Protein 3CP7 (pdb70)

Foldseek 3Di:
DLVAQQKWKKWWADPVGIFIAIWGFEDFPLLFKIKFFLVSFWVFAPTGGTHFIKTAGPFAQHGDPLDIWTFDDKQAQPCRRHHVDQLRGMTMTGTDADPNHHSNNSSVHGAYADAPDDAFFKKKWWWQAPDPVGNSRDIDIDIATWDDDPVHHQKTKGQAQGHGNHGTTFIAGDDDNHHHTFWTFHDDDPVDHRITITHGRYPSVVVSRNVVSVPD/DLVQQQKWKKWWADPVGIFIAIWGFADFPLLFKIKFWLVSFAVFQQGDTTHFIKTAGPFAQHHDPLDIWTFDDWQAQPNCRNHVDQLRGMTMTGTDADVNHHSCNSSVDGAYADAPDDAFFKKKWWFQAPDPPGNSRDIDIFIATWDADPVDHQKTKGFDQGHGNHGTTFIAGDDDSHHHTFWTFHDADDDRGGITITHGRYPSVVVSRNVVRVPD

Solvent-accessible surface area: 15744 Å² total; per-residue (Å²): 47,86,146,4,23,17,0,0,6,0,78,18,21,27,127,155,31,126,85,37,4,0,0,0,0,0,40,8,84,22,53,5,0,0,1,1,0,0,58,0,0,4,74,1,113,56,15,48,8,8,105,118,6,30,0,1,0,5,23,74,132,23,112,22,148,25,11,60,2,40,28,88,10,11,7,18,0,5,4,14,2,22,108,20,28,87,57,39,0,1,0,0,0,5,3,45,68,79,90,68,49,22,0,22,125,66,18,63,64,23,4,71,28,18,21,86,62,82,93,34,65,86,0,0,0,18,0,0,0,37,50,90,120,30,80,2,47,61,36,51,46,8,72,8,75,3,89,93,5,83,128,68,34,42,0,6,1,1,76,9,84,16,36,53,8,2,17,0,0,0,0,0,38,28,120,23,36,66,23,25,0,5,2,0,0,3,29,48,41,151,128,56,103,92,38,15,2,1,1,55,2,10,67,7,0,68,36,2,32,57,5,0,6,56,58,9,41,89,146,6,14,13,0,0,5,0,72,18,23,29,108,154,27,122,88,45,4,0,0,0,0,0,42,17,79,29,62,6,0,0,0,0,0,0,56,0,0,4,79,3,120,20,12,42,24,8,91,122,6,37,0,0,0,4,20,76,127,22,110,29,174,42,13,58,2,43,29,88,8,12,8,16,0,4,7,11,4,25,109,16,27,90,58,43,0,2,1,0,0,5,2,45,63,84,91,57,48,16,0,31,100,68,12,64,54,24,4,75,27,20,19,80,60,84,94,34,66,94,1,0,0,18,0,0,1,38,49,84,104,29,82,2,48,59,38,59,44,8,70,7,73,2,89,89,9,113,152,67,38,42,0,5,3,1,75,11,86,4,11,47,7,2,16,0,0,0,0,0,36,32,126,21,37,69,24,28,0,5,2,0,0,3,49,30,127,99,190,148,11,110,50,7,8,1,1,55,2,11,60,9,0,70,36,1,33,56,5,0,5,58,54,11

Radius of gyration: 22.45 Å; Cα contacts (8 Å, |Δi|>4): 1334; chains: 2; bounding box: 52×55×59 Å

CATH classification: 2.40.10.10 (+2 more: 2.40.10.10, 6.10.250.400)

Organism: NCBI:txid269144

Secondary structure (DSSP, 8-state):
-TT-TTEEEEEEEETTEEEEEEEEEB--TTS-EEEE-GGGTB--TT-BB-EEEEEEET-SSS--TT--EEEEEEEE-HHHHHH--GGG--EEEEEP-BTTB-HHHHHS--B-B--SPPSS-EEEEEE---STT--SSS-EEEEEE-EE-TTSSS-EEEE----TT-TTPEEEESSSSSS-EEEE--EEETTEEEEEEE----HHHHHHHHHHTTT-/-TTSTTEEEEEEEETTEEEEEEEEEB--TTS-EEEE-GGGTB-STT-BBPEEEEEEET-SSS--TT--EEEEEEEE-HHHHHH--GGG--EEEEEP-BTTB-HHHHH---B-B--SPPSS-EEEEEE---STT--SSS-EEEEEE-EE-TTSSS-EEEE----TT-TTPEEEESSSSSS-EEEE--B--SSS--EEEE----HHHHHHHHHHTTT-

Sequence (432 aa):
PADSPHIGKVFFSTNQGDFVCSANIVASANQSTVATAGHCLHDGNGGQFARNFVFAPAYDYGESEHGVWAAEELVTSAEWANRGDFEHDYAFAVLETKGGTTVQQQVGTASPIAFNQPRGQYYSAYGYPAAAPFNGQELHSCHGTATNDPMGSSTQGIPCNMTGGSSGGPWFLGNGTGGAQNSTNSYGYTFLPNVMFGPYFGSGAQQNYNYASTTNPADSPHIGKVFFSTNQGDFVCSANIVASANQSTVATAGHCLHDGNGGQFARNFVFAPAYDYGESEHGVWAAEELVTSAEWANRGDFEHDYAFAVLETKGGTTVQQQVGTASPIAFNQPRGQYYSAYGYPAAAPFNGQELHSCHGTATNDPMGSSTQGIPCNMTGGSSGGPWFLGNGTGGAQNSTNSYGYTFLPNVMFGPYFGSGAQQNYNYASTTN

B-factor: mean 14.72, std 7.17, range [6.96, 46.22]

InterPro domains:
  IPR009003 Peptidase S1, PA clan [SSF50494] (6-188)
  IPR050966 Glutamyl Endopeptidase [PTHR15462] (9-176)

Structure (mmCIF, N/CA/C/O backbone):
data_3CP7
#
_entry.id   3CP7
#
_cell.length_a   92.260
_cell.length_b   92.260
_cell.length_c   137.880
_cell.angle_alpha   90.00
_cell.angle_beta   90.00
_cell.angle_gamma   120.00
#
_symmetry.space_group_name_H-M   'H 3'
#
loop_
_entity.id
_entity.type
_entity.pdbx_description
1 polymer 'alkaline serine protease AL20'
2 non-polymer 'FORMIC ACID'
3 water water
#
loop_
_atom_site.group_PDB
_atom_site.id
_atom_site.type_symbol
_atom_site.label_atom_id
_atom_site.label_alt_id
_atom_site.label_comp_id
_atom_site.label_asym_id
_atom_site.label_entity_id
_atom_site.label_seq_id
_atom_site.pdbx_PDB_ins_code
_atom_site.Cartn_x
_atom_site.Cartn_y
_atom_site.Cartn_z
_atom_site.occupancy
_atom_site.B_iso_or_equiv
_atom_site.auth_seq_id
_atom_site.auth_comp_id
_atom_site.auth_asym_id
_atom_site.auth_atom_id
_atom_site.pdbx_PDB_model_num
ATOM 1 N N . PRO A 1 3 ? 14.346 25.545 43.312 1.00 16.94 3 PRO A N 1
ATOM 2 C CA . PRO A 1 3 ? 15.104 26.183 44.389 1.00 16.58 3 PRO A CA 1
ATOM 3 C C . PRO A 1 3 ? 15.483 25.214 45.508 1.00 16.55 3 PRO A C 1
ATOM 4 O O . PRO A 1 3 ? 16.538 25.397 46.154 1.00 15.68 3 PRO A O 1
ATOM 8 N N . ALA A 1 4 ? 14.654 24.185 45.722 1.00 16.15 4 ALA A N 1
ATOM 9 C CA . ALA A 1 4 ? 14.884 23.226 46.809 1.00 14.90 4 ALA A CA 1
ATOM 10 C C . ALA A 1 4 ? 16.208 22.508 46.659 1.00 14.48 4 ALA A C 1
ATOM 11 O O . ALA A 1 4 ? 16.804 22.111 47.655 1.00 14.15 4 ALA A O 1
ATOM 13 N N . ASP A 1 5 ? 16.686 22.372 45.428 1.00 13.78 5 ASP A N 1
ATOM 14 C CA . ASP A 1 5 ? 17.950 21.679 45.196 1.00 13.85 5 ASP A CA 1
ATOM 15 C C . ASP A 1 5 ? 19.201 22.512 45.460 1.00 13.48 5 ASP A C 1
ATOM 16 O O . ASP A 1 5 ? 20.299 21.979 45.477 1.00 13.72 5 ASP A O 1
ATOM 21 N N . SER A 1 6 ? 19.041 23.815 45.657 1.00 12.39 6 SER A N 1
ATOM 22 C CA . SER A 1 6 ? 20.190 24.693 45.902 1.00 11.83 6 SER A CA 1
ATOM 23 C C . SER A 1 6 ? 19.839 25.720 46.974 1.00 11.49 6 SER A C 1
ATOM 24 O O . SER A 1 6 ? 19.777 26.919 46.683 1.00 11.38 6 SER A O 1
ATOM 27 N N . PRO A 1 7 ? 19.580 25.265 48.214 1.00 10.37 7 PRO A N 1
ATOM 28 C CA . PRO A 1 7 ? 19.042 26.137 49.257 1.00 10.59 7 PRO A CA 1
ATOM 29 C C . PRO A 1 7 ? 20.005 27.198 49.783 1.00 9.96 7 PRO A C 1
ATOM 30 O O . PRO A 1 7 ? 19.576 28.087 50.511 1.00 10.78 7 PRO A O 1
ATOM 34 N N . HIS A 1 8 ? 21.281 27.102 49.416 1.00 9.51 8 HIS A N 1
ATOM 35 C CA . HIS A 1 8 ? 22.219 28.175 49.710 1.00 9.27 8 HIS A CA 1
ATOM 36 C C . HIS A 1 8 ? 21.884 29.443 48.924 1.00 9.26 8 HIS A C 1
ATOM 37 O O . HIS A 1 8 ? 22.224 30.533 49.367 1.00 9.20 8 HIS A O 1
ATOM 44 N N . ILE A 1 9 ? 21.217 29.297 47.777 1.00 9.24 9 ILE A N 1
ATOM 45 C CA . ILE A 1 9 ? 20.784 30.467 46.993 1.00 8.94 9 ILE A CA 1
ATOM 46 C C . ILE A 1 9 ? 19.436 30.939 47.543 1.00 9.33 9 ILE A C 1
ATOM 47 O O . ILE A 1 9 ? 18.572 30.114 47.857 1.00 9.07 9 ILE A O 1
ATOM 52 N N . GLY A 1 10 ? 19.235 32.247 47.644 1.00 8.79 10 GLY A N 1
ATOM 53 C CA . GLY A 1 10 ? 17.984 32.744 48.202 1.00 9.09 10 GLY A CA 1
ATOM 54 C C . GLY A 1 10 ? 17.621 34.122 47.714 1.00 8.58 10 GLY A C 1
ATOM 55 O O . GLY A 1 10 ? 18.406 34.775 47.013 1.00 8.48 10 GLY A O 1
ATOM 56 N N . LYS A 1 11 ? 16.424 34.554 48.109 1.00 9.02 11 LYS A N 1
ATOM 57 C CA . LYS A 1 11 ? 15.869 35.841 47.706 1.00 9.19 11 LYS A CA 1
ATOM 58 C C . LYS A 1 11 ? 16.143 36.849 48.822 1.00 9.34 11 LYS A C 1
ATOM 59 O O . LYS A 1 11 ? 16.186 36.469 50.002 1.00 9.86 11 LYS A O 1
ATOM 65 N N . VAL A 1 12 ? 16.349 38.114 48.447 1.00 8.76 12 VAL A N 1
ATOM 66 C CA . VAL A 1 12 ? 16.607 39.186 49.405 1.00 9.54 12 VAL A CA 1
ATOM 67 C C . VAL A 1 12 ? 15.464 40.203 49.328 1.00 9.71 12 VAL A C 1
ATOM 68 O O . VAL A 1 12 ? 14.998 40.530 48.231 1.00 9.75 12 VAL A O 1
ATOM 72 N N . PHE A 1 13 ? 15.010 40.667 50.491 1.00 9.87 13 PHE A N 1
ATOM 73 C CA . PHE A 1 13 ? 14.090 41.799 50.588 1.00 10.66 13 PHE A CA 1
ATOM 74 C C . PHE A 1 13 ? 14.797 42.890 51.370 1.00 10.55 13 PHE A C 1
ATOM 75 O O . PHE A 1 13 ? 15.513 42.614 52.329 1.00 11.01 13 PHE A O 1
ATOM 83 N N . PHE A 1 14 ? 14.605 44.137 50.962 1.00 11.02 14 PHE A N 1
ATOM 84 C CA . PHE A 1 14 ? 15.129 45.263 51.740 1.00 11.52 14 PHE A CA 1
ATOM 85 C C . PHE A 1 14 ? 14.340 46.530 51.453 1.00 12.68 14 PHE A C 1
ATOM 86 O O . PHE A 1 14 ? 13.554 46.572 50.508 1.00 12.39 14 PHE A O 1
ATOM 94 N N . SER A 1 15 ? 14.561 47.552 52.272 1.00 13.37 15 SER A N 1
ATOM 95 C CA . SER A 1 15 ? 13.888 48.837 52.084 1.00 14.28 15 SER A CA 1
ATOM 96 C C . SER A 1 15 ? 14.883 49.985 52.121 1.00 14.63 15 SER A C 1
ATOM 97 O O . SER A 1 15 ? 15.942 49.882 52.732 1.00 14.55 15 SER A O 1
ATOM 100 N N . THR A 1 16 ? 14.534 51.073 51.439 1.00 15.73 16 THR A N 1
ATOM 101 C CA . THR A 1 16 ? 15.284 52.324 51.507 1.00 16.79 16 THR A CA 1
ATOM 102 C C . THR A 1 16 ? 14.269 53.456 51.652 1.00 17.85 16 THR A C 1
ATOM 103 O O . THR A 1 16 ? 13.074 53.203 51.758 1.00 17.99 16 THR A O 1
ATOM 107 N N . ASN A 1 17 ? 14.747 54.698 51.657 1.00 19.40 17 ASN A N 1
ATOM 108 C CA . ASN A 1 17 ? 13.861 55.864 51.628 1.00 20.76 17 ASN A CA 1
ATOM 109 C C . ASN A 1 17 ? 12.978 55.891 50.374 1.00 21.26 17 ASN A C 1
ATOM 110 O O . ASN A 1 17 ? 11.936 56.549 50.357 1.00 22.10 17 ASN A O 1
ATOM 115 N N . GLN A 1 18 ? 13.398 55.170 49.336 1.00 21.56 18 GLN A N 1
ATOM 116 C CA . GLN A 1 18 ? 12.678 55.130 48.060 1.00 21.96 18 GLN A CA 1
ATOM 117 C C . GLN A 1 18 ? 11.632 54.006 47.984 1.00 21.28 18 GLN A C 1
ATOM 118 O O . GLN A 1 18 ? 10.900 53.901 46.997 1.00 21.93 18 GLN A O 1
ATOM 124 N N . GLY A 1 19 ? 11.555 53.169 49.019 1.00 19.91 19 GLY A N 1
ATOM 125 C CA . GLY A 1 19 ? 10.547 52.110 49.067 1.00 18.61 19 GLY A CA 1
ATOM 126 C C . GLY A 1 19 ? 11.109 50.729 49.348 1.00 17.41 19 GLY A C 1
ATOM 127 O O . GLY A 1 19 ? 12.183 50.602 49.938 1.00 17.26 19 GLY A O 1
ATOM 128 N N . ASP A 1 20 ? 10.363 49.703 48.929 1.00 16.39 20 ASP A N 1
ATOM 129 C CA . ASP A 1 20 ? 10.735 48.299 49.125 1.00 15.89 20 ASP A CA 1
ATOM 130 C C . ASP A 1 20 ? 11.304 47.697 47.851 1.00 15.54 20 ASP A C 1
ATOM 131 O O . ASP A 1 20 ? 10.768 47.906 46.756 1.00 15.76 20 ASP A O 1
ATOM 136 N N . PHE A 1 21 ? 12.390 46.941 48.012 1.00 14.07 21 PHE A N 1
ATOM 137 C CA . PHE A 1 21 ? 13.115 46.368 46.886 1.00 13.24 21 PHE A CA 1
ATOM 138 C C . PHE A 1 21 ? 13.434 44.900 47.124 1.00 12.18 21 PHE A C 1
ATOM 139 O O . PHE A 1 21 ? 13.297 44.396 48.234 1.00 11.25 21 PHE A O 1
ATOM 147 N N . VAL A 1 22 ? 13.855 44.228 46.059 1.00 11.75 22 VAL A N 1
ATOM 148 C CA . VAL A 1 22 ? 14.224 42.823 46.120 1.00 12.01 22 VAL A CA 1
ATOM 149 C C . VAL A 1 22 ? 15.556 42.580 45.394 1.00 11.22 22 VAL A C 1
ATOM 150 O O . VAL A 1 22 ? 15.932 43.310 44.479 1.00 11.92 22 VAL A O 1
ATOM 154 N N . CYS A 1 23 ? 16.277 41.563 45.848 1.00 10.08 23 CYS A N 1
ATOM 155 C CA . CYS A 1 23 ? 17.575 41.191 45.278 1.00 9.31 23 CYS A CA 1
ATOM 156 C C . CYS A 1 23 ? 17.724 39.676 45.444 1.00 8.77 23 CYS A C 1
ATOM 157 O O . CYS A 1 23 ? 16.739 38.970 45.730 1.00 8.11 23 CYS A O 1
ATOM 160 N N . SER A 1 24 ? 18.946 39.179 45.269 1.00 7.78 24 SER A N 1
ATOM 161 C CA . SER A 1 24 ? 19.252 37.769 45.472 1.00 7.87 24 SER A CA 1
ATOM 162 C C . SER A 1 24 ? 20.570 37.700 46.237 1.00 7.47 24 SER A C 1
ATOM 163 O O . SER A 1 24 ? 21.294 38.693 46.339 1.00 7.69 24 SER A O 1
ATOM 166 N N . ALA A 1 25 ? 20.883 36.525 46.778 1.00 7.45 25 ALA A N 1
ATOM 167 C CA . ALA A 1 25 ? 22.141 36.323 47.490 1.00 7.85 25 ALA A CA 1
ATOM 168 C C . ALA A 1 25 ? 22.433 34.838 47.612 1.00 8.03 25 ALA A C 1
ATOM 169 O O . ALA A 1 25 ? 21.633 33.999 47.195 1.00 8.01 25 ALA A O 1
ATOM 171 N N . ASN A 1 26 ? 23.572 34.514 48.218 1.00 7.73 26 ASN A N 1
ATOM 172 C CA . ASN A 1 26 ? 24.002 33.133 48.307 1.00 8.31 26 ASN A CA 1
ATOM 173 C C . ASN A 1 26 ? 24.842 32.888 49.544 1.00 8.09 26 ASN A C 1
ATOM 174 O O . ASN A 1 26 ? 25.761 33.642 49.809 1.00 7.97 26 ASN A O 1
ATOM 179 N N . ILE A 1 27 ? 24.538 31.816 50.280 1.00 7.90 27 ILE A N 1
ATOM 180 C CA . ILE A 1 27 ? 25.352 31.439 51.437 1.00 8.16 27 ILE A CA 1
ATOM 181 C C . ILE A 1 27 ? 26.713 30.932 50.972 1.00 8.06 27 ILE A C 1
ATOM 182 O O . ILE A 1 27 ? 26.797 29.957 50.217 1.00 8.62 27 ILE A O 1
ATOM 187 N N . VAL A 1 28 ? 27.769 31.602 51.426 1.00 8.18 28 VAL A N 1
ATOM 188 C CA . VAL A 1 28 ? 29.141 31.183 51.138 1.00 8.52 28 VAL A CA 1
ATOM 189 C C . VAL A 1 28 ? 29.782 30.671 52.423 1.00 8.54 28 VAL A C 1
ATOM 190 O O . VAL A 1 28 ? 29.484 31.162 53.513 1.00 8.90 28 VAL A O 1
ATOM 194 N N . ALA A 1 29 ? 30.634 29.657 52.290 1.00 9.63 29 ALA A N 1
ATOM 195 C CA . ALA A 1 29 ? 31.278 29.052 53.464 1.00 10.06 29 ALA A CA 1
ATOM 196 C C . ALA A 1 29 ? 31.989 30.127 54.263 1.00 10.74 29 ALA A C 1
ATOM 197 O O . ALA A 1 29 ? 32.719 30.928 53.690 1.00 12.00 29 ALA A O 1
ATOM 199 N N . SER A 1 30 ? 31.766 30.160 55.575 1.00 10.55 30 SER A N 1
ATOM 200 C CA . SER A 1 30 ? 32.346 31.203 56.418 1.00 10.88 30 SER A CA 1
ATOM 201 C C . SER A 1 30 ? 32.598 30.712 57.826 1.00 10.69 30 SER A C 1
ATOM 202 O O . SER A 1 30 ? 31.824 29.912 58.356 1.00 10.64 30 SER A O 1
ATOM 205 N N . ALA A 1 31 ? 33.656 31.223 58.453 1.00 10.67 31 ALA A N 1
ATOM 206 C CA . ALA A 1 31 ? 33.908 30.887 59.861 1.00 10.87 31 ALA A CA 1
ATOM 207 C C . ALA A 1 31 ? 32.692 31.200 60.740 1.00 10.60 31 ALA A C 1
ATOM 208 O O . ALA A 1 31 ? 32.342 30.414 61.636 1.00 11.60 31 ALA A O 1
ATOM 210 N N . ASN A 1 32 ? 32.035 32.335 60.503 1.00 10.30 32 ASN A N 1
ATOM 211 C CA . ASN A 1 32 ? 30.899 32.700 61.350 1.00 10.28 32 ASN A CA 1
ATOM 212 C C . ASN A 1 32 ? 29.602 31.981 61.003 1.00 10.21 32 ASN A C 1
ATOM 213 O O . ASN A 1 32 ? 28.599 32.156 61.707 1.00 10.71 32 ASN A O 1
ATOM 218 N N . GLN A 1 33 ? 29.625 31.193 59.922 1.00 10.44 33 GLN A N 1
ATOM 219 C CA . GLN A 1 33 ? 28.466 30.393 59.495 1.00 10.35 33 GLN A CA 1
ATOM 220 C C . GLN A 1 33 ? 27.224 31.241 59.184 1.00 10.35 33 GLN A C 1
ATOM 221 O O . GLN A 1 33 ? 26.103 30.736 59.145 1.00 10.20 33 GLN A O 1
ATOM 227 N N . SER A 1 34 ? 27.439 32.519 58.909 1.00 9.46 34 SER A N 1
ATOM 228 C CA . SER A 1 34 ? 26.353 33.489 58.857 1.00 9.55 34 SER A CA 1
ATOM 229 C C . SER A 1 34 ? 26.426 34.432 57.661 1.00 9.06 34 SER A C 1
ATOM 230 O O . SER A 1 34 ? 25.755 35.464 57.664 1.00 9.74 34 SER A O 1
ATOM 233 N N . THR A 1 35 ? 27.233 34.091 56.660 1.00 8.75 35 THR A N 1
ATOM 234 C CA . THR A 1 35 ? 27.577 35.061 55.619 1.00 9.18 35 THR A CA 1
ATOM 235 C C . THR A 1 35 ? 26.975 34.715 54.268 1.00 8.55 35 THR A C 1
ATOM 236 O O . THR A 1 35 ? 27.146 33.597 53.766 1.00 8.65 35 THR A O 1
ATOM 240 N N . VAL A 1 36 ? 26.287 35.700 53.686 1.00 8.51 36 VAL A N 1
ATOM 241 C CA . VAL A 1 36 ? 25.839 35.613 52.292 1.00 8.42 36 VAL A CA 1
ATOM 242 C C . VAL A 1 36 ? 26.553 36.645 51.421 1.00 8.15 36 VAL A C 1
ATOM 243 O O . VAL A 1 36 ? 26.808 37.785 51.846 1.00 8.95 36 VAL A O 1
ATOM 247 N N . ALA A 1 37 ? 26.874 36.229 50.202 1.00 7.63 37 ALA A N 1
ATOM 248 C CA . ALA A 1 37 ? 27.408 37.117 49.181 1.00 7.85 37 ALA A CA 1
ATOM 249 C C . ALA A 1 37 ? 26.256 37.730 48.420 1.00 7.61 37 ALA A C 1
ATOM 250 O O . ALA A 1 37 ? 25.257 37.061 48.109 1.00 7.87 37 ALA A O 1
ATOM 252 N N . THR A 1 38 ? 26.406 39.012 48.110 1.00 7.55 38 THR A N 1
ATOM 253 C CA . THR A 1 38 ? 25.406 39.721 47.327 1.00 7.48 38 THR A CA 1
ATOM 254 C C . THR A 1 38 ? 26.084 40.880 46.595 1.00 7.33 38 THR A C 1
ATOM 255 O O . THR A 1 38 ? 27.322 40.962 46.566 1.00 7.46 38 THR A O 1
ATOM 259 N N . ALA A 1 39 ? 25.291 41.755 45.980 1.00 7.00 39 ALA A N 1
ATOM 260 C CA . ALA A 1 39 ? 25.829 42.959 45.330 1.00 7.50 39 ALA A CA 1
ATOM 261 C C . ALA A 1 39 ? 25.871 44.103 46.330 1.00 7.72 39 ALA A C 1
ATOM 262 O O . ALA A 1 39 ? 25.020 44.202 47.215 1.00 8.81 39 ALA A O 1
ATOM 264 N N . GLY A 1 40 ? 26.848 44.989 46.172 1.00 7.73 40 GLY A N 1
ATOM 265 C CA . GLY A 1 40 ? 26.906 46.195 46.996 1.00 8.39 40 GLY A CA 1
ATOM 266 C C . GLY A 1 40 ? 25.617 46.989 46.928 1.00 8.49 40 GLY A C 1
ATOM 267 O O . GLY A 1 40 ? 25.120 47.453 47.955 1.00 8.82 40 GLY A O 1
ATOM 268 N N . HIS A 1 41 ? 25.045 47.138 45.732 1.00 8.44 41 HIS A N 1
ATOM 269 C CA . HIS A 1 41 ? 23.854 47.953 45.578 1.00 9.00 41 HIS A CA 1
ATOM 270 C C . HIS A 1 41 ? 22.612 47.315 46.193 1.00 9.40 41 HIS A C 1
ATOM 271 O O . HIS A 1 41 ? 21.583 47.975 46.311 1.00 10.79 41 HIS A O 1
ATOM 278 N N . CYS A 1 42 ? 22.704 46.047 46.593 1.00 9.37 42 CYS A N 1
ATOM 279 C CA . CYS A 1 42 ? 21.602 45.380 47.296 1.00 10.12 42 CYS A CA 1
ATOM 280 C C . CYS A 1 42 ? 21.622 45.658 48.793 1.00 10.67 42 CYS A C 1
ATOM 281 O O . CYS A 1 42 ? 20.689 45.269 49.507 1.00 11.47 42 CYS A O 1
ATOM 284 N N . LEU A 1 43 ? 22.669 46.317 49.285 1.00 10.30 43 LEU A N 1
ATOM 285 C CA . LEU A 1 43 ? 22.685 46.650 50.712 1.00 10.37 43 LEU A CA 1
ATOM 286 C C . LEU A 1 43 ? 23.190 48.052 51.045 1.00 10.61 43 LEU A C 1
ATOM 287 O O . LEU A 1 43 ? 23.188 48.447 52.220 1.00 10.33 43 LEU A O 1
ATOM 292 N N . HIS A 1 44 ? 23.572 48.820 50.025 1.00 10.59 44 HIS A N 1
ATOM 293 C CA . HIS A 1 44 ? 24.027 50.190 50.237 1.00 11.48 44 HIS A CA 1
ATOM 294 C C . HIS A 1 44 ? 23.749 51.034 49.001 1.00 12.18 44 HIS A C 1
ATOM 295 O O . HIS A 1 44 ? 23.944 50.567 47.875 1.00 11.35 44 HIS A O 1
ATOM 302 N N . ASP A 1 45 ? 23.317 52.279 49.217 1.00 13.95 45 ASP A N 1
ATOM 303 C CA . ASP A 1 45 ? 22.916 53.181 48.128 1.00 15.88 45 ASP A CA 1
ATOM 304 C C . ASP A 1 45 ? 24.038 53.515 47.143 1.00 16.19 45 ASP A C 1
ATOM 305 O O . ASP A 1 45 ? 23.775 53.821 45.975 1.00 16.99 45 ASP A O 1
ATOM 310 N N . GLY A 1 46 ? 25.279 53.491 47.622 1.00 16.05 46 GLY A N 1
ATOM 311 C CA . GLY A 1 46 ? 26.394 54.028 46.849 1.00 17.54 46 GLY A CA 1
ATOM 312 C C . GLY A 1 46 ? 26.642 55.484 47.201 1.00 18.87 46 GLY A C 1
ATOM 313 O O . GLY A 1 46 ? 26.228 55.949 48.269 1.00 18.22 46 GLY A O 1
ATOM 314 N N . ASN A 1 47 ? 27.294 56.208 46.294 1.00 20.46 47 ASN A N 1
ATOM 315 C CA . ASN A 1 47 ? 27.827 57.545 46.606 1.00 22.33 47 ASN A CA 1
ATOM 316 C C . ASN A 1 47 ? 26.843 58.484 47.321 1.00 22.80 47 ASN A C 1
ATOM 317 O O . ASN A 1 47 ? 25.780 58.810 46.785 1.00 23.15 47 ASN A O 1
ATOM 322 N N . GLY A 1 48 ? 27.211 58.893 48.538 1.00 23.04 48 GLY A N 1
ATOM 323 C CA . GLY A 1 48 ? 26.431 59.840 49.336 1.00 23.62 48 GLY A CA 1
ATOM 324 C C . GLY A 1 48 ? 25.177 59.285 49.991 1.00 23.61 48 GLY A C 1
ATOM 325 O O . GLY A 1 48 ? 24.424 60.029 50.622 1.00 24.52 48 GLY A O 1
ATOM 326 N N . GLY A 1 49 ? 24.952 57.981 49.847 1.00 23.21 49 GLY A N 1
ATOM 327 C CA . GLY A 1 49 ? 23.769 57.333 50.401 1.00 22.32 49 GLY A CA 1
ATOM 328 C C . GLY A 1 49 ? 24.029 56.605 51.705 1.00 21.67 49 GLY A C 1
ATOM 329 O O . GLY A 1 49 ? 25.029 56.850 52.370 1.00 21.90 49 GLY A O 1
ATOM 330 N N . GLN A 1 50 ? 23.114 55.713 52.072 1.00 20.54 50 GLN A N 1
ATOM 331 C CA . GLN A 1 50 ? 23.199 54.981 53.340 1.00 19.90 50 GLN A CA 1
ATOM 332 C C . GLN A 1 50 ? 22.921 53.490 53.154 1.00 17.95 50 GLN A C 1
ATOM 333 O O . GLN A 1 50 ? 22.682 53.041 52.038 1.00 17.58 50 GLN A O 1
ATOM 339 N N . PHE A 1 51 ? 22.965 52.729 54.246 1.00 16.36 51 PHE A N 1
ATOM 340 C CA . PHE A 1 51 ? 22.698 51.292 54.170 1.00 14.99 51 PHE A CA 1
ATOM 341 C C . PHE A 1 51 ? 21.216 50.992 53.971 1.00 14.46 51 PHE A C 1
ATOM 342 O O . PHE A 1 51 ? 20.348 51.765 54.390 1.00 14.59 51 PHE A O 1
ATOM 350 N N . ALA A 1 52 ? 20.939 49.868 53.316 1.00 13.62 52 ALA A N 1
ATOM 351 C CA . ALA A 1 52 ? 19.589 49.347 53.202 1.00 13.66 52 ALA A CA 1
ATOM 352 C C . ALA A 1 52 ? 19.045 49.039 54.595 1.00 13.86 52 ALA A C 1
ATOM 353 O O . ALA A 1 52 ? 19.798 48.749 55.531 1.00 13.80 52 ALA A O 1
ATOM 355 N N . ARG A 1 53 ? 17.728 49.115 54.727 1.00 13.88 53 ARG A N 1
ATOM 356 C CA . ARG A 1 53 ? 17.073 48.794 55.980 1.00 14.57 53 ARG A CA 1
ATOM 357 C C . ARG A 1 53 ? 16.313 47.493 55.839 1.00 14.18 53 ARG A C 1
ATOM 358 O O . ARG A 1 53 ? 15.861 47.141 54.750 1.00 13.85 53 ARG A O 1
ATOM 366 N N . ASN A 1 54 ? 16.204 46.766 56.944 1.00 14.24 54 ASN A N 1
ATOM 367 C CA . ASN A 1 54 ? 15.435 45.523 56.997 1.00 14.73 54 ASN A CA 1
ATOM 368 C C . ASN A 1 54 ? 15.804 44.513 55.914 1.00 13.64 54 ASN A C 1
ATOM 369 O O . ASN A 1 54 ? 14.939 43.884 55.293 1.00 13.95 54 ASN A O 1
ATOM 374 N N . PHE A 1 55 ? 17.111 44.368 55.706 1.00 12.52 55 PHE A N 1
ATOM 375 C CA . PHE A 1 55 ? 17.652 43.372 54.794 1.00 12.10 55 PHE A CA 1
ATOM 376 C C . PHE A 1 55 ? 17.351 41.987 55.341 1.00 11.22 55 PHE A C 1
ATOM 377 O O . PHE A 1 55 ? 17.752 41.646 56.460 1.00 11.48 55 PHE A O 1
ATOM 385 N N . VAL A 1 56 ? 16.656 41.195 54.533 1.00 11.47 56 VAL A N 1
ATOM 386 C CA . VAL A 1 56 ? 16.263 39.845 54.919 1.00 11.43 56 VAL A CA 1
ATOM 387 C C . VAL A 1 56 ? 16.599 38.863 53.795 1.00 10.72 56 VAL A C 1
ATOM 388 O O . VAL A 1 56 ? 16.409 39.176 52.626 1.00 11.15 56 VAL A O 1
ATOM 392 N N . PHE A 1 57 ? 17.063 37.678 54.177 1.00 9.75 57 PHE A N 1
ATOM 393 C CA . PHE A 1 57 ? 17.474 36.644 53.238 1.00 9.98 57 PHE A CA 1
ATOM 394 C C . PHE A 1 57 ? 16.594 35.416 53.419 1.00 9.59 57 PHE A C 1
ATOM 395 O O . PHE A 1 57 ? 16.403 34.955 54.543 1.00 10.54 57 PHE A O 1
ATOM 403 N N . ALA A 1 58 ? 16.058 34.909 52.312 1.00 10.12 58 ALA A N 1
ATOM 404 C CA . ALA A 1 58 ? 15.159 33.751 52.321 1.00 10.17 58 ALA A CA 1
ATOM 405 C C . ALA A 1 58 ? 15.765 32.608 51.512 1.00 9.93 58 ALA A C 1
ATOM 406 O O . ALA A 1 58 ? 15.604 32.557 50.289 1.00 9.77 58 ALA A O 1
ATOM 408 N N . PRO A 1 59 ? 16.473 31.686 52.190 1.00 10.52 59 PRO A N 1
ATOM 409 C CA . PRO A 1 59 ? 17.085 30.562 51.474 1.00 10.65 59 PRO A CA 1
ATOM 410 C C . PRO A 1 59 ? 16.043 29.701 50.772 1.00 10.98 59 PRO A C 1
ATOM 411 O O . PRO A 1 59 ? 14.986 29.409 51.347 1.00 11.71 59 PRO A O 1
ATOM 415 N N . ALA A 1 60 ? 16.331 29.299 49.540 1.00 11.03 60 ALA A N 1
ATOM 416 C CA . ALA A 1 60 ? 15.463 28.374 48.797 1.00 11.05 60 ALA A CA 1
ATOM 417 C C . ALA A 1 60 ? 14.035 28.900 48.613 1.00 11.25 60 ALA A C 1
ATOM 418 O O . ALA A 1 60 ? 13.087 28.116 48.487 1.00 11.47 60 ALA A O 1
ATOM 420 N N . TYR A 1 61 ? 13.886 30.221 48.576 1.00 11.17 61 TYR A N 1
ATOM 421 C CA . TYR A 1 61 ? 12.592 30.850 48.295 1.00 11.49 61 TYR A CA 1
ATOM 422 C C . TYR A 1 61 ? 11.959 30.232 47.044 1.00 11.71 61 TYR A C 1
ATOM 423 O O . TYR A 1 61 ? 12.643 29.997 46.041 1.00 11.32 61 TYR A O 1
ATOM 432 N N . ASP A 1 62 ? 10.654 29.960 47.112 1.00 12.69 62 ASP A N 1
ATOM 433 C CA . ASP A 1 62 ? 9.914 29.335 46.014 1.00 13.79 62 ASP A CA 1
ATOM 434 C C . ASP A 1 62 ? 8.439 29.648 46.208 1.00 13.82 62 ASP A C 1
ATOM 435 O O . ASP A 1 62 ? 7.757 28.956 46.969 1.00 13.71 62 ASP A O 1
ATOM 440 N N . TYR A 1 63 ? 7.955 30.703 45.549 1.00 13.77 63 TYR A N 1
ATOM 441 C CA . TYR A 1 63 ? 6.592 31.218 45.793 1.00 14.03 63 TYR A CA 1
ATOM 442 C C . TYR A 1 63 ? 6.327 31.380 47.294 1.00 14.24 63 TYR A C 1
ATOM 443 O O . TYR A 1 63 ? 5.273 30.976 47.815 1.00 15.15 63 TYR A O 1
ATOM 452 N N . GLY A 1 64 ? 7.301 31.977 47.982 1.00 14.21 64 GLY A N 1
ATOM 453 C CA . GLY A 1 64 ? 7.246 32.163 49.425 1.00 13.77 64 GLY A CA 1
ATOM 454 C C . GLY A 1 64 ? 8.461 31.553 50.097 1.00 13.71 64 GLY A C 1
ATOM 455 O O . GLY A 1 64 ? 9.230 30.816 49.477 1.00 13.13 64 GLY A O 1
ATOM 456 N N . GLU A 1 65 ? 8.633 31.852 51.377 1.00 13.50 65 GLU A N 1
ATOM 457 C CA . GLU A 1 65 ? 9.743 31.289 52.128 1.00 14.68 65 GLU A CA 1
ATOM 458 C C . GLU A 1 65 ? 9.697 29.765 52.125 1.00 14.30 65 GLU A C 1
ATOM 459 O O . GLU A 1 65 ? 8.634 29.156 51.976 1.00 14.71 65 GLU A O 1
ATOM 465 N N . SER A 1 66 ? 10.866 29.158 52.265 1.00 13.78 66 SER A N 1
ATOM 466 C CA . SER A 1 66 ? 10.970 27.717 52.386 1.00 13.66 66 SER A CA 1
ATOM 467 C C . SER A 1 66 ? 10.932 27.352 53.866 1.00 14.10 66 SER A C 1
ATOM 468 O O . SER A 1 66 ? 10.742 28.205 54.740 1.00 14.45 66 SER A O 1
ATOM 471 N N . GLU A 1 67 ? 11.140 26.072 54.138 1.00 14.57 67 GLU A N 1
ATOM 472 C CA . GLU A 1 67 ? 11.242 25.584 55.508 1.00 15.23 67 GLU A CA 1
ATOM 473 C C . GLU A 1 67 ? 12.378 26.252 56.297 1.00 15.05 67 GLU A C 1
ATOM 474 O O . GLU A 1 67 ? 12.378 26.249 57.523 1.00 15.66 67 GLU A O 1
ATOM 480 N N . HIS A 1 68 ? 13.344 26.833 55.583 1.00 14.93 68 HIS A N 1
ATOM 481 C CA . HIS A 1 68 ? 14.481 27.487 56.235 1.00 14.73 68 HIS A CA 1
ATOM 482 C C . HIS A 1 68 ? 14.146 28.870 56.777 1.00 14.84 68 HIS A C 1
ATOM 483 O O . HIS A 1 68 ? 14.913 29.442 57.556 1.00 15.57 68 HIS A O 1
ATOM 490 N N . GLY A 1 69 ? 12.994 29.392 56.366 1.00 14.52 69 GLY A N 1
ATOM 491 C CA . GLY A 1 69 ? 12.498 30.654 56.881 1.00 13.97 69 GLY A CA 1
ATOM 492 C C . GLY A 1 69 ? 13.243 31.854 56.340 1.00 13.97 69 GLY A C 1
ATOM 493 O O . GLY A 1 69 ? 13.826 31.801 55.258 1.00 13.99 69 GLY A O 1
ATOM 494 N N . VAL A 1 70 ? 13.215 32.934 57.112 1.00 13.22 70 VAL A N 1
ATOM 495 C CA . VAL A 1 70 ? 13.698 34.236 56.671 1.00 13.99 70 VAL A CA 1
ATOM 496 C C . VAL A 1 70 ? 14.690 34.753 57.711 1.00 13.25 70 VAL A C 1
ATOM 497 O O . VAL A 1 70 ? 14.445 34.640 58.910 1.00 14.01 70 VAL A O 1
ATOM 501 N N . TRP A 1 71 ? 15.818 35.294 57.253 1.00 12.29 71 TRP A N 1
ATOM 502 C CA . TRP A 1 71 ? 16.940 35.628 58.125 1.00 11.95 71 TRP A CA 1
ATOM 503 C C . TRP A 1 71 ? 17.318 37.098 58.022 1.00 11.65 71 TRP A C 1
ATOM 504 O O . TRP A 1 71 ? 17.671 37.570 56.943 1.00 11.33 71 TRP A O 1
ATOM 515 N N . ALA A 1 72 ? 17.256 37.822 59.137 1.00 11.29 72 ALA A N 1
ATOM 516 C CA . ALA A 1 72 ? 17.587 39.245 59.142 1.00 11.62 72 ALA A CA 1
ATOM 517 C C . ALA A 1 72 ? 19.093 39.467 59.187 1.00 11.60 72 ALA A C 1
ATOM 518 O O . ALA A 1 72 ? 19.813 38.728 59.858 1.00 12.03 72 ALA A O 1
ATOM 520 N N . ALA A 1 73 ? 19.563 40.505 58.491 1.00 12.44 73 ALA A N 1
ATOM 521 C CA . ALA A 1 73 ? 20.965 40.898 58.579 1.00 12.55 73 ALA A CA 1
ATOM 522 C C . ALA A 1 73 ? 21.296 41.581 59.901 1.00 13.32 73 ALA A C 1
ATOM 523 O O . ALA A 1 73 ? 20.488 42.354 60.444 1.00 14.13 73 ALA A O 1
ATOM 525 N N . GLU A 1 74 ? 22.489 41.293 60.413 1.00 13.65 74 GLU A N 1
ATOM 526 C CA . GLU A 1 74 ? 23.044 42.015 61.555 1.00 14.53 74 GLU A CA 1
ATOM 527 C C . GLU A 1 74 ? 24.138 42.988 61.143 1.00 14.32 74 GLU A C 1
ATOM 528 O O . GLU A 1 74 ? 24.212 44.089 61.678 1.00 15.29 74 GLU A O 1
ATOM 534 N N . GLU A 1 75 ? 24.992 42.570 60.208 1.00 13.04 75 GLU A N 1
ATOM 535 C CA . GLU A 1 75 ? 26.036 43.444 59.663 1.00 12.50 75 GLU A CA 1
ATOM 536 C C . GLU A 1 75 ? 26.012 43.399 58.146 1.00 11.34 75 GLU A C 1
ATOM 537 O O . GLU A 1 75 ? 26.220 42.343 57.545 1.00 12.15 75 GLU A O 1
ATOM 543 N N . LEU A 1 76 ? 25.759 44.551 57.538 1.00 10.64 76 LEU A N 1
ATOM 544 C CA . LEU A 1 76 ? 25.924 44.724 56.102 1.00 10.75 76 LEU A CA 1
ATOM 545 C C . LEU A 1 76 ? 27.350 45.186 55.859 1.00 10.40 76 LEU A C 1
ATOM 546 O O . LEU A 1 76 ? 27.808 46.161 56.482 1.00 10.23 76 LEU A O 1
ATOM 551 N N . VAL A 1 77 ? 28.061 44.461 54.993 1.00 9.69 77 VAL A N 1
ATOM 552 C CA . VAL A 1 77 ? 29.487 44.701 54.737 1.00 10.36 77 VAL A CA 1
ATOM 553 C C . VAL A 1 77 ? 29.678 45.026 53.261 1.00 9.85 77 VAL A C 1
ATOM 554 O O . VAL A 1 77 ? 29.769 44.132 52.403 1.00 10.11 77 VAL A O 1
ATOM 558 N N . THR A 1 78 ? 29.702 46.319 52.972 1.00 9.65 78 THR A N 1
ATOM 559 C CA . THR A 1 78 ? 29.852 46.819 51.617 1.00 10.22 78 THR A CA 1
ATOM 560 C C . THR A 1 78 ? 31.327 47.012 51.247 1.00 9.48 78 THR A C 1
ATOM 561 O O . THR A 1 78 ? 32.152 47.284 52.115 1.00 9.23 78 THR A O 1
ATOM 565 N N . SER A 1 79 ? 31.662 46.876 49.963 1.00 8.98 79 SER A N 1
ATOM 566 C CA . SER A 1 79 ? 32.985 47.276 49.515 1.00 9.00 79 SER A CA 1
ATOM 567 C C . SER A 1 79 ? 33.134 48.782 49.723 1.00 9.05 79 SER A C 1
ATOM 568 O O . SER A 1 79 ? 32.135 49.522 49.700 1.00 9.29 79 SER A O 1
ATOM 571 N N . ALA A 1 80 ? 34.371 49.231 49.941 1.00 8.25 80 ALA A N 1
ATOM 572 C CA . ALA A 1 80 ? 34.637 50.650 50.138 1.00 9.16 80 ALA A CA 1
ATOM 573 C C . ALA A 1 80 ? 34.350 51.437 48.883 1.00 9.42 80 ALA A C 1
ATOM 574 O O . ALA A 1 80 ? 33.813 52.538 48.956 1.00 10.04 80 ALA A O 1
ATOM 576 N N . GLU A 1 81 ? 34.722 50.889 47.735 1.00 8.70 81 GLU A N 1
ATOM 577 C CA . GLU A 1 81 ? 34.582 51.644 46.490 1.00 8.32 81 GLU A CA 1
ATOM 578 C C . GLU A 1 81 ? 33.117 51.774 46.087 1.00 8.46 81 GLU A C 1
ATOM 579 O O . GLU A 1 81 ? 32.716 52.805 45.536 1.00 8.33 81 GLU A O 1
ATOM 585 N N . TRP A 1 82 ? 32.318 50.743 46.347 1.00 8.63 82 TRP A N 1
ATOM 586 C CA . TRP A 1 82 ? 30.882 50.871 46.114 1.00 9.31 82 TRP A CA 1
ATOM 587 C C . TRP A 1 82 ? 30.263 51.931 47.040 1.00 9.71 82 TRP A C 1
ATOM 588 O O . TRP A 1 82 ? 29.589 52.860 46.583 1.00 9.80 82 TRP A O 1
ATOM 599 N N . ALA A 1 83 ? 30.490 51.789 48.343 1.00 10.20 83 ALA A N 1
ATOM 600 C CA . ALA A 1 83 ? 29.868 52.699 49.319 1.00 11.29 83 ALA A CA 1
ATOM 601 C C . ALA A 1 83 ? 30.234 54.155 49.103 1.00 11.45 83 ALA A C 1
ATOM 602 O O . ALA A 1 83 ? 29.395 55.041 49.290 1.00 11.89 83 ALA A O 1
ATOM 604 N N . ASN A 1 84 ? 31.485 54.394 48.735 1.00 11.55 84 ASN A N 1
ATOM 605 C CA . ASN A 1 84 ? 32.002 55.741 48.664 1.00 12.17 84 ASN A CA 1
ATOM 606 C C . ASN A 1 84 ? 31.784 56.390 47.299 1.00 12.65 84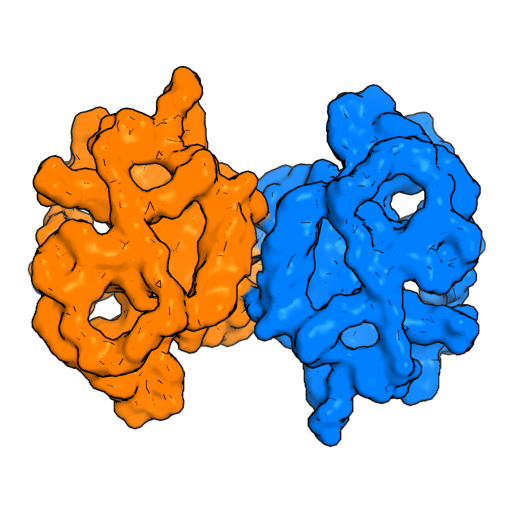 ASN A C 1
ATOM 607 O O . ASN A 1 84 ? 31.654 57.611 47.214 1.00 12.84 84 ASN A O 1
ATOM 612 N N . ARG A 1 85 ? 31.752 55.594 46.228 1.00 12.30 85 ARG A N 1
ATOM 613 C CA . ARG A 1 85 ? 31.789 56.155 44.877 1.00 13.37 85 ARG A CA 1
ATOM 614 C C . ARG A 1 85 ? 30.820 55.483 43.876 1.00 12.41 85 ARG A C 1
ATOM 615 O O . ARG A 1 85 ? 30.715 55.919 42.729 1.00 13.25 85 ARG A O 1
ATOM 623 N N . GLY A 1 86 ? 30.117 54.430 44.293 1.00 11.27 86 GLY A N 1
ATOM 624 C CA . GLY A 1 86 ? 29.254 53.681 43.373 1.00 11.05 86 GLY A CA 1
ATOM 625 C C . GLY A 1 86 ? 30.049 53.023 42.257 1.00 10.49 86 GLY A C 1
ATOM 626 O O . GLY A 1 86 ? 29.571 52.910 41.123 1.00 11.15 86 GLY A O 1
ATOM 627 N N . ASP A 1 87 ? 31.263 52.582 42.585 1.00 9.43 87 ASP A N 1
ATOM 628 C CA . ASP A 1 87 ? 32.192 52.005 41.613 1.00 9.31 87 ASP A CA 1
ATOM 629 C C . ASP A 1 87 ? 31.749 50.593 41.258 1.00 8.83 87 ASP A C 1
ATOM 630 O O . ASP A 1 87 ? 31.872 49.676 42.077 1.00 8.94 87 ASP A O 1
ATOM 635 N N . PHE A 1 88 ? 31.267 50.399 40.034 1.00 9.23 88 PHE A N 1
ATOM 636 C CA . PHE A 1 88 ? 30.782 49.081 39.616 1.00 9.03 88 PHE A CA 1
ATOM 637 C C . PHE A 1 88 ? 31.870 48.006 39.556 1.00 9.06 88 PHE A C 1
ATOM 638 O O . PHE A 1 88 ? 31.551 46.808 39.613 1.00 8.82 88 PHE A O 1
ATOM 646 N N . GLU A 1 89 ? 33.141 48.405 39.480 1.00 8.58 89 GLU A N 1
ATOM 647 C CA . GLU A 1 89 ? 34.193 47.383 39.566 1.00 9.05 89 GLU A CA 1
ATOM 648 C C . GLU A 1 89 ? 34.155 46.640 40.898 1.00 8.30 89 GLU A C 1
ATOM 649 O O . GLU A 1 89 ? 34.711 45.547 41.013 1.00 8.28 89 GLU A O 1
ATOM 655 N N . HIS A 1 90 ? 33.502 47.242 41.898 1.00 7.89 90 HIS A N 1
ATOM 656 C CA . HIS A 1 90 ? 33.441 46.647 43.235 1.00 7.95 90 HIS A CA 1
ATOM 657 C C . HIS A 1 90 ? 32.019 46.550 43.751 1.00 7.92 90 HIS A C 1
ATOM 658 O O . HIS A 1 90 ? 31.778 46.692 44.948 1.00 7.28 90 HIS A O 1
ATOM 665 N N . ASP A 1 91 ? 31.074 46.257 42.861 1.00 7.42 91 ASP A N 1
ATOM 666 C CA . ASP A 1 91 ? 29.685 46.107 43.282 1.00 7.63 91 ASP A CA 1
ATOM 667 C C . ASP A 1 91 ? 29.453 44.705 43.839 1.00 7.93 91 ASP A C 1
ATOM 668 O O . ASP A 1 91 ? 28.685 43.920 43.280 1.00 8.25 91 ASP A O 1
ATOM 673 N N . TYR A 1 92 ? 30.152 44.393 44.928 1.00 7.68 92 TYR A N 1
ATOM 674 C CA . TYR A 1 92 ? 29.960 43.152 45.672 1.00 7.55 92 TYR A CA 1
ATOM 675 C C . TYR A 1 92 ? 29.918 43.504 47.158 1.00 7.85 92 TYR A C 1
ATOM 676 O O . TYR A 1 92 ? 30.371 44.579 47.582 1.00 8.08 92 TYR A O 1
ATOM 685 N N . ALA A 1 93 ? 29.371 42.587 47.948 1.00 7.54 93 ALA A N 1
ATOM 686 C CA . ALA A 1 93 ? 29.183 42.828 49.368 1.00 7.69 93 ALA A CA 1
ATOM 687 C C . ALA A 1 93 ? 28.817 41.536 50.047 1.00 7.26 93 ALA A C 1
ATOM 688 O O . ALA A 1 93 ? 28.534 40.535 49.397 1.00 7.65 93 ALA A O 1
ATOM 690 N N . PHE A 1 94 ? 28.818 41.577 51.371 1.00 7.52 94 PHE A N 1
ATOM 691 C CA . PHE A 1 94 ? 28.439 40.421 52.165 1.00 7.55 94 PHE A CA 1
ATOM 692 C C . PHE A 1 94 ? 27.508 40.881 53.254 1.00 7.88 94 PHE A C 1
ATOM 693 O O . PHE A 1 94 ? 27.689 41.975 53.800 1.00 9.04 94 PHE A O 1
ATOM 701 N N . ALA A 1 95 ? 26.516 40.063 53.575 1.00 7.93 95 ALA A N 1
ATOM 702 C CA . ALA A 1 95 ? 25.658 40.345 54.723 1.00 8.18 95 ALA A CA 1
ATOM 703 C C . ALA A 1 95 ? 25.843 39.233 55.734 1.00 8.54 95 ALA A C 1
ATOM 704 O O . ALA A 1 95 ? 25.803 38.044 55.397 1.00 8.69 95 ALA A O 1
ATOM 706 N N . VAL A 1 96 ? 26.066 39.639 56.978 1.00 9.00 96 VAL A N 1
ATOM 707 C CA . VAL A 1 96 ? 26.196 38.703 58.085 1.00 9.25 96 VAL A CA 1
ATOM 708 C C . VAL A 1 96 ? 24.851 38.642 58.807 1.00 9.66 96 VAL A C 1
ATOM 709 O O . VAL A 1 96 ? 24.346 39.663 59.286 1.00 10.28 96 VAL A O 1
ATOM 713 N N . LEU A 1 97 ? 24.275 37.442 58.841 1.00 10.14 97 LEU A N 1
ATOM 714 C CA . LEU A 1 97 ? 22.912 37.250 59.305 1.00 10.71 97 LEU A CA 1
ATOM 715 C C . LEU A 1 97 ? 22.823 36.885 60.772 1.00 11.45 97 LEU A C 1
ATOM 716 O O . LEU A 1 97 ? 23.789 36.442 61.386 1.00 11.97 97 LEU A O 1
ATOM 721 N N . GLU A 1 98 ? 21.635 37.103 61.318 1.00 11.66 98 GLU A N 1
ATOM 722 C CA . GLU A 1 98 ? 21.309 36.731 62.684 1.00 12.37 98 GLU A CA 1
ATOM 723 C C . GLU A 1 98 ? 21.486 35.236 62.928 1.00 12.57 98 GLU A C 1
ATOM 724 O O . GLU A 1 98 ? 21.523 34.418 61.993 1.00 12.40 98 GLU A O 1
ATOM 730 N N . THR A 1 99 ? 21.594 34.900 64.211 1.00 13.84 99 THR A N 1
ATOM 731 C CA . THR A 1 99 ? 21.543 33.536 64.686 1.00 15.34 99 THR A CA 1
ATOM 732 C C . THR A 1 99 ? 20.187 33.361 65.376 1.00 15.90 99 THR A C 1
ATOM 733 O O . THR A 1 99 ? 19.733 34.257 66.092 1.00 16.97 99 THR A O 1
ATOM 737 N N . LYS A 1 100 ? 19.525 32.236 65.114 1.00 16.97 100 LYS A N 1
ATOM 738 C CA . LYS A 1 100 ? 18.191 31.976 65.659 1.00 17.89 100 LYS A CA 1
ATOM 739 C C . LYS A 1 100 ? 18.266 30.878 66.700 1.00 18.73 100 LYS A C 1
ATOM 740 O O . LYS A 1 100 ? 18.457 29.713 66.354 1.00 18.65 100 LYS A O 1
ATOM 746 N N . GLY A 1 101 ? 18.130 31.255 67.972 1.00 19.57 101 GLY A N 1
ATOM 747 C CA . GLY A 1 101 ? 18.166 30.286 69.073 1.00 20.28 101 GLY A CA 1
ATOM 748 C C . GLY A 1 101 ? 19.399 29.404 68.999 1.00 20.21 101 GLY A C 1
ATOM 749 O O . GLY A 1 101 ? 19.325 28.178 69.171 1.00 21.66 101 GLY A O 1
ATOM 750 N N . GLY A 1 102 ? 20.532 30.034 68.708 1.00 19.79 102 GLY A N 1
ATOM 751 C CA . GLY A 1 102 ? 21.800 29.337 68.579 1.00 18.58 102 GLY A CA 1
ATOM 752 C C . GLY A 1 102 ? 22.099 28.790 67.193 1.00 17.56 102 GLY A C 1
ATOM 753 O O . GLY A 1 102 ? 23.213 28.332 66.954 1.00 18.18 102 GLY A O 1
ATOM 754 N N . THR A 1 103 ? 21.125 28.842 66.279 1.00 15.90 103 THR A N 1
ATOM 755 C CA . THR A 1 103 ? 21.316 28.274 64.934 1.00 14.85 103 THR A CA 1
ATOM 756 C C . THR A 1 103 ? 21.716 29.333 63.915 1.00 13.39 103 THR A C 1
ATOM 757 O O . THR A 1 103 ? 21.016 30.324 63.722 1.00 13.50 103 THR A O 1
ATOM 761 N N . THR A 1 104 ? 22.859 29.113 63.280 1.00 12.25 104 THR A N 1
ATOM 762 C CA . THR A 1 104 ? 23.323 29.983 62.200 1.00 11.32 104 THR A CA 1
ATOM 763 C C . THR A 1 104 ? 22.736 29.521 60.860 1.00 11.16 104 THR A C 1
ATOM 764 O O . THR A 1 104 ? 22.310 28.371 60.705 1.00 10.97 104 THR A O 1
ATOM 768 N N . VAL A 1 105 ? 22.727 30.413 59.874 1.00 10.07 105 VAL A N 1
ATOM 769 C CA . VAL A 1 105 ? 22.094 30.077 58.604 1.00 10.01 105 VAL A CA 1
ATOM 770 C C . VAL A 1 105 ? 22.797 28.900 57.913 1.00 9.76 105 VAL A C 1
ATOM 771 O O . VAL A 1 105 ? 22.143 28.068 57.275 1.00 9.55 105 VAL A O 1
ATOM 775 N N . GLN A 1 106 ? 24.122 28.831 58.035 1.00 9.88 106 GLN A N 1
ATOM 776 C CA . GLN A 1 106 ? 24.870 27.752 57.400 1.00 10.10 106 GLN A CA 1
ATOM 777 C C . GLN A 1 106 ? 24.574 26.415 58.085 1.00 10.20 106 GLN A C 1
ATOM 778 O O . GLN A 1 106 ? 24.513 25.389 57.423 1.00 9.93 106 GLN A O 1
ATOM 784 N N . GLN A 1 107 ? 24.391 26.446 59.404 1.00 10.21 107 GLN A N 1
ATOM 785 C CA . GLN A 1 107 ? 23.998 25.251 60.159 1.00 10.94 107 GLN A CA 1
ATOM 786 C C . GLN A 1 107 ? 22.571 24.826 59.818 1.00 11.12 107 GLN A C 1
ATOM 787 O O . GLN A 1 107 ? 22.278 23.631 59.697 1.00 11.04 107 GLN A O 1
ATOM 793 N N . GLN A 1 108 ? 21.686 25.812 59.676 1.00 10.45 108 GLN A N 1
ATOM 794 C CA . GLN A 1 108 ? 20.295 25.568 59.303 1.00 11.16 108 GLN A CA 1
ATOM 795 C C . GLN A 1 108 ? 20.195 24.855 57.959 1.00 10.86 108 GLN A C 1
ATOM 796 O O . GLN A 1 108 ? 19.499 23.851 57.807 1.00 11.34 108 GLN A O 1
ATOM 802 N N . VAL A 1 109 ? 20.879 25.410 56.966 1.00 10.87 109 VAL A N 1
ATOM 803 C CA . VAL A 1 109 ? 20.778 24.888 55.611 1.00 11.09 109 VAL A CA 1
ATOM 804 C C . VAL A 1 109 ? 21.649 23.645 55.422 1.00 11.10 109 VAL A C 1
ATOM 805 O O . VAL A 1 109 ? 21.334 22.786 54.597 1.00 12.30 109 VAL A O 1
ATOM 809 N N . GLY A 1 110 ? 22.739 23.559 56.181 1.00 10.47 110 GLY A N 1
ATOM 810 C CA . GLY A 1 110 ? 23.571 22.350 56.198 1.00 10.82 110 GLY A CA 1
ATOM 811 C C . GLY A 1 110 ? 24.647 22.338 55.125 1.00 11.26 110 GLY A C 1
ATOM 812 O O . GLY A 1 110 ? 25.383 21.362 54.987 1.00 11.89 110 GLY A O 1
ATOM 813 N N . THR A 1 111 ? 24.751 23.439 54.377 1.00 11.09 111 THR A N 1
ATOM 814 C CA . THR A 1 111 ? 25.707 23.554 53.286 1.00 10.50 111 THR A CA 1
ATOM 815 C C . THR A 1 111 ? 25.912 25.021 52.925 1.00 10.00 111 THR A C 1
ATOM 816 O O . THR A 1 111 ? 25.204 25.907 53.432 1.00 10.64 111 THR A O 1
ATOM 820 N N . ALA A 1 112 ? 26.922 25.253 52.085 1.00 9.90 112 ALA A N 1
ATOM 821 C CA . ALA A 1 112 ? 27.283 26.587 51.618 1.00 9.57 112 ALA A CA 1
ATOM 822 C C . ALA A 1 112 ? 28.154 26.416 50.396 1.00 9.78 112 ALA A C 1
ATOM 823 O O . ALA A 1 112 ? 28.781 25.370 50.200 1.00 11.14 112 ALA A O 1
ATOM 825 N N . SER A 1 113 ? 28.210 27.452 49.566 1.00 9.17 113 SER A N 1
ATOM 826 C CA . SER A 1 113 ? 29.105 27.443 48.416 1.00 9.02 113 SER A CA 1
ATOM 827 C C . SER A 1 113 ? 30.532 27.782 48.811 1.00 8.90 113 SER A C 1
ATOM 828 O O . SER A 1 113 ? 30.747 28.665 49.645 1.00 9.06 113 SER A O 1
ATOM 831 N N . PRO A 1 114 ? 31.515 27.130 48.161 1.00 9.33 114 PRO A N 1
ATOM 832 C CA . PRO A 1 114 ? 32.873 27.651 48.268 1.00 9.64 114 PRO A CA 1
ATOM 833 C C . PRO A 1 114 ? 32.923 28.981 47.513 1.00 8.94 114 PRO A C 1
ATOM 834 O O . PRO A 1 114 ? 32.042 29.260 46.689 1.00 9.18 114 PRO 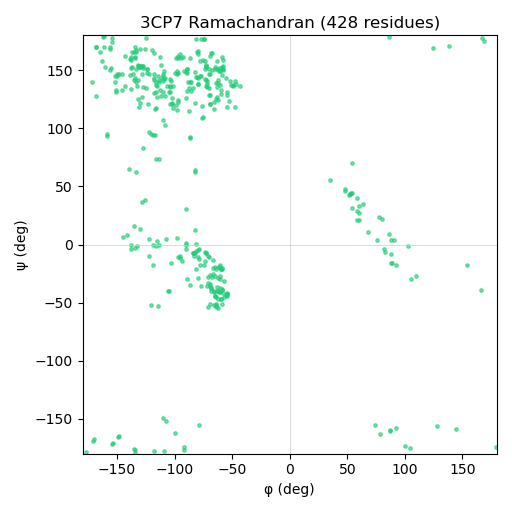A O 1
ATOM 838 N N . ILE A 1 115 ? 33.940 29.781 47.788 1.00 8.89 115 ILE A N 1
ATOM 839 C CA . ILE A 1 115 ? 34.099 31.068 47.110 1.00 9.24 115 ILE A CA 1
ATOM 840 C C . ILE A 1 115 ? 35.553 31.174 46.679 1.00 9.59 115 ILE A C 1
ATOM 841 O O . ILE A 1 115 ? 36.456 30.752 47.404 1.00 10.73 115 ILE A O 1
ATOM 846 N N . ALA A 1 116 ? 35.764 31.706 45.479 1.00 9.00 116 ALA A N 1
ATOM 847 C CA . ALA A 1 116 ? 37.089 31.759 44.851 1.00 9.03 116 ALA A CA 1
ATOM 848 C C . ALA A 1 116 ? 37.417 33.175 44.393 1.00 8.51 116 ALA A C 1
ATOM 849 O O . ALA A 1 116 ? 36.532 33.935 43.974 1.00 8.79 116 ALA A O 1
ATOM 851 N N . PHE A 1 117 ? 38.698 33.512 44.460 1.00 8.32 117 PHE A N 1
ATOM 852 C CA . PHE A 1 117 ? 39.190 34.841 44.085 1.00 8.94 117 PHE A CA 1
ATOM 853 C C . PHE A 1 117 ? 40.422 34.709 43.215 1.00 9.12 117 PHE A C 1
ATOM 854 O O . PHE A 1 117 ? 41.103 33.664 43.219 1.00 9.82 117 PHE A O 1
ATOM 862 N N . ASN A 1 118 ? 40.722 35.780 42.483 1.00 9.39 118 ASN A N 1
ATOM 863 C CA . ASN A 1 118 ? 41.926 35.823 41.650 1.00 10.09 118 ASN A CA 1
ATOM 864 C C . ASN A 1 118 ? 42.023 34.643 40.701 1.00 10.21 118 ASN A C 1
ATOM 865 O O . ASN A 1 118 ? 43.091 34.031 40.526 1.00 10.69 118 ASN A O 1
ATOM 870 N N . GLN A 1 119 ? 40.887 34.349 40.082 1.00 10.48 119 GLN A N 1
ATOM 871 C CA . GLN A 1 119 ? 40.771 33.307 39.076 1.00 10.32 119 GLN A CA 1
ATOM 872 C C . GLN A 1 119 ? 40.901 33.922 37.679 1.00 10.90 119 GLN A C 1
ATOM 873 O O . GLN A 1 119 ? 40.777 35.134 37.527 1.00 10.58 119 GLN A O 1
ATOM 879 N N . PRO A 1 120 ? 41.152 33.090 36.648 1.00 10.87 120 PRO A N 1
ATOM 880 C CA . PRO A 1 120 ? 41.246 33.659 35.308 1.00 11.30 120 PRO A CA 1
ATOM 881 C C . PRO A 1 120 ? 39.978 34.387 34.875 1.00 11.46 120 PRO A C 1
ATOM 882 O O . PRO A 1 120 ? 38.876 34.062 35.330 1.00 11.38 120 PRO A O 1
ATOM 886 N N . ARG A 1 121 ? 40.157 35.372 34.005 1.00 11.26 121 ARG A N 1
ATOM 887 C CA . ARG A 1 121 ? 39.052 35.985 33.286 1.00 11.46 121 ARG A CA 1
ATOM 888 C C . ARG A 1 121 ? 38.570 35.057 32.172 1.00 11.94 121 ARG A C 1
ATOM 889 O O . ARG A 1 121 ? 39.309 34.175 31.726 1.00 12.43 121 ARG A O 1
ATOM 897 N N . GLY A 1 122 ? 37.335 35.253 31.728 1.00 11.29 122 GLY A N 1
ATOM 898 C CA . GLY A 1 122 ? 36.822 34.549 30.557 1.00 11.70 122 GLY A CA 1
ATOM 899 C C . GLY A 1 122 ? 36.419 33.114 30.802 1.00 12.30 122 GLY A C 1
ATOM 900 O O . GLY A 1 122 ? 36.353 32.314 29.863 1.00 12.99 122 GLY A O 1
ATOM 901 N N . GLN A 1 123 ? 36.109 32.789 32.054 1.00 12.44 123 GLN A N 1
ATOM 902 C CA . GLN A 1 123 ? 35.637 31.452 32.400 1.00 12.86 123 GLN A CA 1
ATOM 903 C C . GLN A 1 123 ? 34.153 31.268 32.081 1.00 12.10 123 GLN A C 1
ATOM 904 O O . GLN A 1 123 ? 33.434 32.236 31.837 1.00 12.31 123 GLN A O 1
ATOM 910 N N . TYR A 1 124 ? 33.707 30.014 32.100 1.00 11.99 124 TYR A N 1
ATOM 911 C CA . TYR A 1 124 ? 32.310 29.666 31.920 1.00 11.57 124 TYR A CA 1
ATOM 912 C C . TYR A 1 124 ? 31.597 29.693 33.277 1.00 10.93 124 TYR A C 1
ATOM 913 O O . TYR A 1 124 ? 32.106 29.156 34.270 1.00 11.15 124 TYR A O 1
ATOM 922 N N . TYR A 1 125 ? 30.414 30.298 33.293 1.00 9.85 125 TYR A N 1
ATOM 923 C CA . TYR A 1 125 ? 29.640 30.481 34.509 1.00 9.97 125 TYR A CA 1
ATOM 924 C C . TYR A 1 125 ? 28.212 30.009 34.383 1.00 10.11 125 TYR A C 1
ATOM 925 O O . TYR A 1 125 ? 27.624 30.021 33.295 1.00 10.47 125 TYR A O 1
ATOM 934 N N . SER A 1 126 ? 27.657 29.635 35.534 1.00 10.02 126 SER A N 1
ATOM 935 C CA . SER A 1 126 ? 26.233 29.485 35.740 1.00 9.26 126 SER A CA 1
ATOM 936 C C . SER A 1 126 ? 25.822 30.514 36.792 1.00 9.72 126 SER A C 1
ATOM 937 O O . SER A 1 126 ? 26.324 30.483 37.925 1.00 9.65 126 SER A O 1
ATOM 940 N N . ALA A 1 127 ? 24.950 31.441 36.402 1.00 8.88 127 ALA A N 1
ATOM 941 C CA . ALA A 1 127 ? 24.504 32.527 37.289 1.00 9.05 127 ALA A CA 1
ATOM 942 C C . ALA A 1 127 ? 23.046 32.318 37.658 1.00 9.05 127 ALA A C 1
ATOM 943 O O . ALA A 1 127 ? 22.256 31.857 36.838 1.00 9.18 127 ALA A O 1
ATOM 945 N N . TYR A 1 128 ? 22.690 32.656 38.893 1.00 9.08 128 TYR A N 1
ATOM 946 C CA . TYR A 1 128 ? 21.359 32.379 39.429 1.00 8.41 128 TYR A CA 1
ATOM 947 C C . TYR A 1 128 ? 20.774 33.606 40.088 1.00 8.26 128 TYR A C 1
ATOM 948 O O . TYR A 1 128 ? 21.508 34.464 40.581 1.00 7.85 128 TYR A O 1
ATOM 957 N N . GLY A 1 129 ? 19.452 33.686 40.122 1.00 8.45 129 GLY A N 1
ATOM 958 C CA . GLY A 1 129 ? 18.813 34.757 40.864 1.00 9.11 129 GLY A CA 1
ATOM 959 C C . GLY A 1 129 ? 17.311 34.660 40.848 1.00 9.21 129 GLY A C 1
ATOM 960 O O . GLY A 1 129 ? 16.743 33.723 40.256 1.00 9.65 129 GLY A O 1
ATOM 961 N N . TYR A 1 130 ? 16.682 35.635 41.497 1.00 9.50 130 TYR A N 1
ATOM 962 C CA . TYR A 1 130 ? 15.236 35.755 41.586 1.00 10.01 130 TYR A CA 1
ATOM 963 C C . TYR A 1 130 ? 14.756 37.004 40.840 1.00 9.91 130 TYR A C 1
ATOM 964 O O . TYR A 1 130 ? 14.337 37.983 41.466 1.00 9.49 130 TYR A O 1
ATOM 973 N N . PRO A 1 131 ? 14.784 36.956 39.499 1.00 10.39 131 PRO A N 1
ATOM 974 C CA . PRO A 1 131 ? 14.346 38.135 38.744 1.00 10.66 131 PRO A CA 1
ATOM 975 C C . PRO A 1 131 ? 12.871 38.421 39.032 1.00 11.48 131 PRO A C 1
ATOM 976 O O . PRO A 1 131 ? 12.068 37.487 39.161 1.00 11.41 131 PRO A O 1
ATOM 980 N N . ALA A 1 132 ? 12.527 39.702 39.140 1.00 11.99 132 ALA A N 1
ATOM 981 C CA . ALA A 1 132 ? 11.205 40.102 39.605 1.00 13.29 132 ALA A CA 1
ATOM 982 C C . ALA A 1 132 ? 10.431 40.975 38.621 1.00 14.36 132 ALA A C 1
ATOM 983 O O . ALA A 1 132 ? 9.245 41.222 38.824 1.00 15.38 132 ALA A O 1
ATOM 985 N N . ALA A 1 133 ? 11.091 41.440 37.570 1.00 14.98 133 ALA A N 1
ATOM 986 C CA . ALA A 1 133 ? 10.403 42.222 36.538 1.00 16.18 133 ALA A CA 1
ATOM 987 C C . ALA A 1 133 ? 10.027 41.336 35.358 1.00 16.64 133 ALA A C 1
ATOM 988 O O . ALA A 1 133 ? 10.720 40.365 35.057 1.00 16.57 133 ALA A O 1
ATOM 990 N N . ALA A 1 134 ? 8.923 41.680 34.691 1.00 18.00 134 ALA A N 1
ATOM 991 C CA . ALA A 1 134 ? 8.432 40.930 33.527 1.00 18.72 134 ALA A CA 1
ATOM 992 C C . ALA A 1 134 ? 9.551 40.538 32.550 1.00 19.20 134 ALA A C 1
ATOM 993 O O . ALA A 1 134 ? 10.411 41.368 32.235 1.00 19.14 134 ALA A O 1
ATOM 995 N N . PRO A 1 135 ? 9.536 39.290 32.041 1.00 19.55 135 PRO A N 1
ATOM 996 C CA . PRO A 1 135 ? 8.541 38.218 32.161 1.00 19.76 135 PRO A CA 1
ATOM 997 C C . PRO A 1 135 ? 8.782 37.293 33.359 1.00 19.68 135 PRO A C 1
ATOM 998 O O . PRO A 1 135 ? 8.482 36.086 33.292 1.00 20.92 135 PRO A O 1
ATOM 1002 N N . PHE A 1 136 ? 9.356 37.845 34.426 1.00 18.01 136 PHE A N 1
ATOM 1003 C CA . PHE A 1 136 ? 9.566 37.095 35.654 1.00 16.83 136 PHE A CA 1
ATOM 1004 C C . PHE A 1 136 ? 8.686 37.676 36.753 1.00 15.97 136 PHE A C 1
ATOM 1005 O O . PHE A 1 136 ? 8.195 38.796 36.631 1.00 17.03 136 PHE A O 1
ATOM 1013 N N . ASN A 1 137 ? 8.461 36.903 37.812 1.00 14.71 137 ASN A N 1
ATOM 1014 C CA . ASN A 1 137 ? 7.516 37.309 38.847 1.00 14.17 137 ASN A CA 1
ATOM 1015 C C . ASN A 1 137 ? 8.128 37.389 40.237 1.00 13.41 137 ASN A C 1
ATOM 1016 O O . ASN A 1 137 ? 7.429 37.639 41.214 1.00 13.45 137 ASN A O 1
ATOM 1021 N N . GLY A 1 138 ? 9.441 37.174 40.312 1.00 12.91 138 GLY A N 1
ATOM 1022 C CA . GLY A 1 138 ? 10.165 37.299 41.580 1.00 12.23 138 GLY A CA 1
ATOM 1023 C C . GLY A 1 138 ? 10.087 36.067 42.456 1.00 12.33 138 GLY A C 1
ATOM 1024 O O . GLY A 1 138 ? 10.744 36.005 43.495 1.00 12.46 138 GLY A O 1
ATOM 1025 N N . GLN A 1 139 ? 9.286 35.090 42.038 1.00 11.87 139 GLN A N 1
ATOM 1026 C CA . GLN A 1 139 ? 8.959 33.945 42.885 1.00 12.35 139 GLN A CA 1
ATOM 1027 C C . GLN A 1 139 ? 9.815 32.719 42.620 1.00 12.38 139 GLN A C 1
ATOM 1028 O O . GLN A 1 139 ? 9.772 31.757 43.396 1.00 12.41 139 GLN A O 1
ATOM 1034 N N . GLU A 1 140 ? 10.579 32.760 41.532 1.00 12.33 140 GLU A N 1
ATOM 1035 C CA . GLU A 1 140 ? 11.257 31.595 40.977 1.00 13.38 140 GLU A CA 1
ATOM 1036 C C . GLU A 1 140 ? 12.757 31.800 40.892 1.00 12.77 140 GLU A C 1
ATOM 1037 O O . GLU A 1 140 ? 13.236 32.911 40.652 1.00 12.38 140 GLU A O 1
ATOM 1043 N N . LEU A 1 141 ? 13.495 30.714 41.070 1.00 12.34 141 LEU A N 1
ATOM 1044 C CA . LEU A 1 141 ? 14.925 30.714 40.817 1.00 12.26 141 LEU A CA 1
ATOM 1045 C C . LEU A 1 141 ? 15.155 30.517 39.324 1.00 12.39 141 LEU A C 1
ATOM 1046 O O . LEU A 1 141 ? 14.689 29.534 38.737 1.00 12.94 141 LEU A O 1
ATOM 1051 N N . HIS A 1 142 ? 15.847 31.470 38.711 1.00 11.84 142 HIS A N 1
ATOM 1052 C CA . HIS A 1 142 ? 16.220 31.369 37.313 1.00 11.87 142 HIS A CA 1
ATOM 1053 C C . HIS A 1 142 ? 17.729 31.347 37.140 1.00 11.71 142 HIS A C 1
ATOM 1054 O O . HIS A 1 142 ? 18.480 31.677 38.068 1.00 10.10 142 HIS A O 1
ATOM 1061 N N . SER A 1 143 ? 18.175 30.954 35.956 1.00 11.67 143 SER A N 1
ATOM 1062 C CA . SER A 1 143 ? 19.599 30.821 35.681 1.00 12.18 143 SER A CA 1
ATOM 1063 C C . SER A 1 143 ? 19.982 31.332 34.304 1.00 12.45 143 SER A C 1
ATOM 1064 O O . SER A 1 143 ? 19.134 31.417 33.398 1.00 12.46 143 SER A O 1
ATOM 1067 N N . CYS A 1 144 ? 21.268 31.632 34.166 1.00 11.95 144 CYS A N 1
ATOM 1068 C CA . CYS A 1 144 ? 21.896 31.981 32.893 1.00 12.65 144 CYS A CA 1
ATOM 1069 C C . CYS A 1 144 ? 23.214 31.240 32.853 1.00 12.33 144 CYS A C 1
ATOM 1070 O O . CYS A 1 144 ? 23.790 30.939 33.898 1.00 12.02 144 CYS A O 1
ATOM 1073 N N . HIS A 1 145 ? 23.688 30.940 31.649 1.00 12.81 145 HIS A N 1
ATOM 1074 C CA . HIS A 1 145 ? 24.896 30.159 31.475 1.00 13.00 145 HIS A CA 1
ATOM 1075 C C . HIS A 1 145 ? 25.659 30.680 30.287 1.00 13.12 145 HIS A C 1
ATOM 1076 O O . HIS A 1 145 ? 25.067 30.966 29.244 1.00 13.87 145 HIS A O 1
ATOM 1083 N N . GLY A 1 146 ? 26.971 30.801 30.440 1.00 12.44 146 GLY A N 1
ATOM 1084 C CA . GLY A 1 146 ? 27.779 31.253 29.333 1.00 12.75 146 GLY A CA 1
ATOM 1085 C C . GLY A 1 146 ? 29.192 31.598 29.703 1.00 12.61 146 GLY A C 1
ATOM 1086 O O . GLY A 1 146 ? 29.568 31.577 30.880 1.00 12.32 146 GLY A O 1
ATOM 1087 N N . THR A 1 147 ? 29.977 31.915 28.682 1.00 12.43 147 THR A N 1
ATOM 1088 C CA . THR A 1 147 ? 31.360 32.305 28.855 1.00 12.95 147 THR A CA 1
ATOM 1089 C C . THR A 1 147 ? 31.463 33.809 29.052 1.00 12.43 147 THR A C 1
ATOM 1090 O O . THR A 1 147 ? 30.859 34.592 28.307 1.00 12.97 147 THR A O 1
ATOM 1094 N N . ALA A 1 148 ? 32.217 34.207 30.070 1.00 11.73 148 ALA A N 1
ATOM 1095 C CA . ALA A 1 148 ? 32.411 35.626 30.362 1.00 11.76 148 ALA A CA 1
ATOM 1096 C C . ALA A 1 148 ? 33.304 36.302 29.331 1.00 11.38 148 ALA A C 1
ATOM 1097 O O . ALA A 1 148 ? 34.286 35.710 28.858 1.00 11.60 148 ALA A O 1
ATOM 1099 N N . THR A 1 149 ? 32.942 37.537 28.986 1.00 11.08 149 THR A N 1
ATOM 1100 C CA . THR A 1 149 ? 33.778 38.413 28.173 1.00 11.46 149 THR A CA 1
ATOM 1101 C C . THR A 1 149 ? 33.991 39.749 28.887 1.00 11.15 149 THR A C 1
ATOM 1102 O O . THR A 1 149 ? 33.305 40.049 29.873 1.00 10.77 149 THR A O 1
ATOM 1106 N N . ASN A 1 150 ? 34.923 40.553 28.390 1.00 11.29 150 ASN A N 1
ATOM 1107 C CA . ASN A 1 150 ? 35.284 41.814 29.008 1.00 11.26 150 ASN A CA 1
ATOM 1108 C C . ASN A 1 150 ? 34.196 42.868 28.874 1.00 11.36 150 ASN A C 1
ATOM 1109 O O . ASN A 1 150 ? 33.478 42.920 27.873 1.00 11.77 150 ASN A O 1
ATOM 1114 N N . ASP A 1 151 ? 34.091 43.709 29.892 1.00 11.20 151 ASP A N 1
ATOM 1115 C CA . ASP A 1 151 ? 33.215 44.867 29.859 1.00 11.56 151 ASP A CA 1
ATOM 1116 C C . ASP A 1 151 ? 33.508 45.687 28.596 1.00 12.08 151 ASP A C 1
ATOM 1117 O O . ASP A 1 151 ? 34.642 46.110 28.403 1.00 12.65 151 ASP A O 1
ATOM 1122 N N . PRO A 1 152 ? 32.485 45.926 27.746 1.00 12.57 152 PRO A N 1
ATOM 1123 C CA . PRO A 1 152 ? 32.727 46.773 26.559 1.00 13.42 152 PRO A CA 1
ATOM 1124 C C . PRO A 1 152 ? 33.190 48.179 26.925 1.00 14.53 152 PRO A C 1
ATOM 1125 O O . PRO A 1 152 ? 33.804 48.863 26.099 1.00 15.39 152 PRO A O 1
ATOM 1129 N N . MET A 1 153 ? 32.918 48.599 28.154 1.00 15.12 153 MET A N 1
ATOM 1130 C CA . MET A 1 153 ? 33.346 49.903 28.634 1.00 15.99 153 MET A CA 1
ATOM 1131 C C . MET A 1 153 ? 34.784 49.914 29.128 1.00 15.70 153 MET A C 1
ATOM 1132 O O . MET A 1 153 ? 35.320 50.975 29.463 1.00 16.41 153 MET A O 1
ATOM 1137 N N . GLY A 1 154 ? 35.401 48.740 29.206 1.00 14.75 154 GLY A N 1
ATOM 1138 C CA . GLY A 1 154 ? 36.813 48.668 29.558 1.00 14.22 154 GLY A CA 1
ATOM 1139 C C . GLY A 1 154 ? 37.135 48.544 31.034 1.00 13.18 154 GLY A C 1
ATOM 1140 O O . GLY A 1 154 ? 38.309 48.544 31.406 1.00 14.25 154 GLY A O 1
ATOM 1141 N N . SER A 1 155 ? 36.111 48.438 31.883 1.00 11.99 155 SER A N 1
ATOM 1142 C CA . SER A 1 155 ? 36.361 48.187 33.298 1.00 10.69 155 SER A CA 1
ATOM 1143 C C . SER A 1 155 ? 36.705 46.717 33.499 1.00 10.11 155 SER A C 1
ATOM 1144 O O . SER A 1 155 ? 36.663 45.928 32.554 1.00 10.03 155 SER A O 1
ATOM 1147 N N . SER A 1 156 ? 37.027 46.359 34.742 1.00 9.56 156 SER A N 1
ATOM 1148 C CA . SER A 1 156 ? 37.389 44.979 35.074 1.00 9.47 156 SER A CA 1
ATOM 1149 C C . SER A 1 156 ? 36.179 44.043 35.205 1.00 9.47 156 SER A C 1
ATOM 1150 O O . SER A 1 156 ? 36.345 42.835 35.430 1.00 8.92 156 SER A O 1
ATOM 1153 N N . THR A 1 157 ? 34.959 44.567 35.081 1.00 8.76 157 THR A N 1
ATOM 1154 C CA . THR A 1 157 ? 33.791 43.668 35.139 1.00 8.87 157 THR A CA 1
ATOM 1155 C C . THR A 1 157 ? 33.761 42.736 33.925 1.00 9.04 157 THR A C 1
ATOM 1156 O O . THR A 1 157 ? 34.482 42.953 32.930 1.00 9.39 157 THR A O 1
ATOM 1160 N N . GLN A 1 158 ? 32.947 41.692 34.019 1.00 8.71 158 GLN A N 1
ATOM 1161 C CA . GLN A 1 158 ? 32.754 40.753 32.912 1.00 8.82 158 GLN A CA 1
ATOM 1162 C C . GLN A 1 158 ? 31.276 40.564 32.654 1.00 9.34 158 GLN A C 1
ATOM 1163 O O . GLN A 1 158 ? 30.459 40.711 33.566 1.00 9.00 158 GLN A O 1
ATOM 1169 N N . GLY A 1 159 ? 30.943 40.230 31.411 1.00 9.42 159 GLY A N 1
ATOM 1170 C CA . GLY A 1 159 ? 29.564 40.009 31.026 1.00 9.66 159 GLY A CA 1
ATOM 1171 C C . GLY A 1 159 ? 29.325 38.597 30.551 1.00 9.63 159 GLY A C 1
ATOM 1172 O O . GLY A 1 159 ? 30.207 37.970 29.959 1.00 9.22 159 GLY A O 1
ATOM 1173 N N . ILE A 1 160 ? 28.125 38.097 30.830 1.00 10.13 160 ILE A N 1
ATOM 1174 C CA . ILE A 1 160 ? 27.662 36.829 30.270 1.00 10.42 160 ILE A CA 1
ATOM 1175 C C . ILE A 1 160 ? 26.287 36.991 29.624 1.00 10.51 160 ILE A C 1
ATOM 1176 O O . ILE A 1 160 ? 25.511 37.845 30.027 1.00 9.90 160 ILE A O 1
ATOM 1181 N N . PRO A 1 161 ? 25.963 36.147 28.628 1.00 11.10 161 PRO A N 1
ATOM 1182 C CA . PRO A 1 161 ? 24.602 36.195 28.091 1.00 11.38 161 PRO A CA 1
ATOM 1183 C C . PRO A 1 161 ? 23.591 35.809 29.169 1.00 11.20 161 PRO A C 1
ATOM 1184 O O . PRO A 1 161 ? 23.744 34.764 29.817 1.00 11.39 161 PRO A O 1
ATOM 1188 N N . CYS A 1 162 ? 22.587 36.654 29.381 1.00 11.09 162 CYS A N 1
ATOM 1189 C CA . CYS A 1 162 ? 21.657 36.453 30.487 1.00 11.34 162 CYS A CA 1
ATOM 1190 C C . CYS A 1 162 ? 20.450 37.349 30.366 1.00 11.75 162 CYS A C 1
ATOM 1191 O O . CYS A 1 162 ? 20.592 38.561 30.245 1.00 11.64 162 CYS A O 1
ATOM 1194 N N . ASN A 1 163 ? 19.268 36.754 30.439 1.00 11.52 163 ASN A N 1
ATOM 1195 C CA . ASN A 1 163 ? 18.026 37.499 30.271 1.00 11.91 163 ASN A CA 1
ATOM 1196 C C . ASN A 1 163 ? 17.356 37.910 31.588 1.00 11.87 163 ASN A C 1
ATOM 1197 O O . ASN A 1 163 ? 16.262 38.451 31.568 1.00 12.14 163 ASN A O 1
ATOM 1202 N N . MET A 1 164 ? 18.015 37.664 32.728 1.00 10.87 164 MET A N 1
ATOM 1203 C CA . MET A 1 164 ? 17.394 37.974 34.019 1.00 11.67 164 MET A CA 1
ATOM 1204 C C . MET A 1 164 ? 17.271 39.478 34.258 1.00 12.03 164 MET A C 1
ATOM 1205 O O . MET A 1 164 ? 18.142 40.248 33.852 1.00 13.34 164 MET A O 1
ATOM 1210 N N . THR A 1 165 ? 16.194 39.850 34.949 1.00 12.52 165 THR A N 1
ATOM 1211 C CA . THR A 1 165 ? 15.765 41.235 35.138 1.00 13.25 165 THR A CA 1
ATOM 1212 C C . THR A 1 165 ? 15.993 41.690 36.586 1.00 12.53 165 THR A C 1
ATOM 1213 O O . THR A 1 165 ? 16.507 40.926 37.409 1.00 12.32 165 THR A O 1
ATOM 1217 N N . GLY A 1 166 ? 15.595 42.920 36.903 1.00 11.75 166 GLY A N 1
ATOM 1218 C CA . GLY A 1 166 ? 15.735 43.474 38.253 1.00 10.80 166 GLY A CA 1
ATOM 1219 C C . GLY A 1 166 ? 15.202 42.497 39.286 1.00 10.56 166 GLY A C 1
ATOM 1220 O O . GLY A 1 166 ? 14.160 41.881 39.075 1.00 10.52 166 GLY A O 1
ATOM 1221 N N . GLY A 1 167 ? 15.938 42.357 40.391 1.00 9.98 167 GLY A N 1
ATOM 1222 C CA . GLY A 1 167 ? 15.660 41.371 41.433 1.00 9.58 167 GLY A CA 1
ATOM 1223 C C . GLY A 1 167 ? 16.722 40.287 41.418 1.00 9.15 167 GLY A C 1
ATOM 1224 O O . GLY A 1 167 ? 16.972 39.642 42.447 1.00 9.36 167 GLY A O 1
ATOM 1225 N N . SER A 1 168 ? 17.329 40.062 40.256 1.00 9.13 168 SER A N 1
ATOM 1226 C CA . SER A 1 168 ? 18.388 39.059 40.128 1.00 9.02 168 SER A CA 1
ATOM 1227 C C . SER A 1 168 ? 19.727 39.552 40.680 1.00 9.02 168 SER A C 1
ATOM 1228 O O . SER A 1 168 ? 20.626 38.742 40.946 1.00 8.29 168 SER A O 1
ATOM 1231 N N . SER A 1 169 ? 19.872 40.865 40.853 1.00 8.55 169 SER A N 1
ATOM 1232 C CA . SER A 1 169 ? 21.130 41.405 41.360 1.00 8.40 169 SER A CA 1
ATOM 1233 C C . SER A 1 169 ? 21.493 40.749 42.668 1.00 7.72 169 SER A C 1
ATOM 1234 O O . SER A 1 169 ? 20.625 40.487 43.507 1.00 7.55 169 SER A O 1
ATOM 1237 N N . GLY A 1 170 ? 22.788 40.526 42.849 1.00 7.25 170 GLY A N 1
ATOM 1238 C CA . GLY A 1 170 ? 23.291 39.886 44.049 1.00 7.45 170 GLY A CA 1
ATOM 1239 C C . GLY A 1 170 ? 23.339 38.382 43.936 1.00 8.08 170 GLY A C 1
ATOM 1240 O O . GLY A 1 170 ? 23.989 37.735 44.748 1.00 8.48 170 GLY A O 1
ATOM 1241 N N . GLY A 1 171 ? 22.646 37.822 42.947 1.00 7.27 171 GLY A N 1
ATOM 1242 C CA . GLY A 1 171 ? 22.662 36.370 42.737 1.00 7.70 171 GLY A CA 1
ATOM 1243 C C . GLY A 1 171 ? 24.044 35.878 42.355 1.00 7.51 171 GLY A C 1
ATOM 1244 O O . GLY A 1 171 ? 24.842 36.622 41.800 1.00 7.09 171 GLY A O 1
ATOM 1245 N N . PRO A 1 172 ? 24.359 34.626 42.694 1.00 7.68 172 PRO A N 1
ATOM 1246 C CA . PRO A 1 172 ? 25.716 34.117 42.521 1.00 7.41 172 PRO A CA 1
ATOM 1247 C C . PRO A 1 172 ? 26.074 33.741 41.087 1.00 7.43 172 PRO A C 1
ATOM 1248 O O . PRO A 1 172 ? 25.220 33.248 40.334 1.00 7.95 172 PRO A O 1
ATOM 1252 N N . TRP A 1 173 ? 27.335 33.970 40.727 1.00 7.62 173 TRP A N 1
ATOM 1253 C CA . TRP A 1 173 ? 27.937 33.337 39.552 1.00 8.10 173 TRP A CA 1
ATOM 1254 C C . TRP A 1 173 ? 28.808 32.199 40.050 1.00 8.42 173 TRP A C 1
ATOM 1255 O O . TRP A 1 173 ? 29.739 32.419 40.823 1.00 8.24 173 TRP A O 1
ATOM 1266 N N . PHE A 1 174 ? 28.510 30.986 39.599 1.00 8.97 174 PHE A N 1
ATOM 1267 C CA . PHE A 1 174 ? 29.335 29.826 39.929 1.00 9.21 174 PHE A CA 1
ATOM 1268 C C . PHE A 1 174 ? 30.186 29.448 38.734 1.00 9.22 174 PHE A C 1
ATOM 1269 O O . PHE A 1 174 ? 29.699 29.420 37.596 1.00 10.10 174 PHE A O 1
ATOM 1277 N N . LEU A 1 175 ? 31.459 29.177 38.998 1.00 9.72 175 LEU A N 1
ATOM 1278 C CA . LEU A 1 175 ? 32.322 28.598 37.978 1.00 10.41 175 LEU A CA 1
ATOM 1279 C C . LEU A 1 175 ? 31.750 27.256 37.524 1.00 10.84 175 LEU A C 1
ATOM 1280 O O . LEU A 1 175 ? 31.362 26.431 38.352 1.00 11.26 175 LEU A O 1
ATOM 1285 N N . GLY A 1 176 ? 31.684 27.057 36.209 1.00 11.54 176 GLY A N 1
ATOM 1286 C CA . GLY A 1 176 ? 31.256 25.777 35.649 1.00 11.94 176 GLY A CA 1
ATOM 1287 C C . GLY A 1 176 ? 29.758 25.634 35.468 1.00 12.52 176 GLY A C 1
ATOM 1288 O O . GLY A 1 176 ? 29.032 26.632 35.428 1.00 12.94 176 GLY A O 1
ATOM 1289 N N . ASN A 1 177 ? 29.279 24.391 35.348 1.00 13.07 177 ASN A N 1
ATOM 1290 C CA . ASN A 1 177 ? 27.859 24.168 35.075 1.00 13.97 177 ASN A CA 1
ATOM 1291 C C . ASN A 1 177 ? 27.116 23.745 36.331 1.00 13.31 177 ASN A C 1
ATOM 1292 O O . ASN A 1 177 ? 27.509 22.798 37.022 1.00 13.94 177 ASN A O 1
ATOM 1297 N N . GLY A 1 178 ? 26.053 24.479 36.638 1.00 12.46 178 GLY A N 1
ATOM 1298 C CA . GLY A 1 178 ? 25.196 24.163 37.769 1.00 12.31 178 GLY A CA 1
ATOM 1299 C C . GLY A 1 178 ? 25.454 25.003 39.010 1.00 11.65 178 GLY A C 1
ATOM 1300 O O . GLY A 1 178 ? 26.253 25.947 38.993 1.00 11.25 178 GLY A O 1
ATOM 1301 N N . THR A 1 179 ? 24.780 24.637 40.093 1.00 11.73 179 THR A N 1
ATOM 1302 C CA . THR A 1 179 ? 24.818 25.405 41.338 1.00 11.52 179 THR A CA 1
ATOM 1303 C C . THR A 1 179 ? 25.924 24.996 42.312 1.00 11.78 179 THR A C 1
ATOM 1304 O O . THR A 1 179 ? 26.068 25.610 43.369 1.00 11.69 179 THR A O 1
ATOM 1308 N N . GLY A 1 180 ? 26.718 23.992 41.948 1.00 12.14 180 GLY A N 1
ATOM 1309 C CA . GLY A 1 180 ? 27.657 23.382 42.895 1.00 12.46 180 GLY A CA 1
ATOM 1310 C C . GLY A 1 180 ? 29.088 23.889 42.893 1.00 12.70 180 GLY A C 1
ATOM 1311 O O . GLY A 1 180 ? 29.859 23.563 43.795 1.00 14.18 180 GLY A O 1
ATOM 1312 N N . GLY A 1 181 ? 29.452 24.681 41.884 1.00 12.73 181 GLY A N 1
ATOM 1313 C CA . GLY A 1 181 ? 30.813 25.203 41.768 1.00 11.85 181 GLY A CA 1
ATOM 1314 C C . GLY A 1 181 ? 31.125 26.325 42.749 1.00 11.18 181 GLY A C 1
ATOM 1315 O O . GLY A 1 181 ? 30.259 26.757 43.520 1.00 11.40 181 GLY A O 1
ATOM 1316 N N . ALA A 1 182 ? 32.369 26.792 42.727 1.00 10.45 182 ALA A N 1
ATOM 1317 C CA . ALA A 1 182 ? 32.778 27.910 43.575 1.00 10.09 182 ALA A CA 1
ATOM 1318 C C . ALA A 1 182 ? 32.159 29.206 43.065 1.00 9.64 182 ALA A C 1
ATOM 1319 O O . ALA A 1 182 ? 32.141 29.464 41.856 1.00 9.81 182 ALA A O 1
ATOM 1321 N N . GLN A 1 183 ? 31.642 30.008 43.994 1.00 8.25 183 GLN A N 1
ATOM 1322 C CA . GLN A 1 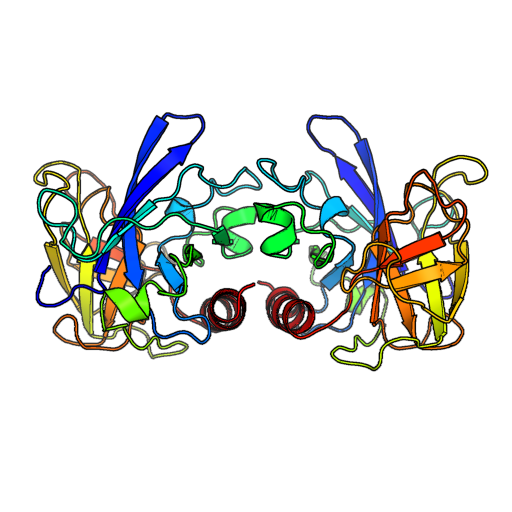183 ? 31.155 31.327 43.618 1.00 8.04 183 GLN A CA 1
ATOM 1323 C C . GLN A 1 183 ? 32.321 32.233 43.264 1.00 8.26 183 GLN A C 1
ATOM 1324 O O . GLN A 1 183 ? 33.321 32.281 43.981 1.00 8.31 183 GLN A O 1
ATOM 1330 N N . ASN A 1 184 ? 32.191 32.959 42.158 1.00 8.05 184 ASN A N 1
ATOM 1331 C CA . ASN A 1 184 ? 33.287 33.780 41.687 1.00 8.16 184 ASN A CA 1
ATOM 1332 C C . ASN A 1 184 ? 32.868 35.138 41.098 1.00 7.76 184 ASN A C 1
ATOM 1333 O O . ASN A 1 184 ? 33.695 35.869 40.548 1.00 8.31 184 ASN A O 1
ATOM 1338 N N . SER A 1 185 ? 31.585 35.467 41.238 1.00 7.51 185 SER A N 1
ATOM 1339 C CA . SER A 1 185 ? 31.097 36.829 41.003 1.00 7.61 185 SER A CA 1
ATOM 1340 C C . SER A 1 185 ? 29.654 36.889 41.478 1.00 7.38 185 SER A C 1
ATOM 1341 O O . SER A 1 185 ? 29.153 35.954 42.141 1.00 7.39 185 SER A O 1
ATOM 1344 N N . THR A 1 186 ? 28.996 37.985 41.131 1.00 7.99 186 THR A N 1
ATOM 1345 C CA . THR A 1 186 ? 27.646 38.243 41.548 1.00 8.50 186 THR A CA 1
ATOM 1346 C C . THR A 1 186 ? 26.961 39.000 40.389 1.00 8.04 186 THR A C 1
ATOM 1347 O O . THR A 1 186 ? 27.636 39.742 39.652 1.00 7.95 186 THR A O 1
ATOM 1351 N N . ASN A 1 187 ? 25.658 38.786 40.191 1.00 7.51 187 ASN A N 1
ATOM 1352 C CA . ASN A 1 187 ? 24.910 39.616 39.240 1.00 7.66 187 ASN A CA 1
ATOM 1353 C C . ASN A 1 187 ? 24.930 41.056 39.704 1.00 8.08 187 ASN A C 1
ATOM 1354 O O . ASN A 1 187 ? 24.503 41.338 40.820 1.00 8.12 187 ASN A O 1
ATOM 1359 N N . SER A 1 188 ? 25.390 41.973 38.857 1.00 7.49 188 SER A N 1
ATOM 1360 C CA . SER A 1 188 ? 25.488 43.371 39.261 1.00 7.91 188 SER A CA 1
ATOM 1361 C C . SER A 1 188 ? 24.675 44.365 38.423 1.00 7.73 188 SER A C 1
ATOM 1362 O O . SER A 1 188 ? 23.902 45.146 38.986 1.00 8.01 188 SER A O 1
ATOM 1365 N N . TYR A 1 189 ? 24.829 44.341 37.100 1.00 8.16 189 TYR A N 1
ATOM 1366 C CA . TYR A 1 189 ? 24.177 45.347 36.278 1.00 8.19 189 TYR A CA 1
ATOM 1367 C C . TYR A 1 189 ? 24.153 44.944 34.820 1.00 8.68 189 TYR A C 1
ATOM 1368 O O . TYR A 1 189 ? 24.850 44.016 34.412 1.00 8.69 189 TYR A O 1
ATOM 1377 N N . GLY A 1 190 ? 23.324 45.645 34.045 1.00 9.00 190 GLY A N 1
ATOM 1378 C CA . GLY A 1 190 ? 23.433 45.620 32.585 1.00 8.99 190 GLY A CA 1
ATOM 1379 C C . GLY A 1 190 ? 23.582 47.036 32.060 1.00 9.11 190 GLY A C 1
ATOM 1380 O O . GLY A 1 190 ? 23.572 48.009 32.835 1.00 9.03 190 GLY A O 1
ATOM 1381 N N . TYR A 1 191 ? 23.733 47.144 30.740 1.00 9.19 191 TYR A N 1
ATOM 1382 C CA . TYR A 1 191 ? 23.705 48.439 30.077 1.00 9.17 191 TYR A CA 1
ATOM 1383 C C . TYR A 1 191 ? 22.421 48.583 29.288 1.00 9.70 191 TYR A C 1
ATOM 1384 O O . TYR A 1 191 ? 21.950 47.627 28.675 1.00 9.80 191 TYR A O 1
ATOM 1393 N N . THR A 1 192 ? 21.882 49.799 29.263 1.00 10.54 192 THR A N 1
ATOM 1394 C CA . THR A 1 192 ? 20.646 50.071 28.528 1.00 11.40 192 THR A CA 1
ATOM 1395 C C . THR A 1 192 ? 20.755 49.710 27.041 1.00 12.04 192 THR A C 1
ATOM 1396 O O . THR A 1 192 ? 19.762 49.308 26.432 1.00 12.63 192 THR A O 1
ATOM 1400 N N . PHE A 1 193 ? 21.951 49.834 26.467 1.00 12.01 193 PHE A N 1
ATOM 1401 C CA . PHE A 1 193 ? 22.155 49.566 25.034 1.00 13.01 193 PHE A CA 1
ATOM 1402 C C . PHE A 1 193 ? 22.383 48.091 24.718 1.00 13.39 193 PHE A C 1
ATOM 1403 O O . PHE A 1 193 ? 22.447 47.704 23.555 1.00 13.94 193 PHE A O 1
ATOM 1411 N N . LEU A 1 194 ? 22.514 47.263 25.748 1.00 12.84 194 LEU A N 1
ATOM 1412 C CA . LEU A 1 194 ? 22.940 45.885 25.547 1.00 13.56 194 LEU A CA 1
ATOM 1413 C C . LEU A 1 194 ? 21.962 44.920 26.212 1.00 14.07 194 LEU A C 1
ATOM 1414 O O . LEU A 1 194 ? 22.181 44.491 27.340 1.00 13.49 194 LEU A O 1
ATOM 1419 N N . PRO A 1 195 ? 20.852 44.593 25.526 1.00 15.02 195 PRO A N 1
ATOM 1420 C CA . PRO A 1 195 ? 19.916 43.648 26.141 1.00 15.00 195 PRO A CA 1
ATOM 1421 C C . PRO A 1 195 ? 20.534 42.275 26.396 1.00 14.18 195 PRO A C 1
ATOM 1422 O O . PRO A 1 195 ? 21.442 41.848 25.678 1.00 14.10 195 PRO A O 1
ATOM 1426 N N . ASN A 1 196 ? 20.044 41.621 27.443 1.00 13.35 196 ASN A N 1
ATOM 1427 C CA . ASN A 1 196 ? 20.384 40.221 27.719 1.00 12.69 196 ASN A CA 1
ATOM 1428 C C . ASN A 1 196 ? 21.872 39.929 27.949 1.00 12.22 196 ASN A C 1
ATOM 1429 O O . ASN A 1 196 ? 22.367 38.854 27.589 1.00 12.07 196 ASN A O 1
ATOM 1434 N N . VAL A 1 197 ? 22.587 40.883 28.541 1.00 10.67 197 VAL A N 1
ATOM 1435 C CA . VAL A 1 197 ? 23.936 40.625 29.040 1.00 10.76 197 VAL A CA 1
ATOM 1436 C C . VAL A 1 197 ? 23.997 41.097 30.490 1.00 10.11 197 VAL A C 1
ATOM 1437 O O . VAL A 1 197 ? 23.619 42.221 30.804 1.00 10.13 197 VAL A O 1
ATOM 1441 N N . MET A 1 198 ? 24.440 40.205 31.375 1.00 9.17 198 MET A N 1
ATOM 1442 C CA . MET A 1 198 ? 24.610 40.526 32.790 1.00 9.27 198 MET A CA 1
ATOM 1443 C C . MET A 1 198 ? 26.086 40.715 33.105 1.00 8.41 198 MET A C 1
ATOM 1444 O O . MET A 1 198 ? 26.919 39.877 32.743 1.00 8.46 198 MET A O 1
ATOM 1449 N N . PHE A 1 199 ? 26.406 41.812 33.791 1.00 8.24 199 PHE A N 1
ATOM 1450 C CA . PHE A 1 199 ? 27.766 42.061 34.231 1.00 7.66 199 PHE A CA 1
ATOM 1451 C C . PHE A 1 199 ? 27.919 41.782 35.703 1.00 7.73 199 PHE A C 1
ATOM 1452 O O . PHE A 1 199 ? 27.009 42.027 36.503 1.00 7.93 199 PHE A O 1
ATOM 1460 N N . GLY A 1 200 ? 29.080 41.235 36.028 1.00 7.52 200 GLY A N 1
ATOM 1461 C CA . GLY A 1 200 ? 29.434 40.934 37.401 1.00 7.49 200 GLY A CA 1
ATOM 1462 C C . GLY A 1 200 ? 30.854 41.363 37.657 1.00 8.19 200 GLY A C 1
ATOM 1463 O O . GLY A 1 200 ? 31.698 41.297 36.767 1.00 7.98 200 GLY A O 1
ATOM 1464 N N . PRO A 1 201 ? 31.143 41.801 38.884 1.00 7.29 201 PRO A N 1
ATOM 1465 C CA . PRO A 1 201 ? 32.479 42.312 39.171 1.00 7.65 201 PRO A CA 1
ATOM 1466 C C . PRO A 1 201 ? 33.542 41.223 39.242 1.00 7.43 201 PRO A C 1
ATOM 1467 O O . PRO A 1 201 ? 33.245 40.070 39.593 1.00 7.68 201 PRO A O 1
ATOM 1471 N N . TYR A 1 202 ? 34.780 41.598 38.953 1.00 7.72 202 TYR A N 1
ATOM 1472 C CA . TYR A 1 202 ? 35.881 40.661 39.111 1.00 7.56 202 TYR A CA 1
ATOM 1473 C C . TYR A 1 202 ? 36.123 40.386 40.596 1.00 7.79 202 TYR A C 1
ATOM 1474 O O . TYR A 1 202 ? 36.265 41.314 41.402 1.00 8.15 202 TYR A O 1
ATOM 1483 N N . PHE A 1 203 ? 36.171 39.109 40.961 1.00 7.76 203 PHE A N 1
ATOM 1484 C CA . PHE A 1 203 ? 36.484 38.752 42.345 1.00 7.98 203 PHE A CA 1
ATOM 1485 C C . PHE A 1 203 ? 38.004 38.671 42.502 1.00 8.03 203 PHE A C 1
ATOM 1486 O O . PHE A 1 203 ? 38.622 37.624 42.248 1.00 8.78 203 PHE A O 1
ATOM 1494 N N . GLY A 1 204 ? 38.596 39.794 42.894 1.00 7.82 204 GLY A N 1
ATOM 1495 C CA . GLY A 1 204 ? 40.036 39.879 43.081 1.00 8.36 204 GLY A CA 1
ATOM 1496 C C . GLY A 1 204 ? 40.412 40.002 44.540 1.00 8.67 204 GLY A C 1
ATOM 1497 O O . GLY A 1 204 ? 39.691 39.517 45.411 1.00 8.66 204 GLY A O 1
ATOM 1498 N N . SER A 1 205 ? 41.512 40.691 44.816 1.00 8.99 205 SER A N 1
ATOM 1499 C CA . SER A 1 205 ? 42.003 40.814 46.186 1.00 10.11 205 SER A CA 1
ATOM 1500 C C . SER A 1 205 ? 41.115 41.707 47.052 1.00 9.12 205 SER A C 1
ATOM 1501 O O . SER A 1 205 ? 41.053 41.528 48.270 1.00 9.95 205 SER A O 1
ATOM 1504 N N . GLY A 1 206 ? 40.427 42.668 46.434 1.00 9.00 206 GLY A N 1
ATOM 1505 C CA . GLY A 1 206 ? 39.471 43.496 47.176 1.00 8.29 206 GLY A CA 1
ATOM 1506 C C . GLY A 1 206 ? 38.339 42.637 47.704 1.00 8.22 206 GLY A C 1
ATOM 1507 O O . GLY A 1 206 ? 38.017 42.663 48.909 1.00 8.97 206 GLY A O 1
ATOM 1508 N N . ALA A 1 207 ? 37.734 41.861 46.807 1.00 7.65 207 ALA A N 1
ATOM 1509 C CA . ALA A 1 207 ? 36.659 40.960 47.193 1.00 7.75 207 ALA A CA 1
ATOM 1510 C C . ALA A 1 207 ? 37.156 39.938 48.214 1.00 7.98 207 ALA A C 1
ATOM 1511 O O . ALA A 1 207 ? 36.451 39.643 49.173 1.00 7.72 207 ALA A O 1
ATOM 1513 N N . GLN A 1 208 ? 38.367 39.411 48.030 1.00 7.92 208 GLN A N 1
ATOM 1514 C CA . GLN A 1 208 ? 38.865 38.402 48.963 1.00 8.31 208 GLN A CA 1
ATOM 1515 C C . GLN A 1 208 ? 39.036 38.962 50.372 1.00 8.57 208 GLN A C 1
ATOM 1516 O O . GLN A 1 208 ? 38.632 38.333 51.351 1.00 9.07 208 GLN A O 1
ATOM 1522 N N . GLN A 1 209 ? 39.629 40.142 50.472 1.00 9.12 209 GLN A N 1
ATOM 1523 C CA . GLN A 1 209 ? 39.837 40.759 51.772 1.00 8.95 209 GLN A CA 1
ATOM 1524 C C . GLN A 1 209 ? 38.529 41.212 52.434 1.00 9.06 209 GLN A C 1
ATOM 1525 O O . GLN A 1 209 ? 38.397 41.136 53.646 1.00 9.37 209 GLN A O 1
ATOM 1531 N N . ASN A 1 210 ? 37.560 41.663 51.631 1.00 8.47 210 ASN A N 1
ATOM 1532 C CA . ASN A 1 210 ? 36.236 42.005 52.154 1.00 8.66 210 ASN A CA 1
ATOM 1533 C C . ASN A 1 210 ? 35.556 40.739 52.687 1.00 8.88 210 ASN A C 1
ATOM 1534 O O . ASN A 1 210 ? 34.972 40.747 53.773 1.00 9.17 210 ASN A O 1
ATOM 1539 N N . TYR A 1 211 ? 35.644 39.649 51.923 1.00 8.69 211 TYR A N 1
ATOM 1540 C CA . TYR A 1 211 ? 35.141 38.351 52.369 1.00 8.59 211 TYR A CA 1
ATOM 1541 C C . TYR A 1 211 ? 35.825 37.851 53.654 1.00 8.55 211 TYR A C 1
ATOM 1542 O O . TYR A 1 211 ? 35.145 37.400 54.585 1.00 8.24 211 TYR A O 1
ATOM 1551 N N . ASN A 1 212 ? 37.156 37.931 53.703 1.00 8.47 212 ASN A N 1
ATOM 1552 C CA . ASN A 1 212 ? 37.887 37.484 54.897 1.00 9.49 212 ASN A CA 1
ATOM 1553 C C . ASN A 1 212 ? 37.355 38.210 56.134 1.00 9.35 212 ASN A C 1
ATOM 1554 O O . ASN A 1 212 ? 37.140 37.609 57.200 1.00 10.19 212 ASN A O 1
ATOM 1559 N N . TYR A 1 213 ? 37.138 39.510 55.976 1.00 9.05 213 TYR A N 1
ATOM 1560 C CA . TYR A 1 213 ? 36.622 40.367 57.028 1.00 8.74 213 TYR A CA 1
ATOM 1561 C C . TYR A 1 213 ? 35.155 40.066 57.377 1.00 8.51 213 TYR A C 1
ATOM 1562 O O . TYR A 1 213 ? 34.830 39.829 58.548 1.00 9.21 213 TYR A O 1
ATOM 1571 N N . ALA A 1 214 ? 34.273 40.026 56.376 1.00 8.67 214 ALA A N 1
ATOM 1572 C CA . ALA A 1 214 ? 32.849 39.800 56.642 1.00 8.55 214 ALA A CA 1
ATOM 1573 C C . ALA A 1 214 ? 32.587 38.445 57.286 1.00 9.13 214 ALA A C 1
ATOM 1574 O O . ALA A 1 214 ? 31.755 38.324 58.193 1.00 9.27 214 ALA A O 1
ATOM 1576 N N . SER A 1 215 ? 33.316 37.441 56.810 1.00 8.58 215 SER A N 1
ATOM 1577 C CA . SER A 1 215 ? 33.078 36.050 57.193 1.00 9.22 215 SER A CA 1
ATOM 1578 C C . SER A 1 215 ? 33.525 35.744 58.622 1.00 9.45 215 SER A C 1
ATOM 1579 O O . SER A 1 215 ? 33.260 34.656 59.128 1.00 10.01 215 SER A O 1
ATOM 1582 N N . THR A 1 216 ? 34.198 36.696 59.264 1.00 9.87 216 THR A N 1
ATOM 1583 C CA . THR A 1 216 ? 34.637 36.532 60.659 1.00 10.78 216 THR A CA 1
ATOM 1584 C C . THR A 1 216 ? 33.933 37.485 61.635 1.00 12.00 216 THR A C 1
ATOM 1585 O O . THR A 1 216 ? 34.252 37.523 62.821 1.00 11.70 216 THR A O 1
ATOM 1589 N N . THR A 1 217 ? 33.055 38.307 61.065 1.00 13.53 217 THR A N 1
ATOM 1590 C CA . THR A 1 217 ? 31.726 38.741 61.558 1.00 17.16 217 THR A CA 1
ATOM 1591 C C . THR A 1 217 ? 31.070 40.078 61.159 1.00 17.18 217 THR A C 1
ATOM 1592 O O . THR A 1 217 ? 29.860 40.196 61.371 1.00 20.72 217 THR A O 1
ATOM 1596 N N . ASN A 1 218 ? 31.757 41.100 60.633 1.00 18.53 218 ASN A N 1
ATOM 1597 C CA . ASN A 1 218 ? 32.923 41.767 61.197 1.00 18.81 218 ASN A CA 1
ATOM 1598 C C . ASN A 1 218 ? 32.849 43.127 60.578 1.00 21.02 218 ASN A C 1
ATOM 1599 O O . ASN A 1 218 ? 32.386 43.239 59.438 1.00 22.67 218 ASN A O 1
ATOM 1605 N N . PRO B 1 3 ? 53.962 68.958 66.832 1.00 17.60 3 PRO B N 1
ATOM 1606 C CA . PRO B 1 3 ? 53.476 68.270 65.646 1.00 17.56 3 PRO B CA 1
ATOM 1607 C C . PRO B 1 3 ? 54.575 68.021 64.613 1.00 17.84 3 PRO B C 1
ATOM 1608 O O . PRO B 1 3 ? 54.588 66.974 63.973 1.00 17.38 3 PRO B O 1
ATOM 1612 N N . ALA B 1 4 ? 55.503 68.965 64.465 1.00 17.51 4 ALA B N 1
ATOM 1613 C CA . ALA B 1 4 ? 56.557 68.840 63.460 1.00 17.87 4 ALA B CA 1
ATOM 1614 C C . ALA B 1 4 ? 57.427 67.599 63.673 1.00 17.94 4 ALA B C 1
ATOM 1615 O O . ALA B 1 4 ? 57.943 67.030 62.708 1.00 18.18 4 ALA B O 1
ATOM 1617 N N . ASP B 1 5 ? 57.563 67.189 64.934 1.00 18.13 5 ASP B N 1
ATOM 1618 C CA . ASP B 1 5 ? 58.349 66.015 65.320 1.00 18.64 5 ASP B CA 1
ATOM 1619 C C . ASP B 1 5 ? 57.611 64.678 65.142 1.00 18.00 5 ASP B C 1
ATOM 1620 O O . ASP B 1 5 ? 58.247 63.631 65.028 1.00 18.66 5 ASP B O 1
ATOM 1625 N N . SER B 1 6 ? 56.278 64.721 65.098 1.00 16.31 6 SER B N 1
ATOM 1626 C CA . SER B 1 6 ? 55.451 63.525 64.882 1.00 15.30 6 SER B CA 1
ATOM 1627 C C . SER B 1 6 ? 54.381 63.838 63.830 1.00 13.62 6 SER B C 1
ATOM 1628 O O . SER B 1 6 ? 53.180 63.822 64.118 1.00 13.01 6 SER B O 1
ATOM 1631 N N . PRO B 1 7 ? 54.815 64.158 62.597 1.00 12.46 7 PRO B N 1
ATOM 1632 C CA . PRO B 1 7 ? 53.901 64.758 61.624 1.00 11.80 7 PRO B CA 1
ATOM 1633 C C . PRO B 1 7 ? 52.883 63.776 61.050 1.00 11.23 7 PRO B C 1
ATOM 1634 O O . PRO B 1 7 ? 51.988 64.189 60.320 1.00 11.59 7 PRO B O 1
ATOM 1638 N N . HIS B 1 8 ? 53.023 62.489 61.386 1.00 10.47 8 HIS B N 1
ATOM 1639 C CA . HIS B 1 8 ? 52.020 61.487 61.013 1.00 10.02 8 HIS B CA 1
ATOM 1640 C C . HIS B 1 8 ? 50.678 61.692 61.733 1.00 9.62 8 HIS B C 1
ATOM 1641 O O . HIS B 1 8 ? 49.628 61.297 61.209 1.00 10.09 8 HIS B O 1
ATOM 1648 N N . ILE B 1 9 ? 50.731 62.283 62.931 1.00 9.47 9 ILE B N 1
ATOM 1649 C CA . ILE B 1 9 ? 49.518 62.606 63.691 1.00 9.73 9 ILE B CA 1
ATOM 1650 C C . ILE B 1 9 ? 48.932 63.883 63.126 1.00 9.73 9 ILE B C 1
ATOM 1651 O O . ILE B 1 9 ? 49.675 64.820 62.806 1.00 9.89 9 ILE B O 1
ATOM 1656 N N . GLY B 1 10 ? 47.615 63.932 62.982 1.00 9.51 10 GLY B N 1
ATOM 1657 C CA . GLY B 1 10 ? 46.995 65.149 62.461 1.00 9.55 10 GLY B CA 1
ATOM 1658 C C . GLY B 1 10 ? 45.553 65.374 62.873 1.00 9.96 10 GLY B C 1
ATOM 1659 O O . GLY B 1 10 ? 44.943 64.535 63.542 1.00 9.57 10 GLY B O 1
ATOM 1660 N N . LYS B 1 11 ? 45.013 66.504 62.432 1.00 9.87 11 LYS B N 1
ATOM 1661 C CA . LYS B 1 11 ? 43.655 66.902 62.764 1.00 9.80 11 LYS B CA 1
ATOM 1662 C C . LYS B 1 11 ? 42.711 66.533 61.621 1.00 10.16 11 LYS B C 1
ATOM 1663 O O . LYS B 1 11 ? 43.092 66.582 60.448 1.00 10.80 11 LYS B O 1
ATOM 1669 N N . VAL B 1 12 ? 41.472 66.192 61.966 1.00 9.73 12 VAL B N 1
ATOM 1670 C CA . VAL B 1 12 ? 40.450 65.851 60.990 1.00 10.09 12 VAL B CA 1
ATOM 1671 C C . VAL B 1 12 ? 39.312 66.877 61.021 1.00 10.18 12 VAL B C 1
ATOM 1672 O O . VAL B 1 12 ? 38.895 67.301 62.106 1.00 10.32 12 VAL B O 1
ATOM 1676 N N . PHE B 1 13 ? 38.862 67.294 59.836 1.00 10.74 13 PHE B N 1
ATOM 1677 C CA . PHE B 1 13 ? 37.640 68.091 59.680 1.00 11.37 13 PHE B CA 1
ATOM 1678 C C . PHE B 1 13 ? 36.646 67.270 58.869 1.00 11.62 13 PHE B C 1
ATOM 1679 O O . PHE B 1 13 ? 37.039 66.583 57.932 1.00 11.87 13 PHE B O 1
ATOM 1687 N N . PHE B 1 14 ? 35.368 67.304 59.233 1.00 11.82 14 PHE B N 1
ATOM 1688 C CA . PHE B 1 14 ? 34.332 66.656 58.437 1.00 12.32 14 PHE B CA 1
ATOM 1689 C C . PHE B 1 14 ? 32.975 67.286 58.695 1.00 12.73 14 PHE B C 1
ATOM 1690 O O . PHE B 1 14 ? 32.820 68.080 59.631 1.00 12.74 14 PHE B O 1
ATOM 1698 N N . SER B 1 15 ? 31.999 66.919 57.871 1.00 12.90 15 SER B N 1
ATOM 1699 C CA . SER B 1 15 ? 30.647 67.441 58.019 1.00 13.51 15 SER B CA 1
ATOM 1700 C C . SER B 1 15 ? 29.618 66.329 57.997 1.00 13.99 15 SER B C 1
ATOM 1701 O O . SER B 1 15 ? 29.842 65.260 57.409 1.00 13.98 15 SER B O 1
ATOM 1704 N N . THR B 1 16 ? 28.495 66.580 58.654 1.00 14.37 16 THR B N 1
ATOM 1705 C CA . THR B 1 16 ? 27.330 65.720 58.543 1.00 15.47 16 THR B CA 1
ATOM 1706 C C . THR B 1 16 ? 26.119 66.623 58.343 1.00 16.56 16 THR B C 1
ATOM 1707 O O . THR B 1 16 ? 26.257 67.846 58.262 1.00 15.97 16 THR B O 1
ATOM 1711 N N . ASN B 1 17 ? 24.939 66.016 58.278 1.00 17.79 17 ASN B N 1
ATOM 1712 C CA . ASN B 1 17 ? 23.695 66.777 58.216 1.00 19.18 17 ASN B CA 1
ATOM 1713 C C . ASN B 1 17 ? 23.484 67.676 59.434 1.00 19.40 17 ASN B C 1
ATOM 1714 O O . ASN B 1 17 ? 22.675 68.605 59.383 1.00 20.04 17 ASN B O 1
ATOM 1719 N N . GLN B 1 18 ? 24.209 67.397 60.519 1.00 19.22 18 GLN B N 1
ATOM 1720 C CA . GLN B 1 18 ? 24.069 68.140 61.772 1.00 19.33 18 GLN B CA 1
ATOM 1721 C C . GLN B 1 18 ? 25.067 69.285 61.940 1.00 18.89 18 GLN B C 1
ATOM 1722 O O . GLN B 1 18 ? 24.945 70.084 62.871 1.00 19.29 18 GLN B O 1
ATOM 1728 N N . GLY B 1 19 ? 26.057 69.366 61.055 1.00 17.81 19 GLY B N 1
ATOM 1729 C CA . GLY B 1 19 ? 27.009 70.464 61.107 1.00 16.65 19 GLY B CA 1
ATOM 1730 C C . GLY B 1 19 ? 28.429 70.093 60.732 1.00 15.59 19 GLY B C 1
ATOM 1731 O O . GLY B 1 19 ? 28.656 69.091 60.054 1.00 15.42 19 GLY B O 1
ATOM 1732 N N . ASP B 1 20 ? 29.371 70.921 61.176 1.00 14.94 20 ASP B N 1
ATOM 1733 C CA . ASP B 1 20 ? 30.794 70.787 60.842 1.00 14.46 20 ASP B CA 1
ATOM 1734 C C . ASP B 1 20 ? 31.573 70.493 62.102 1.00 14.41 20 ASP B C 1
ATOM 1735 O O . ASP B 1 20 ? 31.462 71.224 63.094 1.00 14.73 20 ASP B O 1
ATOM 1740 N N . PHE B 1 21 ? 32.356 69.419 62.051 1.00 13.63 21 PHE B N 1
ATOM 1741 C CA . PHE B 1 21 ? 32.952 68.834 63.240 1.00 13.02 21 PHE B CA 1
ATOM 1742 C C . PHE B 1 21 ? 34.421 68.503 63.048 1.00 11.95 21 PHE B C 1
ATOM 1743 O O . PHE B 1 21 ? 34.953 68.581 61.935 1.00 11.57 21 PHE B O 1
ATOM 1751 N N . VAL B 1 22 ? 35.077 68.155 64.146 1.00 11.29 22 VAL B N 1
ATOM 1752 C CA . VAL B 1 22 ? 36.499 67.842 64.116 1.00 11.07 22 VAL B CA 1
ATOM 1753 C C . VAL B 1 22 ? 36.814 66.543 64.846 1.00 10.70 22 VAL B C 1
ATOM 1754 O O . VAL B 1 22 ? 36.071 66.089 65.721 1.00 10.86 22 VAL B O 1
ATOM 1758 N N . CYS B 1 23 ? 37.914 65.921 64.430 1.00 9.94 23 CYS B N 1
ATOM 1759 C CA . CYS B 1 23 ? 38.419 64.710 65.057 1.00 9.67 23 CYS B CA 1
ATOM 1760 C C . CYS B 1 23 ? 39.944 64.731 64.928 1.00 9.24 23 CYS B C 1
ATOM 1761 O O . CYS B 1 23 ? 40.539 65.789 64.639 1.00 8.60 23 CYS B O 1
ATOM 1764 N N . SER B 1 24 ? 40.569 63.580 65.156 1.00 8.85 24 SER B N 1
ATOM 1765 C CA . SER B 1 24 ? 42.004 63.416 64.959 1.00 8.80 24 SER B CA 1
ATOM 1766 C C . SER B 1 24 ? 42.240 62.100 64.232 1.00 8.58 24 SER B C 1
ATOM 1767 O O . SER B 1 24 ? 41.331 61.272 64.128 1.00 8.49 24 SER B O 1
ATOM 1770 N N . ALA B 1 25 ? 43.451 61.911 63.711 1.00 8.49 25 ALA B N 1
ATOM 1771 C CA . ALA B 1 25 ? 43.806 60.672 63.016 1.00 8.34 25 ALA B CA 1
ATOM 1772 C C . ALA B 1 25 ? 45.318 60.538 62.947 1.00 8.64 25 ALA B C 1
ATOM 1773 O O . ALA B 1 25 ? 46.060 61.394 63.441 1.00 8.68 25 ALA B O 1
ATOM 1775 N N . ASN B 1 26 ? 45.774 59.442 62.348 1.00 8.68 26 ASN B N 1
ATOM 1776 C CA . ASN B 1 26 ? 47.195 59.136 62.286 1.00 8.57 26 ASN B CA 1
ATOM 1777 C C . ASN B 1 26 ? 47.530 58.322 61.053 1.00 8.75 26 ASN B C 1
ATOM 1778 O O . ASN B 1 26 ? 46.848 57.333 60.776 1.00 8.14 26 ASN B O 1
ATOM 1783 N N . ILE B 1 27 ? 48.569 58.734 60.311 1.00 8.44 27 ILE B N 1
ATOM 1784 C CA . ILE B 1 27 ? 49.068 57.951 59.179 1.00 9.21 27 ILE B CA 1
ATOM 1785 C C . ILE B 1 27 ? 49.725 56.679 59.692 1.00 8.56 27 ILE B C 1
ATOM 1786 O O . ILE B 1 27 ? 50.669 56.725 60.497 1.00 8.96 27 ILE B O 1
ATOM 1791 N N . VAL B 1 28 ? 49.188 55.549 59.229 1.00 9.00 28 VAL B N 1
ATOM 1792 C CA . VAL B 1 28 ? 49.750 54.247 59.557 1.00 9.40 28 VAL B CA 1
ATOM 1793 C C . VAL B 1 28 ? 50.389 53.625 58.324 1.00 10.22 28 VAL B C 1
ATOM 1794 O O . VAL B 1 28 ? 49.938 53.849 57.198 1.00 9.84 28 VAL B O 1
ATOM 1798 N N . ALA B 1 29 ? 51.461 52.876 58.551 1.00 10.07 29 ALA B N 1
ATOM 1799 C CA . ALA B 1 29 ? 52.191 52.216 57.477 1.00 10.59 29 ALA B CA 1
ATOM 1800 C C . ALA B 1 29 ? 51.229 51.354 56.665 1.00 10.38 29 ALA B C 1
ATOM 1801 O O . ALA B 1 29 ? 50.473 50.573 57.226 1.00 10.84 29 ALA B O 1
ATOM 1803 N N . SER B 1 30 ? 51.235 51.523 55.347 1.00 9.94 30 SER B N 1
ATOM 1804 C CA . SER B 1 30 ? 50.240 50.861 54.502 1.00 10.33 30 SER B CA 1
ATOM 1805 C C . SER B 1 30 ? 50.738 50.663 53.078 1.00 10.14 30 SER B C 1
ATOM 1806 O O . SER B 1 30 ? 51.530 51.463 52.574 1.00 10.57 30 SER B O 1
ATOM 1809 N N . ALA B 1 31 ? 50.228 49.629 52.414 1.00 10.15 31 ALA B N 1
ATOM 1810 C CA . ALA B 1 31 ? 50.592 49.364 51.028 1.00 10.47 31 ALA B CA 1
ATOM 1811 C C . ALA B 1 31 ? 50.288 50.578 50.154 1.00 10.48 31 ALA B C 1
ATOM 1812 O O . ALA B 1 31 ? 51.122 50.989 49.345 1.00 11.64 31 ALA B O 1
ATOM 1814 N N . ASN B 1 32 ? 49.109 51.174 50.332 1.00 9.91 32 ASN B N 1
ATOM 1815 C CA . ASN B 1 32 ? 48.715 52.285 49.472 1.00 10.16 32 ASN B CA 1
ATOM 1816 C C . ASN B 1 32 ? 49.296 53.625 49.897 1.00 9.98 32 ASN B C 1
ATOM 1817 O O . ASN B 1 32 ? 49.138 54.607 49.162 1.00 10.50 32 ASN B O 1
ATOM 1822 N N . GLN B 1 33 ? 49.962 53.670 51.056 1.00 10.41 33 GLN B N 1
ATOM 1823 C CA . GLN B 1 33 ? 50.633 54.882 51.546 1.00 10.19 33 GLN B CA 1
ATOM 1824 C C . GLN B 1 33 ? 49.672 56.064 51.715 1.00 10.71 33 GLN B C 1
ATOM 1825 O O . GLN B 1 33 ? 50.096 57.224 51.737 1.00 11.12 33 GLN B O 1
ATOM 1831 N N . SER B 1 34 ? 48.385 55.741 51.830 1.00 10.30 34 SER B N 1
ATOM 1832 C CA . SER B 1 34 ? 47.306 56.724 51.827 1.00 10.75 34 SER B CA 1
ATOM 1833 C C . SER B 1 34 ? 46.336 56.539 52.994 1.00 10.59 34 SER B C 1
ATOM 1834 O O . SER B 1 34 ? 45.260 57.134 52.995 1.00 11.19 34 SER B O 1
ATOM 1837 N N . THR B 1 35 ? 46.715 55.736 53.984 1.00 9.81 35 THR B N 1
ATOM 1838 C CA . THR B 1 35 ? 45.760 55.292 55.001 1.00 9.95 35 THR B CA 1
ATOM 1839 C C . THR B 1 35 ? 46.024 55.949 56.343 1.00 8.98 35 THR B C 1
ATOM 1840 O O . THR B 1 35 ? 47.145 55.924 56.863 1.00 8.63 35 THR B O 1
ATOM 1844 N N . VAL B 1 36 ? 44.964 56.548 56.899 1.00 9.03 36 VAL B N 1
ATOM 1845 C CA . VAL B 1 36 ? 44.987 57.045 58.270 1.00 8.80 36 VAL B CA 1
ATOM 1846 C C . VAL B 1 36 ? 44.012 56.241 59.128 1.00 8.38 36 VAL B C 1
ATOM 1847 O O . VAL B 1 36 ? 42.918 55.876 58.671 1.00 9.26 36 VAL B O 1
ATOM 1851 N N . ALA B 1 37 ? 44.445 55.945 60.346 1.00 8.07 37 ALA B N 1
ATOM 1852 C CA . ALA B 1 37 ? 43.601 55.315 61.349 1.00 7.56 37 ALA B CA 1
ATOM 1853 C C . ALA B 1 37 ? 42.827 56.397 62.111 1.00 7.53 37 ALA B C 1
ATOM 1854 O O . ALA B 1 37 ? 43.371 57.456 62.413 1.00 7.81 37 ALA B O 1
ATOM 1856 N N . THR B 1 38 ? 41.559 56.125 62.393 1.00 7.71 38 THR B N 1
ATOM 1857 C CA . THR B 1 38 ? 40.739 57.064 63.146 1.00 7.58 38 THR B CA 1
ATOM 1858 C C . THR B 1 38 ? 39.622 56.280 63.845 1.00 7.50 38 THR B C 1
ATOM 1859 O O . THR B 1 38 ? 39.653 55.052 63.876 1.00 7.47 38 THR B O 1
ATOM 1863 N N . ALA B 1 39 ? 38.663 56.988 64.438 1.00 7.25 39 ALA B N 1
ATOM 1864 C CA . ALA B 1 39 ? 37.517 56.332 65.056 1.00 7.53 39 ALA B CA 1
ATOM 1865 C C . ALA B 1 39 ? 36.404 56.162 64.040 1.00 7.28 39 ALA B C 1
ATOM 1866 O O . ALA B 1 39 ? 36.218 57.005 63.168 1.00 8.15 39 ALA B O 1
ATOM 1868 N N . GLY B 1 40 ? 35.642 55.087 64.175 1.00 7.36 40 GLY B N 1
ATOM 1869 C CA . GLY B 1 40 ? 34.468 54.886 63.339 1.00 7.71 40 GLY B CA 1
ATOM 1870 C C . GLY B 1 40 ? 33.520 56.067 63.395 1.00 8.38 40 GLY B C 1
ATOM 1871 O O . GLY B 1 40 ? 33.036 56.529 62.354 1.00 8.53 40 GLY B O 1
ATOM 1872 N N . HIS B 1 41 ? 33.268 56.579 64.606 1.00 8.53 41 HIS B N 1
ATOM 1873 C CA . HIS B 1 41 ? 32.311 57.678 64.766 1.00 9.12 41 HIS B CA 1
ATOM 1874 C C . HIS B 1 41 ? 32.787 58.989 64.122 1.00 9.86 41 HIS B C 1
ATOM 1875 O O . HIS B 1 41 ? 31.980 59.905 63.944 1.00 11.20 41 HIS B O 1
ATOM 1882 N N . CYS B 1 42 ? 34.070 59.063 63.752 1.00 10.04 42 CYS B N 1
ATOM 1883 C CA . CYS B 1 42 ? 34.613 60.233 63.057 1.00 11.17 42 CYS B CA 1
ATOM 1884 C C . CYS B 1 42 ? 34.353 60.197 61.558 1.00 11.60 42 CYS B C 1
ATOM 1885 O O . CYS B 1 42 ? 34.599 61.198 60.882 1.00 13.20 42 CYS B O 1
ATOM 1888 N N . LEU B 1 43 ? 33.876 59.070 61.028 1.00 11.19 43 LEU B N 1
ATOM 1889 C CA . LEU B 1 43 ? 33.621 59.010 59.585 1.00 11.80 43 LEU B CA 1
ATOM 1890 C C . LEU B 1 43 ? 32.284 58.392 59.195 1.00 11.97 43 LEU B C 1
ATOM 1891 O O . LEU B 1 43 ? 31.940 58.336 58.012 1.00 12.20 43 LEU B O 1
ATOM 1896 N N . HIS B 1 44 ? 31.525 57.921 60.185 1.00 11.82 44 HIS B N 1
ATOM 1897 C CA . HIS B 1 44 ? 30.207 57.333 59.933 1.00 12.98 44 HIS B CA 1
ATOM 1898 C C . HIS B 1 44 ? 29.287 57.508 61.135 1.00 13.60 44 HIS B C 1
ATOM 1899 O O . HIS B 1 44 ? 29.732 57.440 62.285 1.00 12.61 44 HIS B O 1
ATOM 1906 N N . ASP B 1 45 ? 27.999 57.706 60.857 1.00 15.25 45 ASP B N 1
ATOM 1907 C CA . ASP B 1 45 ? 27.016 58.001 61.899 1.00 16.58 45 ASP B CA 1
ATOM 1908 C C . ASP B 1 45 ? 26.802 56.853 62.890 1.00 17.13 45 ASP B C 1
ATOM 1909 O O . ASP B 1 45 ? 26.406 57.073 64.038 1.00 18.05 45 ASP B O 1
ATOM 1914 N N . GLY B 1 46 ? 27.045 55.624 62.440 1.00 17.46 46 GLY B N 1
ATOM 1915 C CA . GLY B 1 46 ? 26.592 54.447 63.171 1.00 19.12 46 GLY B CA 1
ATOM 1916 C C . GLY B 1 46 ? 25.162 54.141 62.744 1.00 20.49 46 GLY B C 1
ATOM 1917 O O . GLY B 1 46 ? 24.599 54.841 61.906 1.00 20.82 46 GLY B O 1
ATOM 1918 N N . ASN B 1 47 ? 24.584 53.081 63.294 1.00 22.54 47 ASN B N 1
ATOM 1919 C CA . ASN B 1 47 ? 23.219 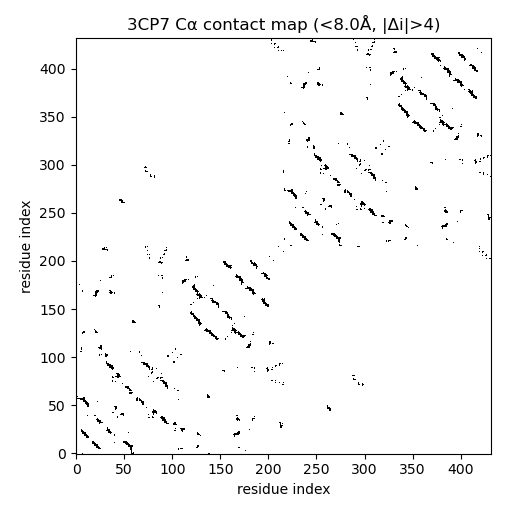52.634 62.931 1.00 23.18 47 ASN B CA 1
ATOM 1920 C C . ASN B 1 47 ? 22.747 52.799 61.454 1.00 23.21 47 ASN B C 1
ATOM 1921 O O . ASN B 1 47 ? 21.711 53.425 61.178 1.00 23.27 47 ASN B O 1
ATOM 1926 N N . GLY B 1 48 ? 23.513 52.236 60.519 1.00 22.56 48 GLY B N 1
ATOM 1927 C CA . GLY B 1 48 ? 23.122 52.159 59.102 1.00 22.04 48 GLY B CA 1
ATOM 1928 C C . GLY B 1 48 ? 23.050 53.457 58.313 1.00 21.75 48 GLY B C 1
ATOM 1929 O O . GLY B 1 48 ? 22.553 53.478 57.186 1.00 21.19 48 GLY B O 1
ATOM 1930 N N . GLY B 1 49 ? 23.559 54.541 58.890 1.00 21.84 49 GLY B N 1
ATOM 1931 C CA . GLY B 1 49 ? 23.450 55.848 58.273 1.00 21.99 49 GLY B CA 1
ATOM 1932 C C . GLY B 1 49 ? 24.425 56.145 57.159 1.00 22.11 49 GLY B C 1
ATOM 1933 O O . GLY B 1 49 ? 24.947 55.238 56.492 1.00 22.21 49 GLY B O 1
ATOM 1934 N N . GLN B 1 50 ? 24.670 57.432 56.950 1.00 22.01 50 GLN B N 1
ATOM 1935 C CA . GLN B 1 50 ? 25.581 57.851 55.911 1.00 21.32 50 GLN B CA 1
ATOM 1936 C C . GLN B 1 50 ? 26.976 58.119 56.455 1.00 19.68 50 GLN B C 1
ATOM 1937 O O . GLN B 1 50 ? 27.189 58.286 57.668 1.00 19.13 50 GLN B O 1
ATOM 1943 N N . PHE B 1 51 ? 27.926 58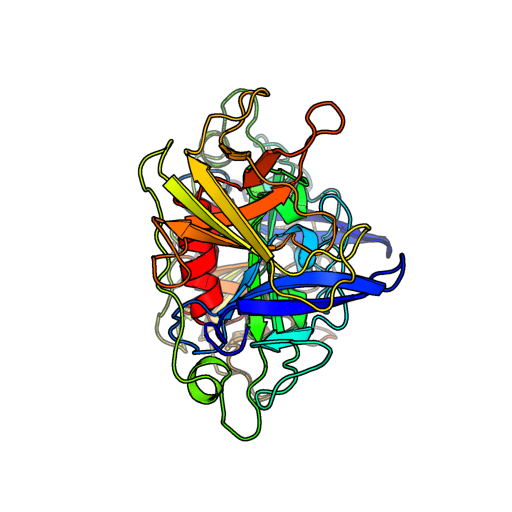.114 55.535 1.00 18.27 51 PHE B N 1
ATOM 1944 C CA . PHE B 1 51 ? 29.281 58.495 55.832 1.00 16.93 51 PHE B CA 1
ATOM 1945 C C . PHE B 1 51 ? 29.360 59.998 56.038 1.00 15.92 51 PHE B C 1
ATOM 1946 O O . PHE B 1 51 ? 28.529 60.768 55.535 1.00 15.59 51 PHE B O 1
ATOM 1954 N N . ALA B 1 52 ? 30.365 60.407 56.802 1.00 14.44 52 ALA B N 1
ATOM 1955 C CA . ALA B 1 52 ? 30.717 61.809 56.908 1.00 14.17 52 ALA B CA 1
ATOM 1956 C C . ALA B 1 52 ? 31.052 62.356 55.526 1.00 14.11 52 ALA B C 1
ATOM 1957 O O . ALA B 1 52 ? 31.481 61.609 54.628 1.00 13.93 52 ALA B O 1
ATOM 1959 N N . ARG B 1 53 ? 30.865 63.660 55.364 1.00 14.49 53 ARG B N 1
ATOM 1960 C CA . ARG B 1 53 ? 31.203 64.337 54.110 1.00 15.00 53 ARG B CA 1
ATOM 1961 C C . ARG B 1 53 ? 32.377 65.275 54.297 1.00 15.16 53 ARG B C 1
ATOM 1962 O O . ARG B 1 53 ? 32.641 65.743 55.406 1.00 14.41 53 ARG B O 1
ATOM 1970 N N . ASN B 1 54 ? 33.099 65.529 53.206 1.00 15.51 54 ASN B N 1
ATOM 1971 C CA . ASN B 1 54 ? 34.232 66.443 53.223 1.00 16.26 54 ASN B CA 1
ATOM 1972 C C . ASN B 1 54 ? 35.251 66.147 54.334 1.00 15.37 54 ASN B C 1
ATOM 1973 O O . ASN B 1 54 ? 35.765 67.055 54.997 1.00 15.21 54 ASN B O 1
ATOM 1978 N N . PHE B 1 55 ? 35.537 64.856 54.515 1.00 14.78 55 PHE B N 1
ATOM 1979 C CA . PHE B 1 55 ? 36.570 64.396 55.443 1.00 14.51 55 PHE B CA 1
ATOM 1980 C C . PHE B 1 55 ? 37.944 64.858 54.961 1.00 14.18 55 PHE B C 1
ATOM 1981 O O . PHE B 1 55 ? 38.401 64.449 53.887 1.00 15.01 55 PHE B O 1
ATOM 1989 N N . VAL B 1 56 ? 38.596 65.698 55.760 1.00 13.71 56 VAL B N 1
ATOM 1990 C CA . VAL B 1 56 ? 39.915 66.243 55.443 1.00 13.53 56 VAL B CA 1
ATOM 1991 C C . VAL B 1 56 ? 40.888 65.953 56.578 1.00 12.67 56 VAL B C 1
ATOM 1992 O O . VAL B 1 56 ? 40.557 66.150 57.752 1.00 12.31 56 VAL B O 1
ATOM 1996 N N . PHE B 1 57 ? 42.091 65.496 56.226 1.00 11.23 57 PHE B N 1
ATOM 1997 C CA . PHE B 1 57 ? 43.134 65.224 57.199 1.00 11.04 57 PHE B CA 1
ATOM 1998 C C . PHE B 1 57 ? 44.257 66.250 57.050 1.00 11.24 57 PHE B C 1
ATOM 1999 O O . PHE B 1 57 ? 44.755 66.474 55.935 1.00 10.85 57 PHE B O 1
ATOM 2007 N N . ALA B 1 58 ? 44.677 66.838 58.169 1.00 11.16 58 ALA B N 1
ATOM 2008 C CA . ALA B 1 58 ? 45.764 67.817 58.187 1.00 11.30 58 ALA B CA 1
ATOM 2009 C C . ALA B 1 58 ? 46.938 67.303 59.018 1.00 11.83 58 ALA B C 1
ATOM 2010 O O . ALA B 1 58 ? 46.965 67.473 60.232 1.00 11.78 58 ALA B O 1
ATOM 2012 N N . PRO B 1 59 ? 47.929 66.664 58.361 1.00 11.72 59 PRO B N 1
ATOM 2013 C CA . PRO B 1 59 ? 49.073 66.140 59.106 1.00 11.81 59 PRO B CA 1
ATOM 2014 C C . PRO B 1 59 ? 49.875 67.255 59.757 1.00 11.57 59 PRO B C 1
ATOM 2015 O O . PRO B 1 59 ? 50.088 68.312 59.140 1.00 12.39 59 PRO B O 1
ATOM 2019 N N . ALA B 1 60 ? 50.314 67.014 60.988 1.00 12.13 60 ALA B N 1
ATOM 2020 C CA . ALA B 1 60 ? 51.158 67.948 61.717 1.00 11.95 60 ALA B CA 1
ATOM 2021 C C . ALA B 1 60 ? 50.483 69.305 61.930 1.00 12.64 60 ALA B C 1
ATOM 2022 O O . ALA B 1 60 ? 51.159 70.322 62.075 1.00 12.29 60 ALA B O 1
ATOM 2024 N N . TYR B 1 61 ? 49.149 69.305 61.971 1.00 12.16 61 TYR B N 1
ATOM 2025 C CA . TYR B 1 61 ? 48.375 70.519 62.237 1.00 12.23 61 TYR B CA 1
ATOM 2026 C C . TYR B 1 61 ? 48.910 71.186 63.499 1.00 12.39 61 TYR B C 1
ATOM 2027 O O . TYR B 1 61 ? 49.219 70.525 64.492 1.00 11.90 61 TYR B O 1
ATOM 2036 N N . ASP B 1 62 ? 49.038 72.512 63.450 1.00 12.83 62 ASP B N 1
ATOM 2037 C CA . ASP B 1 62 ? 49.528 73.263 64.587 1.00 13.64 62 ASP B CA 1
ATOM 2038 C C . ASP B 1 62 ? 49.064 74.694 64.415 1.00 13.89 62 ASP B C 1
ATOM 2039 O O . ASP B 1 62 ? 49.723 75.490 63.742 1.00 13.85 62 ASP B O 1
ATOM 2044 N N . TYR B 1 63 ? 47.917 75.015 65.014 1.00 13.78 63 TYR B N 1
ATOM 2045 C CA . TYR B 1 63 ? 47.267 76.314 64.801 1.00 14.73 63 TYR B CA 1
ATOM 2046 C C . TYR B 1 63 ? 47.031 76.607 63.321 1.00 15.13 63 TYR B C 1
ATOM 2047 O O . TYR B 1 63 ? 47.040 77.761 62.880 1.00 16.22 63 TYR B O 1
ATOM 2056 N N . GLY B 1 64 ? 46.808 75.539 62.561 1.00 15.45 64 GLY B N 1
ATOM 2057 C CA . GLY B 1 64 ? 46.581 75.625 61.133 1.00 15.02 64 GLY B CA 1
ATOM 2058 C C . GLY B 1 64 ? 47.327 74.517 60.415 1.00 14.82 64 GLY B C 1
ATOM 2059 O O . GLY B 1 64 ? 48.147 73.815 61.003 1.00 14.90 64 GLY B O 1
ATOM 2060 N N . GLU B 1 65 ? 47.057 74.372 59.128 1.00 15.02 65 GLU B N 1
ATOM 2061 C CA . GLU B 1 65 ? 47.754 73.355 58.349 1.00 15.71 65 GLU B CA 1
ATOM 2062 C C . GLU B 1 65 ? 49.272 73.557 58.381 1.00 16.07 65 GLU B C 1
ATOM 2063 O O . GLU B 1 65 ? 49.764 74.686 58.531 1.00 16.00 65 GLU B O 1
ATOM 2069 N N . SER B 1 66 ? 50.016 72.465 58.247 1.00 15.69 66 SER B N 1
ATOM 2070 C CA . SER B 1 66 ? 51.469 72.537 58.174 1.00 16.16 66 SER B CA 1
ATOM 2071 C C . SER B 1 66 ? 51.900 72.629 56.715 1.00 16.59 66 SER B C 1
ATOM 2072 O O . SER B 1 66 ? 51.058 72.675 55.816 1.00 16.28 66 SER B O 1
ATOM 2075 N N . GLU B 1 67 ? 53.215 72.637 56.494 1.00 17.33 67 GLU B N 1
ATOM 2076 C CA . GLU B 1 67 ? 53.785 72.608 55.145 1.00 18.76 67 GLU B CA 1
ATOM 2077 C C . GLU B 1 67 ? 53.332 71.352 54.385 1.00 18.40 67 GLU B C 1
ATOM 2078 O O . GLU B 1 67 ? 53.347 71.321 53.155 1.00 19.03 67 GLU B O 1
ATOM 2084 N N . HIS B 1 68 ? 52.907 70.329 55.131 1.00 17.99 68 HIS B N 1
ATOM 2085 C CA . HIS B 1 68 ? 52.403 69.092 54.533 1.00 17.96 68 HIS B CA 1
ATOM 2086 C C . HIS B 1 68 ? 51.004 69.217 53.917 1.00 17.53 68 HIS B C 1
ATOM 2087 O O . HIS B 1 68 ? 50.572 68.329 53.175 1.00 18.08 68 HIS B O 1
ATOM 2094 N N . GLY B 1 69 ? 50.297 70.303 54.240 1.00 17.21 69 GLY B N 1
ATOM 2095 C CA . GLY B 1 69 ? 49.006 70.607 53.630 1.00 16.24 69 GLY B CA 1
ATOM 2096 C C . GLY B 1 69 ? 47.837 69.815 54.181 1.00 16.34 69 GLY B C 1
ATOM 2097 O O . GLY B 1 69 ? 47.932 69.234 55.265 1.00 16.41 69 GLY B O 1
ATOM 2098 N N . VAL B 1 70 ? 46.734 69.795 53.436 1.00 15.63 70 VAL B N 1
ATOM 2099 C CA . VAL B 1 70 ? 45.522 69.072 53.841 1.00 16.20 70 VAL B CA 1
ATOM 2100 C C . VAL B 1 70 ? 45.093 68.062 52.766 1.00 15.41 70 VAL B C 1
ATOM 2101 O O . VAL B 1 70 ? 45.288 68.289 51.559 1.00 15.53 70 VAL B O 1
ATOM 2105 N N . TRP B 1 71 ? 44.510 66.950 53.214 1.00 14.69 71 TRP B N 1
ATOM 2106 C CA . TRP B 1 71 ? 44.304 65.783 52.366 1.00 14.26 71 TRP B CA 1
ATOM 2107 C C . TRP B 1 71 ? 42.873 65.283 52.435 1.00 14.03 71 TRP B C 1
ATOM 2108 O O . TRP B 1 71 ? 42.382 64.933 53.513 1.00 13.18 71 TRP B O 1
ATOM 2119 N N . ALA B 1 72 ? 42.204 65.238 51.287 1.00 13.52 72 ALA B N 1
ATOM 2120 C CA . ALA B 1 72 ? 40.815 64.796 51.206 1.00 13.70 72 ALA B CA 1
ATOM 2121 C C . ALA B 1 72 ? 40.719 63.278 51.169 1.00 13.97 72 ALA B C 1
ATOM 2122 O O . ALA B 1 72 ? 41.593 62.624 50.615 1.00 13.18 72 ALA B O 1
ATOM 2124 N N . ALA B 1 73 ? 39.642 62.724 51.721 1.00 14.04 73 ALA B N 1
ATOM 2125 C CA . ALA B 1 73 ? 39.423 61.280 51.689 1.00 14.75 73 ALA B CA 1
ATOM 2126 C C . ALA B 1 73 ? 38.833 60.827 50.361 1.00 15.34 73 ALA B C 1
ATOM 2127 O O . ALA B 1 73 ? 38.018 61.539 49.756 1.00 16.25 73 ALA B O 1
ATOM 2129 N N . GLU B 1 74 ? 39.242 59.642 49.906 1.00 15.10 74 GLU B N 1
ATOM 2130 C CA . GLU B 1 74 ? 38.628 58.984 48.750 1.00 15.85 74 GLU B CA 1
ATOM 2131 C C . GLU B 1 74 ? 37.730 57.806 49.135 1.00 15.66 74 GLU B C 1
ATOM 2132 O O . GLU B 1 74 ? 36.671 57.608 48.539 1.00 16.18 74 GLU B O 1
ATOM 2138 N N . GLU B 1 75 ? 38.171 57.025 50.119 1.00 14.14 75 GLU B N 1
ATOM 2139 C CA . GLU B 1 75 ? 37.371 55.938 50.675 1.00 13.27 75 GLU B CA 1
ATOM 2140 C C . GLU B 1 75 ? 37.371 55.997 52.190 1.00 12.03 75 GLU B C 1
ATOM 2141 O O . GLU B 1 75 ? 38.426 56.021 52.819 1.00 12.08 75 GLU B O 1
ATOM 2147 N N . LEU B 1 76 ? 36.172 56.025 52.759 1.00 10.97 76 LEU B N 1
ATOM 2148 C CA . LEU B 1 76 ? 35.991 55.911 54.201 1.00 10.54 76 LEU B CA 1
ATOM 2149 C C . LEU B 1 76 ? 35.673 54.449 54.507 1.00 10.52 76 LEU B C 1
ATOM 2150 O O . LEU B 1 76 ? 34.740 53.882 53.913 1.00 11.67 76 LEU B O 1
ATOM 2155 N N . VAL B 1 77 ? 36.468 53.840 55.388 1.00 10.10 77 VAL B N 1
ATOM 2156 C CA . VAL B 1 77 ? 36.377 52.403 55.674 1.00 10.11 77 VAL B CA 1
ATOM 2157 C C . VAL B 1 77 ? 36.104 52.184 57.157 1.00 10.27 77 VAL B C 1
ATOM 2158 O O . VAL B 1 77 ? 37.001 52.205 57.986 1.00 10.21 77 VAL B O 1
ATOM 2162 N N . THR B 1 78 ? 34.831 52.004 57.459 1.00 10.80 78 THR B N 1
ATOM 2163 C CA . THR B 1 78 ? 34.325 51.827 58.800 1.00 11.53 78 THR B CA 1
ATOM 2164 C C . THR B 1 78 ? 34.258 50.344 59.180 1.00 10.87 78 THR B C 1
ATOM 2165 O O . THR B 1 78 ? 34.031 49.496 58.320 1.00 9.73 78 THR B O 1
ATOM 2169 N N . SER B 1 79 ? 34.425 50.032 60.463 1.00 9.48 79 SER B N 1
ATOM 2170 C CA . SER B 1 79 ? 34.129 48.684 60.927 1.00 9.14 79 SER B CA 1
ATOM 2171 C C . SER B 1 79 ? 32.644 48.390 60.667 1.00 9.13 79 SER B C 1
ATOM 2172 O O . SER B 1 79 ? 31.791 49.299 60.689 1.00 9.06 79 SER B O 1
ATOM 2175 N N . ALA B 1 80 ? 32.333 47.123 60.419 1.00 8.96 80 ALA B N 1
ATOM 2176 C CA . ALA B 1 80 ? 30.941 46.763 60.158 1.00 9.31 80 ALA B CA 1
ATOM 2177 C C . ALA B 1 80 ? 30.080 46.929 61.409 1.00 9.03 80 ALA B C 1
ATOM 2178 O O . ALA B 1 80 ? 28.920 47.323 61.315 1.00 9.68 80 ALA B O 1
ATOM 2180 N N . GLU B 1 81 ? 30.639 46.604 62.574 1.00 8.93 81 GLU B N 1
ATOM 2181 C CA . GLU B 1 81 ? 29.864 46.691 63.814 1.00 9.24 81 GLU B CA 1
ATOM 2182 C C . GLU B 1 81 ? 29.560 48.144 64.151 1.00 9.28 81 GLU B C 1
ATOM 2183 O O . GLU B 1 81 ? 28.466 48.462 64.625 1.00 9.66 81 GLU B O 1
ATOM 2189 N N . TRP B 1 82 ? 30.514 49.038 63.896 1.00 9.24 82 TRP B N 1
ATOM 2190 C CA . TRP B 1 82 ? 30.239 50.453 64.058 1.00 9.42 82 TRP B CA 1
ATOM 2191 C C . TRP B 1 82 ? 29.141 50.934 63.105 1.00 9.64 82 TRP B C 1
ATOM 2192 O O . TRP B 1 82 ? 28.154 51.542 63.536 1.00 10.25 82 TRP B O 1
ATOM 2203 N N . ALA B 1 83 ? 29.325 50.683 61.809 1.00 10.08 83 ALA B N 1
ATOM 2204 C CA . ALA B 1 83 ? 28.399 51.181 60.791 1.00 10.56 83 ALA B CA 1
ATOM 2205 C C . ALA B 1 83 ? 26.968 50.695 60.999 1.00 11.07 83 ALA B C 1
ATOM 2206 O O . ALA B 1 83 ? 26.006 51.443 60.789 1.00 11.49 83 ALA B O 1
ATOM 2208 N N . ASN B 1 84 ? 26.832 49.439 61.396 1.00 11.66 84 ASN B N 1
ATOM 2209 C CA . ASN B 1 84 ? 25.521 48.823 61.474 1.00 12.61 84 ASN B CA 1
ATOM 2210 C C . ASN B 1 84 ? 24.787 49.054 62.794 1.00 13.72 84 ASN B C 1
ATOM 2211 O O . ASN B 1 84 ? 23.556 49.200 62.796 1.00 14.84 84 ASN B O 1
ATOM 2216 N N . ARG B 1 85 ? 25.535 49.096 63.897 1.00 14.04 85 ARG B N 1
ATOM 2217 C CA . ARG B 1 85 ? 24.950 49.066 65.240 1.00 14.95 85 ARG B CA 1
ATOM 2218 C C . ARG B 1 85 ? 25.519 50.133 66.203 1.00 13.86 85 ARG B C 1
ATOM 2219 O O . ARG B 1 85 ? 25.085 50.212 67.361 1.00 14.66 85 ARG B O 1
ATOM 2227 N N . GLY B 1 86 ? 26.476 50.945 65.744 1.00 12.38 86 GLY B N 1
ATOM 2228 C CA . GLY B 1 86 ? 27.165 51.891 66.631 1.00 11.25 86 GLY B CA 1
ATOM 2229 C C . GLY B 1 86 ? 27.847 51.185 67.799 1.00 10.49 86 GLY B C 1
ATOM 2230 O O . GLY B 1 86 ? 27.837 51.691 68.923 1.00 10.88 86 GLY B O 1
ATOM 2231 N N . ASP B 1 87 ? 28.450 50.030 67.529 1.00 9.85 87 ASP B N 1
ATOM 2232 C CA . ASP B 1 87 ? 29.095 49.209 68.541 1.00 9.43 87 ASP B CA 1
ATOM 2233 C C . ASP B 1 87 ? 30.440 49.833 68.911 1.00 9.27 87 ASP B C 1
ATOM 2234 O O . ASP B 1 87 ? 31.388 49.789 68.121 1.00 9.32 87 ASP B O 1
ATOM 2239 N N . PHE B 1 88 ? 30.529 50.401 70.106 1.00 9.14 88 PHE B N 1
ATOM 2240 C CA . PHE B 1 88 ? 31.768 51.053 70.542 1.00 8.83 88 PHE B CA 1
ATOM 2241 C C . PHE B 1 88 ? 32.944 50.092 70.743 1.00 8.64 88 PHE B C 1
ATOM 2242 O O . PHE B 1 88 ? 34.102 50.514 70.711 1.00 8.52 88 PHE B O 1
ATOM 2250 N N . GLU B 1 89 ? 32.667 48.801 70.909 1.00 8.56 89 GLU B N 1
ATOM 2251 C CA . GLU B 1 89 ? 33.754 47.833 70.946 1.00 8.34 89 GLU B CA 1
ATOM 2252 C C . GLU B 1 89 ? 34.543 47.816 69.639 1.00 8.28 89 GLU B C 1
ATOM 2253 O O . GLU B 1 89 ? 35.677 47.354 69.608 1.00 8.77 89 GLU B O 1
ATOM 2259 N N . HIS B 1 90 ? 33.925 48.343 68.581 1.00 7.90 90 HIS B N 1
ATOM 2260 C CA . HIS B 1 90 ? 34.567 48.422 67.270 1.00 7.53 90 HIS B CA 1
ATOM 2261 C C . HIS B 1 90 ? 34.563 49.835 66.724 1.00 7.65 90 HIS B C 1
ATOM 2262 O O . HIS B 1 90 ? 34.400 50.047 65.518 1.00 7.82 90 HIS B O 1
ATOM 2269 N N . ASP B 1 91 ? 34.775 50.812 67.602 1.00 7.61 91 ASP B N 1
ATOM 2270 C CA . ASP B 1 91 ? 34.811 52.212 67.153 1.00 7.80 91 ASP B CA 1
ATOM 2271 C C . ASP B 1 91 ? 36.182 52.573 66.577 1.00 7.91 91 ASP B C 1
ATOM 2272 O O . ASP B 1 91 ? 36.916 53.381 67.137 1.00 8.04 91 ASP B O 1
ATOM 2277 N N . TYR B 1 92 ? 36.536 51.914 65.476 1.00 7.84 92 TYR B N 1
ATOM 2278 C CA . TYR B 1 92 ? 37.773 52.176 64.746 1.00 8.33 92 TYR B CA 1
ATOM 2279 C C . TYR B 1 92 ? 37.453 52.160 63.256 1.00 8.22 92 TYR B C 1
ATOM 2280 O O . TYR B 1 92 ? 36.441 51.586 62.805 1.00 8.52 92 TYR B O 1
ATOM 2289 N N . ALA B 1 93 ? 38.327 52.800 62.490 1.00 7.81 93 ALA B N 1
ATOM 2290 C CA . ALA B 1 93 ? 38.096 52.952 61.059 1.00 7.50 93 ALA B CA 1
ATOM 2291 C C . ALA B 1 93 ? 39.360 53.461 60.405 1.00 7.58 93 ALA B C 1
ATOM 2292 O O . ALA B 1 93 ? 40.307 53.848 61.078 1.00 7.17 93 ALA B O 1
ATOM 2294 N N . PHE B 1 94 ? 39.359 53.451 59.079 1.00 7.51 94 PHE B N 1
ATOM 2295 C CA . PHE B 1 94 ? 40.478 53.958 58.305 1.00 8.00 94 PHE B CA 1
ATOM 2296 C C . PHE B 1 94 ? 39.926 54.803 57.184 1.00 8.32 94 PHE B C 1
ATOM 2297 O O . PHE B 1 94 ? 38.893 54.479 56.615 1.00 8.95 94 PHE B O 1
ATOM 2305 N N . ALA B 1 95 ? 40.617 55.893 56.888 1.00 8.80 95 ALA B N 1
ATOM 2306 C CA . ALA B 1 95 ? 40.295 56.719 55.728 1.00 8.98 95 ALA B CA 1
ATOM 2307 C C . ALA B 1 95 ? 41.443 56.592 54.729 1.00 9.00 95 ALA B C 1
ATOM 2308 O O . ALA B 1 95 ? 42.610 56.661 55.109 1.00 9.50 95 ALA B O 1
ATOM 2310 N N . VAL B 1 96 ? 41.087 56.369 53.468 1.00 9.65 96 VAL B N 1
ATOM 2311 C CA . VAL B 1 96 ? 42.068 56.268 52.396 1.00 10.06 96 VAL B CA 1
ATOM 2312 C C . VAL B 1 96 ? 42.046 57.611 51.672 1.00 10.02 96 VAL B C 1
ATOM 2313 O O . VAL B 1 96 ? 41.014 57.996 51.118 1.00 10.83 96 VAL B O 1
ATOM 2317 N N . LEU B 1 97 ? 43.176 58.307 51.699 1.00 10.54 97 LEU B N 1
ATOM 2318 C CA . LEU B 1 97 ? 43.249 59.691 51.215 1.00 11.39 97 LEU B CA 1
ATOM 2319 C C . LEU B 1 97 ? 43.662 59.791 49.756 1.00 12.22 97 LEU B C 1
ATOM 2320 O O . LEU B 1 97 ? 44.227 58.855 49.190 1.00 12.76 97 LEU B O 1
ATOM 2325 N N . GLU B 1 98 ? 43.367 60.947 49.168 1.00 12.78 98 GLU B N 1
ATOM 2326 C CA . GLU B 1 98 ? 43.796 61.279 47.812 1.00 13.63 98 GLU B CA 1
ATOM 2327 C C . GLU B 1 98 ? 45.309 61.220 47.658 1.00 14.09 98 GLU B C 1
ATOM 2328 O O . GLU B 1 98 ? 46.055 61.321 48.628 1.00 14.11 98 GLU B O 1
ATOM 2334 N N . THR B 1 99 ? 45.750 61.079 46.411 1.00 15.59 99 THR B N 1
ATOM 2335 C CA . THR B 1 99 ? 47.149 61.236 46.051 1.00 16.94 99 THR B CA 1
ATOM 2336 C C . THR B 1 99 ? 47.210 62.533 45.236 1.00 17.35 99 THR B C 1
ATOM 2337 O O . THR B 1 99 ? 46.291 62.819 44.472 1.00 18.52 99 THR B O 1
ATOM 2341 N N . LYS B 1 100 ? 48.256 63.328 45.437 1.00 18.17 100 LYS B N 1
ATOM 2342 C CA . LYS B 1 100 ? 48.387 64.607 44.736 1.00 18.79 100 LYS B CA 1
ATOM 2343 C C . LYS B 1 100 ? 49.487 64.513 43.687 1.00 19.38 100 LYS B C 1
ATOM 2344 O O . LYS B 1 100 ? 50.676 64.558 44.020 1.00 19.04 100 LYS B O 1
ATOM 2350 N N . GLY B 1 101 ? 49.077 64.372 42.428 1.00 20.32 101 GLY B N 1
ATOM 2351 C CA . GLY B 1 101 ? 50.016 64.232 41.310 1.00 21.09 101 GLY B CA 1
ATOM 2352 C C . GLY B 1 101 ? 51.104 63.208 41.587 1.00 21.40 101 GLY B C 1
ATOM 2353 O O . GLY B 1 101 ? 52.294 63.473 41.382 1.00 22.20 101 GLY B O 1
ATOM 2354 N N . GLY B 1 102 ? 50.691 62.042 42.075 1.00 21.48 102 GLY B N 1
ATOM 2355 C CA . GLY B 1 102 ? 51.616 60.952 42.373 1.00 20.88 102 GLY B CA 1
ATOM 2356 C C . GLY B 1 102 ? 52.140 60.899 43.800 1.00 20.49 102 GLY B C 1
ATOM 2357 O O . GLY B 1 102 ? 52.632 59.848 44.240 1.00 20.68 102 GLY B O 1
ATOM 2358 N N . THR B 1 103 ? 52.026 62.009 44.530 1.00 18.82 103 THR B N 1
ATOM 2359 C CA . THR B 1 103 ? 52.526 62.077 45.902 1.00 17.97 103 THR B CA 1
ATOM 2360 C C . THR B 1 103 ? 51.450 61.586 46.871 1.00 16.95 103 THR B C 1
ATOM 2361 O O . THR B 1 103 ? 50.391 62.190 47.011 1.00 17.35 103 THR B O 1
ATOM 2365 N N . THR B 1 104 ? 51.739 60.474 47.533 1.00 15.75 104 THR B N 1
ATOM 2366 C CA . THR B 1 104 ? 50.863 59.952 48.576 1.00 15.06 104 THR B CA 1
ATOM 2367 C C . THR B 1 104 ? 51.102 60.742 49.862 1.00 14.92 104 THR B C 1
ATOM 2368 O O . THR B 1 104 ? 52.133 61.402 50.014 1.00 14.93 104 THR B O 1
ATOM 2372 N N . VAL B 1 105 ? 50.175 60.643 50.815 1.00 14.06 105 VAL B N 1
ATOM 2373 C CA . VAL B 1 105 ? 50.344 61.361 52.080 1.00 13.70 105 VAL B CA 1
ATOM 2374 C C . VAL B 1 105 ? 51.610 60.913 52.829 1.00 13.56 105 VAL B C 1
ATOM 2375 O O . VAL B 1 105 ? 52.305 61.724 53.434 1.00 13.57 105 VAL B O 1
ATOM 2379 N N . GLN B 1 106 ? 51.923 59.617 52.763 1.00 14.09 106 GLN B N 1
ATOM 2380 C CA . GLN B 1 106 ? 53.146 59.108 53.387 1.00 15.02 106 GLN B CA 1
ATOM 2381 C C . GLN B 1 106 ? 54.396 59.713 52.759 1.00 15.13 106 GLN B C 1
ATOM 2382 O O . GLN B 1 106 ? 55.348 60.030 53.457 1.00 15.50 106 GLN B O 1
ATOM 2388 N N . GLN B 1 107 ? 54.370 59.851 51.437 1.00 15.74 107 GLN B N 1
ATOM 2389 C CA . GLN B 1 107 ? 55.495 60.409 50.691 1.00 16.62 107 GLN B CA 1
ATOM 2390 C C . GLN B 1 107 ? 55.706 61.881 51.043 1.00 16.83 107 GLN B C 1
ATOM 2391 O O . GLN B 1 107 ? 56.840 62.325 51.210 1.00 17.54 107 GLN B O 1
ATOM 2397 N N . GLN B 1 108 ? 54.611 62.621 51.203 1.00 16.77 108 GLN B N 1
ATOM 2398 C CA . GLN B 1 108 ? 54.702 64.024 51.611 1.00 16.86 108 GLN B CA 1
ATOM 2399 C C . GLN B 1 108 ? 55.251 64.186 53.029 1.00 16.57 108 GLN B C 1
ATOM 2400 O O . GLN B 1 108 ? 56.191 64.940 53.275 1.00 16.32 108 GLN B O 1
ATOM 2406 N N . VAL B 1 109 ? 54.645 63.470 53.967 1.00 15.95 109 VAL B N 1
ATOM 2407 C CA . VAL B 1 109 ? 54.944 63.639 55.381 1.00 15.99 109 VAL B CA 1
ATOM 2408 C C . VAL B 1 109 ? 56.262 62.973 55.771 1.00 15.96 109 VAL B C 1
ATOM 2409 O O . VAL B 1 109 ? 56.997 63.484 56.625 1.00 16.25 109 VAL B O 1
ATOM 2413 N N . GLY B 1 110 ? 56.552 61.832 55.142 1.00 16.16 110 GLY B N 1
ATOM 2414 C CA . GLY B 1 110 ? 57.846 61.160 55.292 1.00 16.43 110 GLY B CA 1
ATOM 2415 C C . GLY B 1 110 ? 57.958 60.213 56.473 1.00 16.61 110 GLY B C 1
ATOM 2416 O O . GLY B 1 110 ? 59.050 59.736 56.789 1.00 17.18 110 GLY B O 1
ATOM 2417 N N . THR B 1 111 ? 56.834 59.954 57.138 1.00 16.68 111 THR B N 1
ATOM 2418 C CA . THR B 1 111 ? 56.780 59.001 58.240 1.00 17.24 111 THR B CA 1
ATOM 2419 C C . THR B 1 111 ? 55.353 58.478 58.410 1.00 16.01 111 THR B C 1
ATOM 2420 O O . THR B 1 111 ? 54.373 59.158 58.077 1.00 16.74 111 THR B O 1
ATOM 2424 N N . ALA B 1 112 ? 55.261 57.245 58.892 1.00 14.33 112 ALA B N 1
ATOM 2425 C CA . ALA B 1 112 ? 53.991 56.592 59.186 1.00 12.93 112 ALA B CA 1
ATOM 2426 C C . ALA B 1 112 ? 54.219 55.624 60.330 1.00 12.11 112 ALA B C 1
ATOM 2427 O O . ALA B 1 112 ? 55.287 55.031 60.438 1.00 12.84 112 ALA B O 1
ATOM 2429 N N . SER B 1 113 ? 53.225 55.472 61.201 1.00 10.47 113 SER B N 1
ATOM 2430 C CA . SER B 1 113 ? 53.349 54.581 62.343 1.00 10.23 113 SER B CA 1
ATOM 2431 C C . SER B 1 113 ? 53.132 53.135 61.961 1.00 10.05 113 SER B C 1
ATOM 2432 O O . SER B 1 113 ? 52.194 52.824 61.236 1.00 10.28 113 SER B O 1
ATOM 2435 N N . PRO B 1 114 ? 53.963 52.234 62.501 1.00 9.67 114 PRO B N 1
ATOM 2436 C CA . PRO B 1 114 ? 53.584 50.833 62.426 1.00 10.29 114 PRO B CA 1
ATOM 2437 C C . PRO B 1 114 ? 52.288 50.657 63.213 1.00 9.91 114 PRO B C 1
ATOM 2438 O O . PRO B 1 114 ? 51.973 51.484 64.086 1.00 9.71 114 PRO B O 1
ATOM 2442 N N . ILE B 1 115 ? 51.553 49.595 62.905 1.00 9.01 115 ILE B N 1
ATOM 2443 C CA . ILE B 1 115 ? 50.272 49.325 63.547 1.00 9.66 115 ILE B CA 1
ATOM 2444 C C . 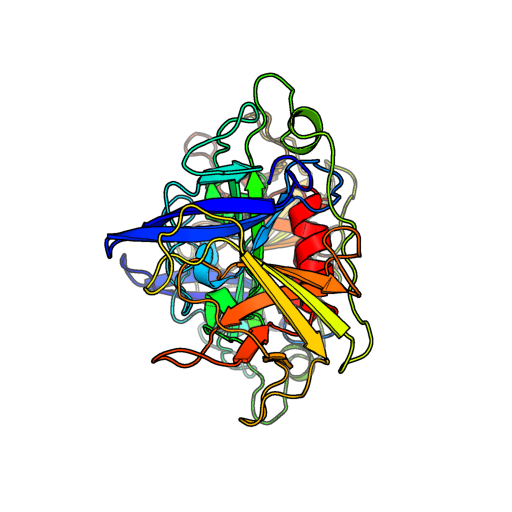ILE B 1 115 ? 50.243 47.857 63.966 1.00 9.55 115 ILE B C 1
ATOM 2445 O O . ILE B 1 115 ? 50.681 46.984 63.210 1.00 10.36 115 ILE B O 1
ATOM 2450 N N . ALA B 1 116 ? 49.763 47.597 65.177 1.00 9.13 116 ALA B N 1
ATOM 2451 C CA . ALA B 1 116 ? 49.780 46.259 65.755 1.00 9.32 116 ALA B CA 1
ATOM 2452 C C . ALA B 1 116 ? 48.402 45.841 66.243 1.00 9.03 116 ALA B C 1
ATOM 2453 O O . ALA B 1 116 ? 47.594 46.677 66.642 1.00 8.90 116 ALA B O 1
ATOM 2455 N N . PHE B 1 117 ? 48.162 44.531 66.234 1.00 9.02 117 PHE B N 1
ATOM 2456 C CA . PHE B 1 117 ? 46.872 43.967 66.597 1.00 9.39 117 PHE B CA 1
ATOM 2457 C C . PHE B 1 117 ? 47.081 42.734 67.472 1.00 9.87 117 PHE B C 1
ATOM 2458 O O . PHE B 1 117 ? 48.173 42.146 67.484 1.00 10.33 117 PHE B O 1
ATOM 2466 N N . ASN B 1 118 ? 46.032 42.343 68.187 1.00 10.06 118 ASN B N 1
ATOM 2467 C CA . ASN B 1 118 ? 46.080 41.127 69.014 1.00 10.90 118 ASN B CA 1
ATOM 2468 C C . ASN B 1 118 ? 47.250 41.131 69.991 1.00 11.62 118 ASN B C 1
ATOM 2469 O O . ASN B 1 118 ? 47.974 40.140 70.164 1.00 12.28 118 ASN B O 1
ATOM 2474 N N . GLN B 1 119 ? 47.418 42.282 70.626 1.00 11.10 119 GLN B N 1
ATOM 2475 C CA . GLN B 1 119 ? 48.423 42.484 71.663 1.00 11.52 119 GLN B CA 1
ATOM 2476 C C . GLN B 1 119 ? 47.768 42.310 73.032 1.00 11.84 119 GLN B C 1
ATOM 2477 O O . GLN B 1 119 ? 46.547 42.339 73.143 1.00 11.93 119 GLN B O 1
ATOM 2483 N N . PRO B 1 120 ? 48.573 42.100 74.089 1.00 12.33 120 PRO B N 1
ATOM 2484 C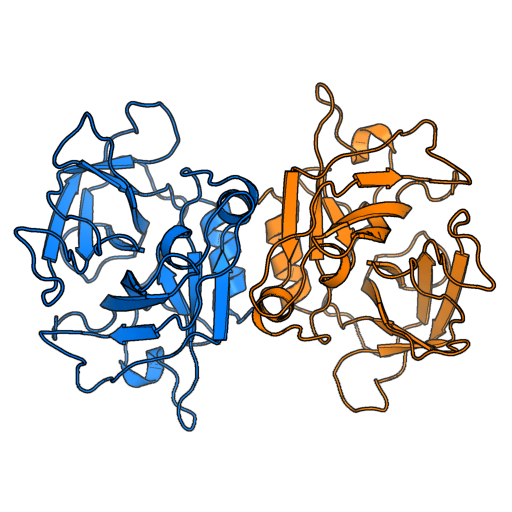 CA . PRO B 1 120 ? 47.976 41.974 75.416 1.00 12.38 120 PRO B CA 1
ATOM 2485 C C . PRO B 1 120 ? 47.151 43.186 75.839 1.00 12.51 120 PRO B C 1
ATOM 2486 O O . PRO B 1 120 ? 47.416 44.314 75.397 1.00 12.95 120 PRO B O 1
ATOM 2490 N N . ARG B 1 121 ? 46.140 42.931 76.660 1.00 12.02 121 ARG B N 1
ATOM 2491 C CA . ARG B 1 121 ? 45.420 43.983 77.364 1.00 12.15 121 ARG B CA 1
ATOM 2492 C C . ARG B 1 121 ? 46.300 44.520 78.488 1.00 12.59 121 ARG B C 1
ATOM 2493 O O . ARG B 1 121 ? 47.237 43.849 78.939 1.00 13.11 121 ARG B O 1
ATOM 2501 N N . GLY B 1 122 ? 46.011 45.743 78.920 1.00 11.77 122 GLY B N 1
ATOM 2502 C CA . GLY B 1 122 ? 46.665 46.310 80.102 1.00 12.29 122 GLY B CA 1
ATOM 2503 C C . GLY B 1 122 ? 48.055 46.870 79.886 1.00 12.92 122 GLY B C 1
ATOM 2504 O O . GLY B 1 122 ? 48.833 46.989 80.837 1.00 13.29 122 GLY B O 1
ATOM 2505 N N . GLN B 1 123 ? 48.377 47.219 78.643 1.00 12.55 123 GLN B N 1
ATOM 2506 C CA . GLN B 1 123 ? 49.686 47.786 78.315 1.00 13.35 123 GLN B CA 1
ATOM 2507 C C . GLN B 1 123 ? 49.732 49.279 78.642 1.00 12.78 123 GLN B C 1
ATOM 2508 O O . GLN B 1 123 ? 48.691 49.916 78.876 1.00 12.42 123 GLN B O 1
ATOM 2514 N N . TYR B 1 124 ? 50.946 49.829 78.665 1.00 12.69 124 TYR B N 1
ATOM 2515 C CA . TYR B 1 124 ? 51.152 51.261 78.829 1.00 12.79 124 TYR B CA 1
ATOM 2516 C C . TYR B 1 124 ? 51.034 51.938 77.466 1.00 12.19 124 TYR B C 1
ATOM 2517 O O . TYR B 1 124 ? 51.593 51.459 76.480 1.00 12.63 124 TYR B O 1
ATOM 2526 N N . TYR B 1 125 ? 50.308 53.053 77.430 1.00 10.97 125 TYR B N 1
ATOM 2527 C CA . TYR B 1 125 ? 50.095 53.799 76.197 1.00 10.64 125 TYR B CA 1
ATOM 2528 C C . TYR B 1 125 ? 50.432 55.266 76.302 1.00 10.81 125 TYR B C 1
ATOM 2529 O O . TYR B 1 125 ? 50.349 55.865 77.382 1.00 10.16 125 TYR B O 1
ATOM 2538 N N . SER B 1 126 ? 50.770 55.829 75.145 1.00 10.18 126 SER B N 1
ATOM 2539 C CA . SER B 1 126 ? 50.806 57.261 74.917 1.00 10.71 126 SER B CA 1
ATOM 2540 C C . SER B 1 126 ? 49.762 57.561 73.842 1.00 10.51 126 SER B C 1
ATOM 2541 O O . SER B 1 126 ? 49.881 57.094 72.700 1.00 10.83 126 SER B O 1
ATOM 2544 N N . ALA B 1 127 ? 48.745 58.334 74.221 1.00 10.38 127 ALA B N 1
ATOM 2545 C CA . ALA B 1 127 ? 47.642 58.675 73.327 1.00 10.34 127 ALA B CA 1
ATOM 2546 C C . ALA B 1 127 ? 47.730 60.143 72.926 1.00 10.32 127 ALA B C 1
ATOM 2547 O O . ALA B 1 127 ? 48.093 60.987 73.754 1.00 10.18 127 ALA B O 1
ATOM 2549 N N . TYR B 1 128 ? 47.396 60.447 71.671 1.00 9.36 128 TYR B N 1
ATOM 2550 C CA . TYR B 1 128 ? 47.553 61.806 71.129 1.00 9.60 128 TYR B CA 1
ATOM 2551 C C . TYR B 1 128 ? 46.303 62.288 70.421 1.00 9.19 128 TYR B C 1
ATOM 2552 O O . TYR B 1 128 ? 45.520 61.485 69.905 1.00 9.31 128 TYR B O 1
ATOM 2561 N N . GLY B 1 129 ? 46.101 63.599 70.376 1.00 9.52 129 GLY B N 1
ATOM 2562 C CA . GLY B 1 129 ? 45.019 64.121 69.564 1.00 9.84 129 GLY B CA 1
ATOM 2563 C C . GLY B 1 129 ? 44.902 65.617 69.620 1.00 10.01 129 GLY B C 1
ATOM 2564 O O . GLY B 1 129 ? 45.742 66.286 70.238 1.00 9.94 129 GLY B O 1
ATOM 2565 N N . TYR B 1 130 ? 43.846 66.118 68.992 1.00 9.87 130 TYR B N 1
ATOM 2566 C CA . TYR B 1 130 ? 43.574 67.543 68.911 1.00 9.63 130 TYR B CA 1
ATOM 2567 C C . TYR B 1 130 ? 42.264 67.876 69.643 1.00 9.85 130 TYR B C 1
ATOM 2568 O O . TYR B 1 130 ? 41.243 68.129 69.004 1.00 10.28 130 TYR B O 1
ATOM 2577 N N . PRO B 1 131 ? 42.295 67.854 70.985 1.00 10.81 131 PRO B N 1
ATOM 2578 C CA . PRO B 1 131 ? 41.071 68.139 71.729 1.00 11.13 131 PRO B CA 1
ATOM 2579 C C . PRO B 1 131 ? 40.605 69.561 71.438 1.00 11.65 131 PRO B C 1
ATOM 2580 O O . PRO B 1 131 ? 41.434 70.486 71.343 1.00 11.93 131 PRO B O 1
ATOM 2584 N N . ALA B 1 132 ? 39.296 69.718 71.268 1.00 11.89 132 ALA B N 1
ATOM 2585 C CA . ALA B 1 132 ? 38.698 70.987 70.842 1.00 13.44 132 ALA B CA 1
ATOM 2586 C C . ALA B 1 132 ? 37.719 71.596 71.853 1.00 14.55 132 ALA B C 1
ATOM 2587 O O . ALA B 1 132 ? 37.415 72.782 71.769 1.00 15.40 132 ALA B O 1
ATOM 2589 N N . ALA B 1 133 ? 37.229 70.805 72.802 1.00 15.23 133 ALA B N 1
ATOM 2590 C CA . ALA B 1 133 ? 36.348 71.351 73.848 1.00 16.08 133 ALA B CA 1
ATOM 2591 C C . ALA B 1 133 ? 37.178 71.841 75.036 1.00 16.87 133 ALA B C 1
ATOM 2592 O O . ALA B 1 133 ? 38.256 71.315 75.303 1.00 16.20 133 ALA B O 1
ATOM 2594 N N . ALA B 1 134 ? 36.669 72.851 75.754 1.00 17.82 134 ALA B N 1
ATOM 2595 C CA . ALA B 1 134 ? 37.357 73.420 76.922 1.00 18.67 134 ALA B CA 1
ATOM 2596 C C . ALA B 1 134 ? 37.850 72.336 77.881 1.00 19.08 134 ALA B C 1
ATOM 2597 O O . ALA B 1 134 ? 37.126 71.364 78.110 1.00 19.62 134 ALA B O 1
ATOM 2599 N N . PRO B 1 135 ? 39.059 72.504 78.467 1.00 19.74 135 PRO B N 1
ATOM 2600 C CA . PRO B 1 135 ? 39.944 73.681 78.427 1.00 19.72 135 PRO B CA 1
ATOM 2601 C C . PRO B 1 135 ? 40.831 73.803 77.175 1.00 19.15 135 PRO B C 1
ATOM 2602 O O . PRO B 1 135 ? 41.762 74.618 77.154 1.00 19.34 135 PRO B O 1
ATOM 2606 N N . PHE B 1 136 ? 40.541 73.003 76.151 1.00 17.71 136 PHE B N 1
ATOM 2607 C CA . PHE B 1 136 ? 41.350 72.963 74.931 1.00 16.56 136 PHE B CA 1
ATOM 2608 C C . PHE B 1 136 ? 40.753 73.803 73.798 1.00 16.12 136 PHE B C 1
ATOM 2609 O O . PHE B 1 136 ? 39.561 74.123 73.802 1.00 17.12 136 PHE B O 1
ATOM 2617 N N . ASN B 1 137 ? 41.590 74.157 72.825 1.00 15.45 137 ASN B N 1
ATOM 2618 C CA . ASN B 1 137 ? 41.191 75.081 71.764 1.00 15.22 137 ASN B CA 1
ATOM 2619 C C . ASN B 1 137 ? 41.158 74.464 70.363 1.00 14.96 137 ASN B C 1
ATOM 2620 O O . ASN B 1 137 ? 40.891 75.157 69.383 1.00 14.70 137 ASN B O 1
ATOM 2625 N N . GLY B 1 138 ? 41.434 73.162 70.282 1.00 14.42 138 GLY B N 1
ATOM 2626 C CA . GLY B 1 138 ? 41.372 72.440 69.012 1.00 14.79 138 GLY B CA 1
ATOM 2627 C C . GLY B 1 138 ? 42.598 72.568 68.131 1.00 14.61 138 GLY B C 1
ATOM 2628 O O . GLY B 1 138 ? 42.671 71.926 67.079 1.00 15.01 138 GLY B O 1
ATOM 2629 N N . GLN B 1 139 ? 43.567 73.373 68.563 1.00 13.96 139 GLN B N 1
ATOM 2630 C CA . GLN B 1 139 ? 44.676 73.766 67.693 1.00 14.43 139 GLN B CA 1
ATOM 2631 C C . GLN B 1 139 ? 45.975 73.044 67.975 1.00 14.37 139 GLN B C 1
ATOM 2632 O O . GLN B 1 139 ? 46.901 73.071 67.154 1.00 14.88 139 GLN B O 1
ATOM 2638 N N . GLU B 1 140 ? 46.054 72.420 69.144 1.00 14.26 140 GLU B N 1
ATOM 2639 C CA . GLU B 1 140 ? 47.300 71.854 69.630 1.00 14.06 140 GLU B CA 1
ATOM 2640 C C . GLU B 1 140 ? 47.240 70.350 69.740 1.00 13.63 140 GLU B C 1
ATOM 2641 O O . GLU B 1 140 ? 46.204 69.770 70.090 1.00 13.10 140 GLU B O 1
ATOM 2647 N N . LEU B 1 141 ? 48.375 69.735 69.454 1.00 12.64 141 LEU B N 1
ATOM 2648 C CA . LEU B 1 141 ? 48.571 68.332 69.711 1.00 12.44 141 LEU B CA 1
ATOM 2649 C C . LEU B 1 141 ? 48.801 68.135 71.205 1.00 12.66 141 LEU B C 1
ATOM 2650 O O . LEU B 1 141 ? 49.740 68.695 71.782 1.00 13.42 141 LEU B O 1
ATOM 2655 N N . HIS B 1 142 ? 47.918 67.359 71.834 1.00 11.84 142 HIS B N 1
ATOM 2656 C CA . HIS B 1 142 ? 48.050 67.014 73.243 1.00 11.66 142 HIS B CA 1
ATOM 2657 C C . HIS B 1 142 ? 48.166 65.513 73.420 1.00 11.42 142 HIS B C 1
ATOM 2658 O O . HIS B 1 142 ? 47.933 64.735 72.480 1.00 10.84 142 HIS B O 1
ATOM 2665 N N . SER B 1 143 ? 48.555 65.107 74.617 1.00 11.07 143 SER B N 1
ATOM 2666 C CA . SER B 1 143 ? 48.782 63.712 74.886 1.00 11.76 143 SER B CA 1
ATOM 2667 C C . SER B 1 143 ? 48.354 63.301 76.276 1.00 11.99 143 SER B C 1
ATOM 2668 O O . SER B 1 143 ? 48.179 64.138 77.175 1.00 12.84 143 SER B O 1
ATOM 2671 N N . CYS B 1 144 ? 48.204 61.994 76.430 1.00 11.39 144 CYS B N 1
ATOM 2672 C CA . CYS B 1 144 ? 47.907 61.338 77.684 1.00 11.97 144 CYS B CA 1
ATOM 2673 C C . CYS B 1 144 ? 48.769 60.092 77.742 1.00 11.71 144 CYS B C 1
ATOM 2674 O O . CYS B 1 144 ? 49.131 59.534 76.704 1.00 11.47 144 CYS B O 1
ATOM 2677 N N . HIS B 1 145 ? 49.107 59.666 78.953 1.00 11.99 145 HIS B N 1
ATOM 2678 C CA . HIS B 1 145 ? 50.041 58.570 79.146 1.00 12.05 145 HIS B CA 1
ATOM 2679 C C . HIS B 1 145 ? 49.650 57.761 80.363 1.00 12.45 145 HIS B C 1
ATOM 2680 O O . HIS B 1 145 ? 49.373 58.327 81.426 1.00 12.95 145 HIS B O 1
ATOM 2687 N N . GLY B 1 146 ? 49.623 56.443 80.223 1.00 12.10 146 GLY B N 1
ATOM 2688 C CA . GLY B 1 146 ? 49.308 55.601 81.363 1.00 12.29 146 GLY B CA 1
ATOM 2689 C C . GLY B 1 146 ? 49.008 54.166 81.025 1.00 12.73 146 GLY B C 1
ATOM 2690 O O . GLY B 1 146 ? 48.999 53.780 79.856 1.00 13.10 146 GLY B O 1
ATOM 2691 N N . THR B 1 147 ? 48.767 53.378 82.068 1.00 12.75 147 THR B N 1
ATOM 2692 C CA . THR B 1 147 ? 48.485 51.962 81.919 1.00 13.41 147 THR B CA 1
ATOM 2693 C C . THR B 1 147 ? 47.000 51.766 81.652 1.00 12.79 147 THR B C 1
ATOM 2694 O O . THR B 1 147 ? 46.147 52.347 82.345 1.00 12.81 147 THR B O 1
ATOM 2698 N N . ALA B 1 148 ? 46.697 50.954 80.641 1.00 12.22 148 ALA B N 1
ATOM 2699 C CA . ALA B 1 148 ? 45.317 50.633 80.308 1.00 12.13 148 ALA B CA 1
ATOM 2700 C C . ALA B 1 148 ? 44.693 49.695 81.328 1.00 11.73 148 ALA B C 1
ATOM 2701 O O . ALA B 1 148 ? 45.348 48.785 81.830 1.00 11.72 148 ALA B O 1
ATOM 2703 N N . THR B 1 149 ? 43.420 49.927 81.635 1.00 11.85 149 THR B N 1
ATOM 2704 C CA . THR B 1 149 ? 42.654 48.988 82.435 1.00 12.59 149 THR B CA 1
ATOM 2705 C C . THR B 1 149 ? 41.344 48.704 81.721 1.00 12.39 149 THR B C 1
ATOM 2706 O O . THR B 1 149 ? 40.982 49.402 80.767 1.00 11.58 149 THR B O 1
ATOM 2710 N N . ASN B 1 150 ? 40.621 47.691 82.180 1.00 13.00 150 ASN B N 1
ATOM 2711 C CA . ASN B 1 150 ? 39.364 47.320 81.544 1.00 13.52 150 ASN B CA 1
ATOM 2712 C C . ASN B 1 150 ? 38.273 48.375 81.722 1.00 13.24 150 ASN B C 1
ATOM 2713 O O . ASN B 1 150 ? 38.244 49.094 82.727 1.00 13.95 150 ASN B O 1
ATOM 2718 N N . ASP B 1 151 ? 37.370 48.456 80.741 1.00 13.52 151 ASP B N 1
ATOM 2719 C CA . ASP B 1 151 ? 36.162 49.264 80.855 1.00 13.50 151 ASP B CA 1
ATOM 2720 C C . ASP B 1 151 ? 35.397 48.869 82.126 1.00 14.13 151 ASP B C 1
ATOM 2721 O O . ASP B 1 151 ? 34.957 47.728 82.240 1.00 13.59 151 ASP B O 1
ATOM 2726 N N . PRO B 1 152 ? 35.226 49.810 83.077 1.00 14.85 152 PRO B N 1
ATOM 2727 C CA . PRO B 1 152 ? 34.505 49.436 84.296 1.00 15.69 152 PRO B CA 1
ATOM 2728 C C . PRO B 1 152 ? 33.041 49.069 84.021 1.00 15.59 152 PRO B C 1
ATOM 2729 O O . PRO B 1 152 ? 32.421 48.352 84.819 1.00 16.33 152 PRO B O 1
ATOM 2733 N N . MET B 1 153 ? 32.507 49.534 82.892 1.00 15.20 153 MET B N 1
ATOM 2734 C CA . MET B 1 153 ? 31.139 49.220 82.486 1.00 15.45 153 MET B CA 1
ATOM 2735 C C . MET B 1 153 ? 31.014 47.848 81.822 1.00 15.04 153 MET B C 1
ATOM 2736 O O . MET B 1 153 ? 29.902 47.414 81.513 1.00 15.79 153 MET B O 1
ATOM 2741 N N . GLY B 1 154 ? 32.140 47.174 81.596 1.00 14.86 154 GLY B N 1
ATOM 2742 C CA . GLY B 1 154 ? 32.124 45.766 81.216 1.00 14.53 154 GLY B CA 1
ATOM 2743 C C . GLY B 1 154 ? 32.360 45.400 7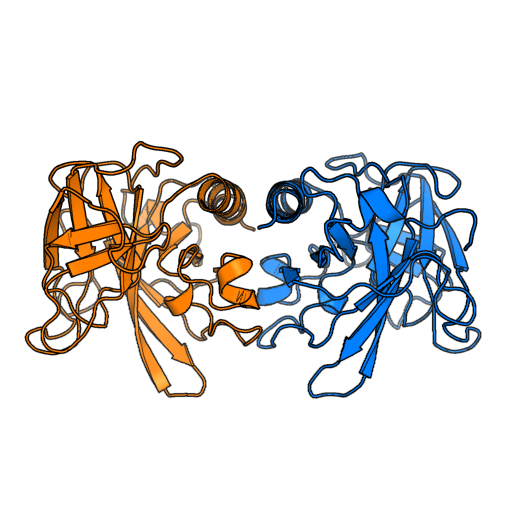9.761 1.00 14.25 154 GLY B C 1
ATOM 2744 O O . GLY B 1 154 ? 32.370 44.212 79.423 1.00 14.76 154 GLY B O 1
ATOM 2745 N N . SER B 1 155 ? 32.547 46.397 78.894 1.00 13.39 155 SER B N 1
ATOM 2746 C CA . SER B 1 155 ? 32.825 46.120 77.477 1.00 12.53 155 SER B CA 1
ATOM 2747 C C . SER B 1 155 ? 34.302 45.783 77.286 1.00 12.09 155 SER B C 1
ATOM 2748 O O . SER B 1 155 ? 35.094 45.818 78.238 1.00 12.02 155 SER B O 1
ATOM 2751 N N . SER B 1 156 ? 34.675 45.452 76.054 1.00 11.63 156 SER B N 1
ATOM 2752 C CA . SER B 1 156 ? 36.059 45.119 75.755 1.00 11.32 156 SER B CA 1
ATOM 2753 C C . SER B 1 156 ? 36.966 46.348 75.553 1.00 10.84 156 SER B C 1
ATOM 2754 O O . SER B 1 156 ? 38.159 46.189 75.298 1.00 10.97 156 SER B O 1
ATOM 2757 N N . THR B 1 157 ? 36.421 47.559 75.668 1.00 10.48 157 THR B N 1
ATOM 2758 C CA . THR B 1 157 ? 37.276 48.739 75.532 1.00 10.01 157 THR B CA 1
ATOM 2759 C C . THR B 1 157 ? 38.227 48.819 76.717 1.00 10.29 157 THR B C 1
ATOM 2760 O O . THR B 1 157 ? 38.049 48.115 77.727 1.00 10.84 157 THR B O 1
ATOM 2764 N N . GLN B 1 158 ? 39.257 49.645 76.573 1.00 9.44 158 GLN B N 1
ATOM 2765 C CA . GLN B 1 158 ? 40.194 49.912 77.658 1.00 9.81 158 GLN B CA 1
ATOM 2766 C C . GLN B 1 158 ? 40.258 51.397 77.930 1.00 9.94 158 GLN B C 1
ATOM 2767 O O . GLN B 1 158 ? 40.024 52.218 77.034 1.00 9.44 158 GLN B O 1
ATOM 2773 N N . GLY B 1 159 ? 40.556 51.743 79.177 1.00 10.18 159 GLY B N 1
ATOM 2774 C CA . GLY B 1 159 ? 40.706 53.135 79.569 1.00 10.25 159 GLY B CA 1
ATOM 2775 C C . GLY B 1 159 ? 42.101 53.457 80.065 1.00 10.64 159 GLY B C 1
ATOM 2776 O O . GLY B 1 159 ? 42.751 52.622 80.699 1.00 10.90 159 GLY B O 1
ATOM 2777 N N . ILE B 1 160 ? 42.568 54.659 79.728 1.00 10.56 160 ILE B N 1
ATOM 2778 C CA . ILE B 1 160 ? 43.801 55.207 80.284 1.00 11.35 160 ILE B CA 1
ATOM 2779 C C . ILE B 1 160 ? 43.503 56.558 80.933 1.00 11.50 160 ILE B C 1
ATOM 2780 O O . ILE B 1 160 ? 42.585 57.267 80.508 1.00 11.30 160 ILE B O 1
ATOM 2785 N N . PRO B 1 161 ? 44.282 56.926 81.967 1.00 11.64 161 PRO B N 1
ATOM 2786 C CA . PRO B 1 161 ? 44.106 58.259 82.555 1.00 11.67 161 PRO B CA 1
ATOM 2787 C C . PRO B 1 161 ? 44.354 59.318 81.491 1.00 11.55 161 PRO B C 1
ATOM 2788 O O . PRO B 1 161 ? 45.356 59.256 80.777 1.00 11.38 161 PRO B O 1
ATOM 2792 N N . CYS B 1 162 ? 43.433 60.265 81.353 1.00 11.12 162 CYS B N 1
ATOM 2793 C CA . CYS B 1 162 ? 43.502 61.212 80.250 1.00 11.86 162 CYS B CA 1
ATOM 2794 C C . CYS B 1 162 ? 42.472 62.306 80.422 1.00 12.22 162 CYS B C 1
ATOM 2795 O O . CYS B 1 162 ? 41.336 62.025 80.809 1.00 13.03 162 CYS B O 1
ATOM 2798 N N . ASN B 1 163 ? 42.864 63.536 80.110 1.00 12.64 163 ASN B N 1
ATOM 2799 C CA . ASN B 1 163 ? 41.982 64.694 80.244 1.00 12.62 163 ASN B CA 1
ATOM 2800 C C . ASN B 1 163 ? 41.478 65.251 78.903 1.00 12.43 163 ASN B C 1
ATOM 2801 O O . ASN B 1 163 ? 40.794 66.268 78.869 1.00 12.87 163 ASN B O 1
ATOM 2806 N N . MET B 1 164 ? 41.796 64.586 77.796 1.00 11.97 164 MET B N 1
ATOM 2807 C CA . MET B 1 164 ? 41.413 65.126 76.500 1.00 12.12 164 MET B CA 1
ATOM 2808 C C . MET B 1 164 ? 39.914 65.074 76.249 1.00 11.94 164 MET B C 1
ATOM 2809 O O . MET B 1 164 ? 39.208 64.192 76.755 1.00 12.64 164 MET B O 1
ATOM 2814 N N . THR B 1 165 ? 39.448 66.027 75.451 1.00 11.92 165 THR B N 1
ATOM 2815 C CA . THR B 1 165 ? 38.027 66.261 75.251 1.00 11.88 165 THR B CA 1
ATOM 2816 C C . THR B 1 165 ? 37.640 66.029 73.784 1.00 11.35 165 THR B C 1
ATOM 2817 O O . THR B 1 165 ? 38.483 65.646 72.959 1.00 11.30 165 THR B O 1
ATOM 2821 N N . GLY B 1 166 ? 36.370 66.258 73.462 1.00 11.01 166 GLY B N 1
ATOM 2822 C CA . GLY B 1 166 ? 35.864 66.130 72.100 1.00 10.51 166 GLY B CA 1
ATOM 2823 C C . GLY B 1 166 ? 36.770 66.809 71.096 1.00 10.45 166 GLY B C 1
ATOM 2824 O O . GLY B 1 166 ? 37.259 67.909 71.341 1.00 10.34 166 GLY B O 1
ATOM 2825 N N . GLY B 1 167 ? 36.975 66.137 69.964 1.00 9.89 167 GLY B N 1
ATOM 2826 C CA . GLY B 1 167 ? 37.949 66.534 68.956 1.00 10.33 167 GLY B CA 1
ATOM 2827 C C . GLY B 1 167 ? 39.166 65.634 68.985 1.00 9.88 167 GLY B C 1
ATOM 2828 O O . GLY B 1 167 ? 39.814 65.447 67.959 1.00 9.51 167 GLY B O 1
ATOM 2829 N N . SER B 1 168 ? 39.496 65.087 70.156 1.00 9.10 168 SER B N 1
ATOM 2830 C CA . SER B 1 168 ? 40.609 64.124 70.266 1.00 9.46 168 SER B CA 1
ATOM 2831 C C . SER B 1 168 ? 40.261 62.742 69.706 1.00 9.44 168 SER B C 1
ATOM 2832 O O . SER B 1 168 ? 41.162 61.949 69.431 1.00 9.04 168 SER B O 1
ATOM 2835 N N . SER B 1 169 ? 38.968 62.456 69.537 1.00 9.10 169 SER B N 1
ATOM 2836 C CA . SER B 1 169 ? 38.529 61.152 69.016 1.00 8.99 169 SER B CA 1
ATOM 2837 C C . SER B 1 169 ? 39.259 60.825 67.737 1.00 8.27 169 SER B C 1
ATOM 2838 O O . SER B 1 169 ? 39.454 61.702 66.907 1.00 7.80 169 SER B O 1
ATOM 2841 N N . GLY B 1 170 ? 39.627 59.555 67.586 1.00 7.89 170 GLY B N 1
ATOM 2842 C CA . GLY B 1 170 ? 40.337 59.108 66.406 1.00 7.36 170 GLY B CA 1
ATOM 2843 C C . GLY B 1 170 ? 41.837 59.239 66.503 1.00 7.32 170 GLY B C 1
ATOM 2844 O O . GLY B 1 170 ? 42.556 58.630 65.709 1.00 7.77 170 GLY B O 1
ATOM 2845 N N . GLY B 1 171 ? 42.328 60.014 67.471 1.00 7.25 171 GLY B N 1
ATOM 2846 C CA . GLY B 1 171 ? 43.760 60.146 67.666 1.00 8.38 171 GLY B CA 1
ATOM 2847 C C . GLY B 1 171 ? 44.386 58.830 68.093 1.00 8.37 171 GLY B C 1
ATOM 2848 O O . GLY B 1 171 ? 43.716 57.986 68.679 1.00 8.03 171 GLY B O 1
ATOM 2849 N N . PRO B 1 172 ? 45.676 58.626 67.789 1.00 8.19 172 PRO B N 1
ATOM 2850 C CA . PRO B 1 172 ? 46.315 57.327 67.999 1.00 8.56 172 PRO B CA 1
ATOM 2851 C C . PRO B 1 172 ? 46.691 57.022 69.443 1.00 8.97 172 PRO B C 1
ATOM 2852 O O . PRO B 1 172 ? 47.077 57.927 70.202 1.00 9.22 172 PRO B O 1
ATOM 2856 N N . TRP B 1 173 ? 46.579 55.745 69.817 1.00 8.17 173 TRP B N 1
ATOM 2857 C CA . TRP B 1 173 ? 47.228 55.223 71.011 1.00 8.51 173 TRP B CA 1
ATOM 2858 C C . TRP B 1 173 ? 48.458 54.455 70.566 1.00 8.90 173 TRP B C 1
ATOM 2859 O O . TRP B 1 173 ? 48.351 53.498 69.788 1.00 9.05 173 TRP B O 1
ATOM 2870 N N . PHE B 1 174 ? 49.624 54.861 71.053 1.00 9.40 174 PHE B N 1
ATOM 2871 C CA . PHE B 1 174 ? 50.870 54.146 70.765 1.00 9.46 174 PHE B CA 1
ATOM 2872 C C . PHE B 1 174 ? 51.293 53.342 71.981 1.00 9.89 174 PHE B C 1
ATOM 2873 O O . PHE B 1 174 ? 51.237 53.828 73.118 1.00 10.06 174 PHE B O 1
ATOM 2881 N N . LEU B 1 175 ? 51.710 52.104 71.757 1.00 10.77 175 LEU B N 1
ATOM 2882 C CA . LEU B 1 175 ? 52.286 51.312 72.839 1.00 11.27 175 LEU B CA 1
ATOM 2883 C C . LEU B 1 175 ? 53.558 51.984 73.325 1.00 12.20 175 LEU B C 1
ATOM 2884 O O . LEU B 1 175 ? 54.367 52.453 72.523 1.00 12.26 175 LEU B O 1
ATOM 2889 N N . GLY B 1 176 ? 53.707 52.053 74.643 1.00 12.00 176 GLY B N 1
ATOM 2890 C CA . GLY B 1 176 ? 54.915 52.616 75.249 1.00 13.08 176 GLY B CA 1
ATOM 2891 C C . GLY B 1 176 ? 54.890 54.116 75.452 1.00 13.78 176 GLY B C 1
ATOM 2892 O O . GLY B 1 176 ? 53.827 54.741 75.503 1.00 13.12 176 GLY B O 1
ATOM 2893 N N . ASN B 1 177 ? 56.078 54.698 75.584 1.00 14.56 177 ASN B N 1
ATOM 2894 C CA . ASN B 1 177 ? 56.197 56.120 75.852 1.00 15.68 177 ASN B CA 1
ATOM 2895 C C . ASN B 1 177 ? 56.604 56.893 74.612 1.00 14.92 177 ASN B C 1
ATOM 2896 O O . ASN B 1 177 ? 57.649 56.633 74.010 1.00 15.44 177 ASN B O 1
ATOM 2901 N N . GLY B 1 178 ? 55.758 57.843 74.229 1.00 14.44 178 GLY B N 1
ATOM 2902 C CA . GLY B 1 178 ? 56.040 58.712 73.101 1.00 13.63 178 GLY B CA 1
ATOM 2903 C C . GLY B 1 178 ? 55.263 58.376 71.847 1.00 13.47 178 GLY B C 1
ATOM 2904 O O . GLY B 1 178 ? 54.398 57.494 71.845 1.00 12.76 178 GLY B O 1
ATOM 2905 N N . THR B 1 179 ? 55.586 59.089 70.778 1.00 12.88 179 THR B N 1
ATOM 2906 C CA . THR B 1 179 ? 54.878 58.979 69.504 1.00 12.97 179 THR B CA 1
ATOM 2907 C C . THR B 1 179 ? 55.467 57.925 68.565 1.00 13.31 179 THR B C 1
ATOM 2908 O O . THR B 1 179 ? 54.963 57.749 67.454 1.00 14.26 179 THR B O 1
ATOM 2912 N N . GLY B 1 180 ? 56.516 57.231 69.009 1.00 13.27 180 GLY B N 1
ATOM 2913 C CA . GLY B 1 180 ? 57.298 56.369 68.117 1.00 13.41 180 GLY B CA 1
ATOM 2914 C C . GLY B 1 180 ? 56.894 54.905 68.073 1.00 13.82 180 GLY B C 1
ATOM 2915 O O . GLY B 1 180 ? 57.323 54.177 67.174 1.00 14.98 180 GLY B O 1
ATOM 2916 N N . GLY B 1 181 ? 56.077 54.473 69.032 1.00 13.60 181 GLY B N 1
ATOM 2917 C CA . GLY B 1 181 ? 55.660 53.075 69.122 1.00 13.04 181 GLY B CA 1
ATOM 2918 C C . GLY B 1 181 ? 54.632 52.666 68.080 1.00 12.39 181 GLY B C 1
ATOM 2919 O O . GLY B 1 181 ? 54.185 53.474 67.265 1.00 13.00 181 GLY B O 1
ATOM 2920 N N . ALA B 1 182 ? 54.282 51.388 68.091 1.00 11.27 182 ALA B N 1
ATOM 2921 C CA . ALA B 1 182 ? 53.243 50.879 67.204 1.00 10.52 182 ALA B CA 1
ATOM 2922 C C . ALA B 1 182 ? 51.886 51.378 67.683 1.00 9.75 182 ALA B C 1
ATOM 2923 O O . ALA B 1 182 ? 51.600 51.408 68.897 1.00 9.93 182 ALA B O 1
ATOM 2925 N N . GLN B 1 183 ? 51.057 51.780 66.727 1.00 8.89 183 GLN B N 1
ATOM 2926 C CA . GLN B 1 183 ? 49.690 52.161 67.062 1.00 8.92 183 GLN B CA 1
ATOM 2927 C C . GLN B 1 183 ? 48.874 50.918 67.393 1.00 8.82 183 GLN B C 1
ATOM 2928 O O . GLN B 1 183 ? 48.949 49.911 66.689 1.00 8.97 183 GLN B O 1
ATOM 2934 N N . ASN B 1 184 ? 48.074 51.000 68.454 1.00 8.65 184 ASN B N 1
ATOM 2935 C CA . ASN B 1 184 ? 47.362 49.833 68.945 1.00 8.34 184 ASN B CA 1
ATOM 2936 C C . ASN B 1 184 ? 45.965 50.114 69.504 1.00 7.95 184 ASN B C 1
ATOM 2937 O O . ASN B 1 184 ? 45.335 49.221 70.068 1.00 7.82 184 ASN B O 1
ATOM 2942 N N . SER B 1 185 ? 45.507 51.358 69.349 1.00 7.89 185 SER B N 1
ATOM 2943 C CA . SER B 1 185 ? 44.105 51.728 69.541 1.00 7.97 185 SER B CA 1
ATOM 2944 C C . SER B 1 185 ? 43.912 53.151 69.039 1.00 8.22 185 SER B C 1
ATOM 2945 O O . SER B 1 185 ? 44.800 53.721 68.395 1.00 7.80 185 SER B O 1
ATOM 2948 N N . THR B 1 186 ? 42.769 53.731 69.379 1.00 8.99 186 THR B N 1
ATOM 2949 C CA . THR B 1 186 ? 42.376 55.025 68.896 1.00 9.66 186 THR B CA 1
ATOM 2950 C C . THR B 1 186 ? 41.535 55.644 70.033 1.00 9.27 186 THR B C 1
ATOM 2951 O O . THR B 1 186 ? 40.882 54.905 70.793 1.00 8.99 186 THR B O 1
ATOM 2955 N N . ASN B 1 187 ? 41.599 56.968 70.206 1.00 7.97 187 ASN B N 1
ATOM 2956 C CA . ASN B 1 187 ? 40.724 57.637 71.164 1.00 8.03 187 ASN B CA 1
ATOM 2957 C C . ASN B 1 187 ? 39.290 57.471 70.701 1.00 8.32 187 ASN B C 1
ATOM 2958 O O . ASN B 1 187 ? 38.962 57.842 69.567 1.00 8.47 187 ASN B O 1
ATOM 2963 N N . SER B 1 188 ? 38.431 56.934 71.573 1.00 8.03 188 SER B N 1
ATOM 2964 C CA . SER B 1 188 ? 37.026 56.737 71.219 1.00 8.01 188 SER B CA 1
ATOM 2965 C C . SER B 1 188 ? 36.069 57.602 72.039 1.00 8.00 188 SER B C 1
ATOM 2966 O O . SER B 1 188 ? 35.242 58.311 71.470 1.00 8.22 188 SER B O 1
ATOM 2969 N N . TYR B 1 189 ? 36.170 57.548 73.364 1.00 8.61 189 TYR B N 1
ATOM 2970 C CA . TYR B 1 189 ? 35.237 58.323 74.192 1.00 8.58 189 TYR B CA 1
ATOM 2971 C C . TYR B 1 189 ? 35.724 58.553 75.606 1.00 9.06 189 TYR B C 1
ATOM 2972 O O . TYR B 1 189 ? 36.481 57.774 76.159 1.00 9.53 189 TYR B O 1
ATOM 2981 N N . GLY B 1 190 ? 35.247 59.651 76.167 1.00 9.64 190 GLY B N 1
ATOM 2982 C CA . GLY B 1 190 ? 35.368 59.928 77.596 1.00 9.77 190 GLY B CA 1
ATOM 2983 C C . GLY B 1 190 ? 34.017 60.388 78.106 1.00 10.13 190 GLY B C 1
ATOM 2984 O O . GLY B 1 190 ? 33.119 60.717 77.324 1.00 9.48 190 GLY B O 1
ATOM 2985 N N . TYR B 1 191 ? 33.877 60.388 79.428 1.00 10.56 191 TYR B N 1
ATOM 2986 C CA . TYR B 1 191 ? 32.666 60.863 80.092 1.00 11.03 191 TYR B CA 1
ATOM 2987 C C . TYR B 1 191 ? 32.852 62.293 80.565 1.00 11.06 191 TYR B C 1
ATOM 2988 O O . TYR B 1 191 ? 33.722 62.566 81.402 1.00 11.81 191 TYR B O 1
ATOM 2997 N N . THR B 1 192 ? 32.074 63.206 80.000 1.00 11.88 192 THR B N 1
ATOM 2998 C CA . THR B 1 192 ? 32.108 64.601 80.404 1.00 12.87 192 THR B CA 1
ATOM 2999 C C . THR B 1 192 ? 31.315 64.686 81.716 1.00 13.76 192 THR B C 1
ATOM 3000 O O . THR B 1 192 ? 30.492 63.818 81.982 1.00 13.39 192 THR B O 1
ATOM 3004 N N . PHE B 1 193 ? 31.532 65.709 82.541 1.00 14.72 193 PHE B N 1
ATOM 3005 C CA . PHE B 1 193 ? 32.310 66.903 82.223 1.00 16.62 193 PHE B CA 1
ATOM 3006 C C . PHE B 1 193 ? 33.704 66.771 82.809 1.00 17.31 193 PHE B C 1
ATOM 3007 O O . PHE B 1 193 ? 33.882 66.115 83.825 1.00 17.77 193 PHE B O 1
ATOM 3015 N N . LEU B 1 194 ? 34.697 67.345 82.128 1.00 18.97 194 LEU B N 1
ATOM 3016 C CA . LEU B 1 194 ? 36.111 67.190 82.511 1.00 19.55 194 LEU B CA 1
ATOM 3017 C C . LEU B 1 194 ? 36.488 65.707 82.635 1.00 19.14 194 LEU B C 1
ATOM 3018 O O . LEU B 1 194 ? 36.718 65.204 83.748 1.00 19.41 194 LEU B O 1
ATOM 3023 N N . PRO B 1 195 ? 36.542 64.996 81.494 1.00 18.44 195 PRO B N 1
ATOM 3024 C CA . PRO B 1 195 ? 36.888 63.574 81.550 1.00 17.61 195 PRO B CA 1
ATOM 3025 C C . PRO B 1 195 ? 38.258 63.335 82.185 1.00 16.58 195 PRO B C 1
ATOM 3026 O O . PRO B 1 195 ? 39.168 64.162 82.030 1.00 16.67 195 PRO B O 1
ATOM 3030 N N . ASN B 1 196 ? 38.384 62.225 82.909 1.00 15.41 196 ASN B N 1
ATOM 3031 C CA . ASN B 1 196 ? 39.665 61.824 83.483 1.00 15.14 196 ASN B CA 1
ATOM 3032 C C . ASN B 1 196 ? 40.172 60.477 82.971 1.00 13.36 196 ASN B C 1
ATOM 3033 O O . ASN B 1 196 ? 41.251 60.030 83.365 1.00 12.98 196 ASN B O 1
ATOM 3038 N N . VAL B 1 197 ? 39.385 59.850 82.091 1.00 11.93 197 VAL B N 1
ATOM 3039 C CA . VAL B 1 197 ? 39.754 58.582 81.449 1.00 11.38 197 VAL B CA 1
ATOM 3040 C C . VAL B 1 197 ? 39.376 58.647 79.967 1.00 11.04 197 VAL B C 1
ATOM 3041 O O . VAL B 1 197 ? 38.280 59.090 79.618 1.00 11.59 197 VAL B O 1
ATOM 3045 N N . MET B 1 198 ? 40.301 58.231 79.110 1.00 9.87 198 MET B N 1
ATOM 3046 C CA . MET B 1 198 ? 39.985 58.075 77.700 1.00 10.09 198 MET B CA 1
ATOM 3047 C C . MET B 1 198 ? 39.848 56.598 77.400 1.00 9.46 198 MET B C 1
ATOM 3048 O O . MET B 1 198 ? 40.721 55.810 77.770 1.00 9.42 198 MET B O 1
ATOM 3053 N N . PHE B 1 199 ? 38.760 56.230 76.719 1.00 8.86 199 PHE B N 1
ATOM 3054 C CA . PHE B 1 199 ? 38.525 54.852 76.319 1.00 9.10 199 PHE B CA 1
ATOM 3055 C C . PHE B 1 199 ? 38.831 54.641 74.844 1.00 8.40 199 PHE B C 1
ATOM 3056 O O . PHE B 1 199 ? 38.528 55.497 74.006 1.00 8.86 199 PHE B O 1
ATOM 3064 N N . GLY B 1 200 ? 39.432 53.493 74.549 1.00 8.24 200 GLY B N 1
ATOM 3065 C CA . GLY B 1 200 ? 39.781 53.124 73.182 1.00 8.31 200 GLY B CA 1
ATOM 3066 C C . GLY B 1 200 ? 39.468 51.662 72.957 1.00 8.23 200 GLY B C 1
ATOM 3067 O O . GLY B 1 200 ? 39.591 50.847 73.878 1.00 8.45 200 GLY B O 1
ATOM 3068 N N . PRO B 1 201 ? 39.049 51.307 71.735 1.00 7.67 201 PRO B N 1
ATOM 3069 C CA . PRO B 1 201 ? 38.662 49.921 71.450 1.00 8.36 201 PRO B CA 1
ATOM 3070 C C . PRO B 1 201 ? 39.849 48.977 71.369 1.00 8.18 201 PRO B C 1
ATOM 3071 O O . PRO B 1 201 ? 40.963 49.386 71.003 1.00 8.77 201 PRO B O 1
ATOM 3075 N N . TYR B 1 202 ? 39.604 47.706 71.675 1.00 8.06 202 TYR B N 1
ATOM 3076 C CA . TYR B 1 202 ? 40.639 46.704 71.541 1.00 8.41 202 TYR B CA 1
ATOM 3077 C C . TYR B 1 202 ? 40.938 46.456 70.055 1.00 8.58 202 TYR B C 1
ATOM 3078 O O . TYR B 1 202 ? 40.020 46.202 69.268 1.00 8.53 202 TYR B O 1
ATOM 3087 N N . PHE B 1 203 ? 42.207 46.516 69.671 1.00 8.24 203 PHE B N 1
ATOM 3088 C CA . PHE B 1 203 ? 42.613 46.215 68.304 1.00 8.38 203 PHE B CA 1
ATOM 3089 C C . PHE B 1 203 ? 42.850 44.707 68.181 1.00 8.46 203 PHE B C 1
ATOM 3090 O O . PHE B 1 203 ? 43.944 44.209 68.446 1.00 8.76 203 PHE B O 1
ATOM 3098 N N . GLY B 1 204 ? 41.804 43.997 67.782 1.00 8.54 204 GLY B N 1
ATOM 3099 C CA . GLY B 1 204 ? 41.877 42.552 67.596 1.00 9.04 204 GLY B CA 1
ATOM 3100 C C . GLY B 1 204 ? 41.856 42.200 66.128 1.00 9.20 204 GLY B C 1
ATOM 3101 O O . GLY B 1 204 ? 42.292 42.988 65.287 1.00 8.97 204 GLY B O 1
ATOM 3102 N N . SER B 1 205 ? 41.343 41.016 65.814 1.00 9.54 205 SER B N 1
ATOM 3103 C CA . SER B 1 205 ? 41.320 40.536 64.427 1.00 9.75 205 SER B CA 1
ATOM 3104 C C . SER B 1 205 ? 40.351 41.320 63.543 1.00 9.42 205 SER B C 1
ATOM 3105 O O . SER B 1 205 ? 40.548 41.390 62.335 1.00 10.01 205 SER B O 1
ATOM 3108 N N . GLY B 1 206 ? 39.313 41.903 64.134 1.00 8.88 206 GLY B N 1
ATOM 3109 C CA . GLY B 1 206 ? 38.421 42.761 63.355 1.00 8.31 206 GLY B CA 1
ATOM 3110 C C . GLY B 1 206 ? 39.179 43.974 62.848 1.00 8.66 206 GLY B C 1
ATOM 3111 O O . GLY B 1 206 ? 39.149 44.294 61.650 1.00 9.29 206 GLY B O 1
ATOM 3112 N N . ALA B 1 207 ? 39.872 44.656 63.760 1.00 8.27 207 ALA B N 1
ATOM 3113 C CA . ALA B 1 207 ? 40.693 45.807 63.359 1.00 7.84 207 ALA B CA 1
ATOM 3114 C C . ALA B 1 207 ? 41.794 45.418 62.377 1.00 7.82 207 ALA B C 1
ATOM 3115 O O . ALA B 1 207 ? 42.045 46.150 61.430 1.00 7.41 207 ALA B O 1
ATOM 3117 N N . GLN B 1 208 ? 42.441 44.278 62.597 1.00 7.82 208 GLN B N 1
ATOM 3118 C CA . GLN B 1 208 ? 43.507 43.850 61.715 1.00 8.60 208 GLN B CA 1
ATOM 3119 C C . GLN B 1 208 ? 42.998 43.616 60.299 1.00 8.25 208 GLN B C 1
ATOM 3120 O O . GLN B 1 208 ? 43.608 44.085 59.335 1.00 8.29 208 GLN B O 1
ATOM 3126 N N . GLN B 1 209 ? 41.882 42.906 60.172 1.00 8.55 209 GLN B N 1
ATOM 3127 C CA . GLN B 1 209 ? 41.340 42.600 58.855 1.00 8.44 209 GLN B CA 1
ATOM 3128 C C . GLN B 1 209 ? 40.763 43.834 58.171 1.00 8.49 209 GLN B C 1
ATOM 3129 O O . GLN B 1 209 ? 40.847 43.943 56.947 1.00 9.13 209 GLN B O 1
ATOM 3135 N N . ASN B 1 210 ? 40.202 44.767 58.952 1.00 8.16 210 ASN B N 1
ATOM 3136 C CA . ASN B 1 210 ? 39.736 46.049 58.406 1.00 8.26 210 ASN B CA 1
ATOM 3137 C C . ASN B 1 210 ? 40.940 46.840 57.887 1.00 8.28 210 ASN B C 1
ATOM 3138 O O . ASN B 1 210 ? 40.890 47.416 56.792 1.00 8.45 210 ASN B O 1
ATOM 3143 N N . TYR B 1 211 ? 42.021 46.869 58.669 1.00 8.32 211 TYR B N 1
ATOM 3144 C CA . TYR B 1 211 ? 43.257 47.504 58.239 1.00 8.61 211 TYR B CA 1
ATOM 3145 C C . TYR B 1 211 ? 43.819 46.866 56.958 1.00 8.67 211 TYR B C 1
ATOM 3146 O O . TYR B 1 211 ? 44.178 47.582 56.013 1.00 8.48 211 TYR B O 1
ATOM 3155 N N . ASN B 1 212 ? 43.871 45.534 56.917 1.00 8.93 212 ASN B N 1
ATOM 3156 C CA . ASN B 1 212 ? 44.401 44.839 55.726 1.00 9.07 212 ASN B CA 1
ATOM 3157 C C . ASN B 1 212 ? 43.651 45.301 54.481 1.00 9.51 212 ASN B C 1
ATOM 3158 O O . ASN B 1 212 ? 44.250 45.566 53.432 1.00 10.13 212 ASN B O 1
ATOM 3163 N N . TYR B 1 213 ? 42.334 45.409 54.621 1.00 8.21 213 TYR B N 1
ATOM 3164 C CA . TYR B 1 213 ? 41.452 45.802 53.534 1.00 8.26 213 TYR B CA 1
ATOM 3165 C C . TYR B 1 213 ? 41.631 47.276 53.184 1.00 8.25 213 TYR B C 1
ATOM 3166 O O . TYR B 1 213 ? 41.877 47.622 52.033 1.00 8.79 213 TYR B O 1
ATOM 3175 N N . ALA B 1 214 ? 41.519 48.161 54.174 1.00 8.35 214 ALA B N 1
ATOM 3176 C CA . ALA B 1 214 ? 41.655 49.601 53.904 1.00 8.53 214 ALA B CA 1
ATOM 3177 C C . ALA B 1 214 ? 42.999 49.958 53.271 1.00 8.79 214 ALA B C 1
ATOM 3178 O O . ALA B 1 214 ? 43.071 50.773 52.345 1.00 8.61 214 ALA B O 1
ATOM 3180 N N . SER B 1 215 ? 44.061 49.337 53.785 1.00 8.62 215 SER B N 1
ATOM 3181 C CA . SER B 1 215 ? 45.425 49.717 53.430 1.00 9.05 215 SER B CA 1
ATOM 3182 C C . SER B 1 215 ? 45.817 49.294 52.026 1.00 9.38 215 SER B C 1
ATOM 3183 O O . SER B 1 215 ? 46.889 49.676 51.562 1.00 9.21 215 SER B O 1
ATOM 3186 N N . THR B 1 216 ? 44.959 48.514 51.373 1.00 9.18 216 THR B N 1
ATOM 3187 C CA . THR B 1 216 ? 45.227 48.035 50.007 1.00 10.13 216 THR B CA 1
ATOM 3188 C C . THR B 1 216 ? 44.218 48.574 49.006 1.00 11.38 216 THR B C 1
ATOM 3189 O O . THR B 1 216 ? 44.275 48.248 47.828 1.00 11.65 216 THR B O 1
ATOM 3193 N N . THR B 1 217 ? 43.260 49.346 49.516 1.00 12.48 217 THR B N 1
ATOM 3194 C CA . THR B 1 217 ? 42.652 50.434 48.812 1.00 15.42 217 THR B CA 1
ATOM 3195 C C . THR B 1 217 ? 41.355 51.122 49.263 1.00 15.87 217 THR B C 1
ATOM 3196 O O . THR B 1 217 ? 41.278 52.352 49.151 1.00 19.91 217 THR B O 1
ATOM 3200 N N . ASN B 1 218 ? 40.337 50.420 49.772 1.00 17.44 218 ASN B N 1
ATOM 3201 C CA . ASN B 1 218 ? 39.796 49.167 49.263 1.00 17.71 218 ASN B CA 1
ATOM 3202 C C . ASN B 1 218 ? 38.433 49.112 49.877 1.00 20.15 218 ASN B C 1
ATOM 3203 O O . ASN B 1 218 ? 38.305 49.427 51.070 1.00 22.07 218 ASN B O 1
#

Nearest PDB structures (foldseek):
  3cp7-assembly1_B  TM=9.913E-01  e=3.656E-42  unclassified
  3wy8-assembly1_A  TM=9.634E-01  e=3.061E-27  Paenarthrobacter nicotinovorans
  1p3e-assembly1_A  TM=8.479E-01  e=2.246E-11  Bacillus intermedius
  2zgj-assembly1_A  TM=7.111E-01  e=1.775E-06  Homo sapiens
  2zks-assembly1_A  TM=6.699E-01  e=4.365E-06  Homo sapiens